Protein 3TEV (pdb70)

Radius of gyration: 31.09 Å; Cα contacts (8 Å, |Δi|>4): 1318; chains: 2; bounding box: 57×41×96 Å

Foldseek 3Di:
DVVQFDFLLLFEEEDQAQACDPVNLCVCLVRVRAEYEYEPRNDDDLVSLLNRLQSQCVSDFLHAYEYEDPAWLVCLVVLDLQVLLQSLLVVLLSCLNSQHAEYADDELAAQQDPVDAPPPRRANYNFNVSSLSSRLSNLNSNLVNQHAYEYDAPLHDNHWDDPDPQAATEDEDAPVVSCRGSNVSCLSCQVSHQHYHDQYAYCNQHNPGGLLLALSNQPVPQCPVRVRLHAYEHDEPGNCVNPDQLQVSLLSSLVSHHLHYFYDDPVRVVVNSVSSNVVCVVCRVSNVSSSVNSSVSCVSRPRDD/DDDPVDFDALLLFEEEDQAQACDPVNLCVCLVRVRAEYEYEPRNDDDLVSLLNRLQSQCVSDFLHAYEYEQPDFLVCLVVLDLQVLLQRLLVVLLSCLNSQHAEYADDELAALQDPVDAPCPRSANYNFNVSSLSSRLSNLNSNLVNQHAYEYDAPQHDNHWDDPDPQAATEDADAPVVSCRGSNPSCLSCQVSHQHYHDQYAYNNQHNPGGLLLALSNQPVPQCPVSVHLHAYEYDEPGNDVSPDPLQVSLLSSLVSHHLHYFYDDPVRVVSNSVSSNVVSVVCRVSNSSSSVNSSVSCVSRPRDD

InterPro domains:
  IPR001764 Glycoside hydrolase, family 3, N-terminal [PF00933] (16-321)
  IPR001764 Glycoside hydrolase, family 3, N-terminal [PR00133] (92-111)
  IPR001764 Glycoside hydrolase, family 3, N-terminal [PR00133] (170-186)
  IPR001764 Glycoside hydrolase, family 3, N-terminal [PR00133] (245-263)
  IPR017853 Glycoside hydrolase superfamily [SSF51445] (16-310)
  IPR019800 Glycoside hydrolase, family 3, active site [PS00775] (245-262)
  IPR036962 Glycoside hydrolase, family 3, N-terminal domain superfamily [G3DSA:3.20.20.300] (2-332)
  IPR050226 NagZ Beta-hexosaminidase [PTHR30480] (15-340)

Secondary structure (DSSP, 8-state):
-TTSPPPGGGG----SSSS--HHHHHHHHHHT--EEEE-GGG-S-HHHHHHHHHHHHH--TT-EEEE-------HHHH--HHHHHHHHHHHHHHHHHHT--EE---B------TT--SSGGGSS-SSHHHHHHHHHHHHHHHHTTT-EE--BSTT--TT-B-SSTTSPPEE---HHHHHHTTTHHHHHHGGG-SB---S-EETTTBSSS-GGG-HIIIIIIIIIIS---SB-B-----HHHHHS-HHHHHHHHHHHT-SB---SSHHHHHHHHHHHHHHGGG-HHHHHHHHHHHHHHHHHS----/---TTSPPPGGGG----SSSS--HHHHHHHHHHT--EEEE-GGG-S-HHHHHHHHHHHHH--TT-EEEE-------HHHHT-HHHHHHHHHHHHHHHHHHT--EE---B------TT--SSGGGSS-SSHHHHHHHHHHHHHHHHTTT-EE--BSTT--TT-B-SSTTSPPEE---HHHHHHTTTHHHHHHGGG-SB---S-EETTTBSSS-GGG-HIIIIIIIIIIS---SB-B-----TTTTTS-HHHHHHHHHHHT-SB---S-HHHHHHHHHHHHHHGGG-HHHHHHHHHHHHHHHHHS----

Sequence (612 aa):
SRLDPVRPGQLLIDLPGPELDKDTAAYLREHGIGAVVCLFGKNVESAEQLRRLCADLREEVGEHALIAIDHAPSASLGAADDQQLTEDVNAALARQLRSVGINWNFTPVLDINVNPANPVIGDRAYGSDAARVTRRHGRAALAGHTREGVAPCAKHFPGHGDTHQDSHLALPRVSKSRAELDAGELAPFRALLPETPAITAHIVYDALDAEHPATLSPRILTGLLREEWGYDGVIVTDSGQAIDANYGRGEAAVRALRAGADLVALGRRREVQQATLAAVAEYVPENQAAVATKRERLRALARRFPAQAEPSRLDPVRPGQLLIDLPGPELDKDTAAYLREHGIGAVCLFGKNVESAEQLRRLCADLREVGEHALIAIDHAPSASLGAADDQQLTEDVNAALARQLRSVGINWNFTPVLDINVNPANPVIGDRAYGSDAARVTRRHGRAALAGHTREGVAPCAKHFPGHGDTHHQDSHLALPRVSKSRAELDAGELAPFRALLPETPAITAHIVYDALDAEHPATLSPRILTGLLREEWGYDGVIVTDSGQAIDANYGRGEAAVRALRAGADLVALGRRREVQQATLAAVAEYVPENQAAVATKRERLRALARRFPAQA

Structure (mmCIF, N/CA/C/O backbone):
data_3TEV
#
_entry.id   3TEV
#
_cell.length_a   146.841
_cell.length_b   146.841
_cell.length_c   108.733
_cell.angle_alpha   90.000
_cell.angle_beta   90.000
_cell.angle_gamma   90.000
#
_symmetry.space_group_name_H-M   'I 4'
#
loop_
_entity.id
_entity.type
_entity.pdbx_description
1 polymer 'Glycosyl hyrolase, family 3'
2 water water
#
loop_
_atom_site.group_PDB
_atom_site.id
_atom_site.type_symbol
_atom_site.label_atom_id
_atom_site.label_alt_id
_atom_site.label_comp_id
_atom_site.label_asym_id
_atom_site.label_entity_id
_atom_site.label_seq_id
_atom_site.pdbx_PDB_ins_code
_atom_site.Cartn_x
_atom_site.Cartn_y
_atom_site.Cartn_z
_atom_site.occupancy
_atom_site.B_iso_or_equiv
_atom_site.auth_seq_id
_atom_site.auth_comp_id
_atom_site.auth_asym_id
_atom_site.auth_atom_id
_atom_site.pdbx_PDB_model_num
ATOM 1 N N . SER A 1 11 ? 85.988 42.167 29.062 1.00 59.95 8 SER A N 1
ATOM 2 C CA . SER A 1 11 ? 86.471 41.417 27.862 1.00 59.61 8 SER A CA 1
ATOM 3 C C . SER A 1 11 ? 86.419 42.283 26.596 1.00 58.47 8 SER A C 1
ATOM 4 O O . SER A 1 11 ? 85.386 42.883 26.255 1.00 58.28 8 SER A O 1
ATOM 7 N N . ARG A 1 12 ? 87.566 42.304 25.922 1.00 57.43 9 ARG A N 1
ATOM 8 C CA . ARG A 1 12 ? 87.850 43.030 24.683 1.00 55.60 9 ARG A CA 1
ATOM 9 C C . ARG A 1 12 ? 86.759 42.979 23.607 1.00 53.44 9 ARG A C 1
ATOM 10 O O . ARG A 1 12 ? 86.459 43.982 22.972 1.00 52.26 9 ARG A O 1
ATOM 18 N N . LEU A 1 13 ? 86.203 41.795 23.396 1.00 51.70 10 LEU A N 1
ATOM 19 C CA . LEU A 1 13 ? 85.274 41.552 22.305 1.00 50.21 10 LEU A CA 1
ATOM 20 C C . LEU A 1 13 ? 83.847 41.940 22.626 1.00 48.93 10 LEU A C 1
ATOM 21 O O . LEU A 1 13 ? 83.012 41.980 21.738 1.00 49.24 10 LEU A O 1
ATOM 26 N N . ASP A 1 14 ? 83.562 42.236 23.883 1.00 47.17 11 ASP A N 1
ATOM 27 C CA . ASP A 1 14 ? 82.179 42.346 24.311 1.00 46.23 11 ASP A CA 1
ATOM 28 C C . ASP A 1 14 ? 82.065 43.420 25.402 1.00 44.99 11 ASP A C 1
ATOM 29 O O . ASP A 1 14 ? 81.634 43.132 26.519 1.00 44.61 11 ASP A O 1
ATOM 34 N N . PRO A 1 15 ? 82.489 44.665 25.088 1.00 43.98 12 PRO A N 1
ATOM 35 C CA . PRO A 1 15 ? 82.432 45.704 26.121 1.00 42.72 12 PRO A CA 1
ATOM 36 C C . PRO A 1 15 ? 81.000 45.955 26.589 1.00 40.87 12 PRO A C 1
ATOM 37 O O . PRO A 1 15 ? 80.051 45.717 25.845 1.00 40.33 12 PRO A O 1
ATOM 41 N N . VAL A 1 16 ? 80.847 46.376 27.839 1.00 39.45 13 VAL A N 1
ATOM 42 C CA . VAL A 1 16 ? 79.524 46.602 28.407 1.00 37.82 13 VAL A CA 1
ATOM 43 C C . VAL A 1 16 ? 78.883 47.804 27.731 1.00 37.34 13 VAL A C 1
ATOM 44 O O . VAL A 1 16 ? 79.519 48.831 27.569 1.00 37.99 13 VAL A O 1
ATOM 48 N N . ARG A 1 17 ? 77.633 47.672 27.325 1.00 36.23 14 ARG A N 1
ATOM 49 C CA . ARG A 1 17 ? 76.904 48.805 26.781 1.00 35.37 14 ARG A CA 1
ATOM 50 C C . ARG A 1 17 ? 75.935 49.357 27.817 1.00 34.48 14 ARG A C 1
ATOM 51 O O . ARG A 1 17 ? 75.444 48.616 28.656 1.00 34.21 14 ARG A O 1
ATOM 59 N N . PRO A 1 18 ? 75.644 50.668 27.748 1.00 33.91 15 PRO A N 1
ATOM 60 C CA . PRO A 1 18 ? 74.736 51.258 28.742 1.00 33.18 15 PRO A CA 1
ATOM 61 C C . PRO A 1 18 ? 73.380 50.566 28.767 1.00 32.46 15 PRO A C 1
ATOM 62 O O . PRO A 1 18 ? 72.828 50.397 29.826 1.00 31.45 15 PRO A O 1
ATOM 66 N N . GLY A 1 19 ? 72.859 50.148 27.614 1.00 32.15 16 GLY A N 1
ATOM 67 C CA . GLY A 1 19 ? 71.552 49.470 27.587 1.00 32.14 16 GLY A CA 1
ATOM 68 C C . GLY A 1 19 ? 71.510 48.139 28.321 1.00 32.28 16 GLY A C 1
ATOM 69 O O . GLY A 1 19 ? 70.439 47.667 28.691 1.00 33.39 16 GLY A O 1
ATOM 70 N N . GLN A 1 20 ? 72.669 47.521 28.533 1.00 31.77 17 GLN A N 1
ATOM 71 C CA . GLN A 1 20 ? 72.741 46.231 29.219 1.00 30.63 17 GLN A CA 1
ATOM 72 C C . GLN A 1 20 ? 72.557 46.360 30.737 1.00 31.29 17 GLN A C 1
ATOM 73 O O . GLN A 1 20 ? 72.476 45.353 31.457 1.00 30.95 17 GLN A O 1
ATOM 79 N N . LEU A 1 21 ? 72.460 47.603 31.217 1.00 31.42 18 LEU A N 1
ATOM 80 C CA . LEU A 1 21 ? 72.277 47.862 32.654 1.00 31.64 18 LEU A CA 1
ATOM 81 C C . LEU A 1 21 ? 70.891 48.429 32.963 1.00 31.15 18 LEU A C 1
ATOM 82 O O . LEU A 1 21 ? 70.630 48.852 34.083 1.00 30.99 18 LEU A O 1
ATOM 87 N N . LEU A 1 22 ? 70.007 48.443 31.963 1.00 31.09 19 LEU A N 1
ATOM 88 C CA . LEU A 1 22 ? 68.666 48.995 32.151 1.00 31.01 19 LEU A CA 1
ATOM 89 C C . LEU A 1 22 ? 67.571 47.968 31.946 1.00 30.64 19 LEU A C 1
ATOM 90 O O . LEU A 1 22 ? 67.696 47.055 31.116 1.00 31.04 19 LEU A O 1
ATOM 103 N N . ILE A 1 24 ? 63.595 48.227 30.953 1.00 32.78 21 ILE A N 1
ATOM 104 C CA . ILE A 1 24 ? 62.638 49.198 30.452 1.00 34.27 21 ILE A CA 1
ATOM 105 C C . ILE A 1 24 ? 61.256 48.588 30.301 1.00 35.54 21 ILE A C 1
ATOM 106 O O . ILE A 1 24 ? 61.109 47.364 30.309 1.00 35.42 21 ILE A O 1
ATOM 111 N N . ASP A 1 25 ? 60.254 49.444 30.140 1.00 37.24 22 ASP A N 1
ATOM 112 C CA . ASP A 1 25 ? 58.908 48.983 29.828 1.00 39.38 22 ASP A CA 1
ATOM 113 C C . ASP A 1 25 ? 58.602 49.172 28.351 1.00 40.72 22 ASP A C 1
ATOM 114 O O . ASP A 1 25 ? 59.292 49.926 27.651 1.00 40.77 22 ASP A O 1
ATOM 119 N N . LEU A 1 26 ? 57.563 48.475 27.898 1.00 42.66 23 LEU A N 1
ATOM 120 C CA . LEU A 1 26 ? 57.139 48.462 26.503 1.00 44.10 23 LEU A CA 1
ATOM 121 C C . LEU A 1 26 ? 55.730 49.039 26.390 1.00 46.09 23 LEU A C 1
ATOM 122 O O . LEU A 1 26 ? 54.959 48.979 27.341 1.00 45.57 23 LEU A O 1
ATOM 127 N N . PRO A 1 27 ? 55.392 49.608 25.218 1.00 48.25 24 PRO A N 1
ATOM 128 C CA . PRO A 1 27 ? 54.110 50.320 25.085 1.00 49.68 24 PRO A CA 1
ATOM 129 C C . PRO A 1 27 ? 52.840 49.449 25.108 1.00 51.20 24 PRO A C 1
ATOM 130 O O . PRO A 1 27 ? 51.827 49.870 25.671 1.00 52.03 24 PRO A O 1
ATOM 134 N N . GLY A 1 28 ? 52.878 48.262 24.513 1.00 51.86 25 GLY A N 1
ATOM 135 C CA . GLY A 1 28 ? 51.668 47.456 24.396 1.00 53.24 25 GLY A CA 1
ATOM 136 C C . GLY A 1 28 ? 51.811 45.942 24.357 1.00 53.44 25 GLY A C 1
ATOM 137 O O . GLY A 1 28 ? 52.859 45.404 24.688 1.00 52.88 25 GLY A O 1
ATOM 138 N N . PRO A 1 29 ? 50.727 45.245 23.970 1.00 54.48 26 PRO A N 1
ATOM 139 C CA . PRO A 1 29 ? 50.685 43.778 23.926 1.00 54.26 26 PRO A CA 1
ATOM 140 C C . PRO A 1 29 ? 51.427 43.156 22.741 1.00 53.90 26 PRO A C 1
ATOM 141 O O . PRO A 1 29 ? 51.620 41.939 22.731 1.00 53.27 26 PRO A O 1
ATOM 145 N N . GLU A 1 30 ? 51.818 43.966 21.758 1.00 53.70 27 GLU A N 1
ATOM 146 C CA . GLU A 1 30 ? 52.565 43.461 20.590 1.00 54.43 27 GLU A CA 1
ATOM 147 C C . GLU A 1 30 ? 53.912 44.157 20.436 1.00 52.66 27 GLU A C 1
ATOM 148 O O . GLU A 1 30 ? 54.037 45.340 20.734 1.00 52.56 27 GLU A O 1
ATOM 154 N N . LEU A 1 31 ? 54.920 43.420 19.980 1.00 50.93 28 LEU A N 1
ATOM 155 C CA . LEU A 1 31 ? 56.236 44.002 19.760 1.00 49.58 28 LEU A CA 1
ATOM 156 C C . LEU A 1 31 ? 56.280 44.621 18.364 1.00 49.65 28 LEU A C 1
ATOM 157 O O . LEU A 1 31 ? 56.529 43.935 17.382 1.00 49.44 28 LEU A O 1
ATOM 162 N N . ASP A 1 32 ? 56.000 45.913 18.283 1.00 49.77 29 ASP A N 1
ATOM 163 C CA . ASP A 1 32 ? 56.031 46.631 17.013 1.00 50.61 29 ASP A CA 1
ATOM 164 C C . ASP A 1 32 ? 57.478 46.753 16.505 1.00 49.93 29 ASP A C 1
ATOM 165 O O . ASP A 1 32 ? 58.427 46.718 17.286 1.00 48.90 29 ASP A O 1
ATOM 170 N N . LYS A 1 33 ? 57.633 46.910 15.196 1.00 50.56 30 LYS A N 1
ATOM 171 C CA . LYS A 1 33 ? 58.960 47.018 14.559 1.00 50.52 30 LYS A CA 1
ATOM 172 C C . LYS A 1 33 ? 59.887 48.101 15.142 1.00 49.33 30 LYS A C 1
ATOM 173 O O . LYS A 1 33 ? 61.087 47.859 15.306 1.00 48.60 30 LYS A O 1
ATOM 179 N N . ASP A 1 34 ? 59.342 49.275 15.462 1.00 48.87 31 ASP A N 1
ATOM 180 C CA . ASP A 1 34 ? 60.149 50.371 16.012 1.00 48.00 31 ASP A CA 1
ATOM 181 C C . ASP A 1 34 ? 60.700 49.996 17.377 1.00 45.80 31 ASP A C 1
ATOM 182 O O . ASP A 1 34 ? 61.855 50.280 17.692 1.00 45.48 31 ASP A O 1
ATOM 187 N N . THR A 1 35 ? 59.889 49.317 18.174 1.00 43.97 32 THR A N 1
ATOM 188 C CA . THR A 1 35 ? 60.337 48.839 19.478 1.00 42.18 32 THR A CA 1
ATOM 189 C C . THR A 1 35 ? 61.422 47.775 19.311 1.00 40.97 32 THR A C 1
ATOM 190 O O . THR A 1 35 ? 62.430 47.805 20.017 1.00 40.98 32 THR A O 1
ATOM 194 N N . ALA A 1 36 ? 61.238 46.860 18.359 1.00 39.70 33 ALA A N 1
ATOM 195 C CA . ALA A 1 36 ? 62.256 45.855 18.066 1.00 38.30 33 ALA A CA 1
ATOM 196 C C . ALA A 1 36 ? 63.571 46.529 17.651 1.00 38.14 33 ALA A C 1
ATOM 197 O O . ALA A 1 36 ? 64.639 46.153 18.140 1.00 38.15 33 ALA A O 1
ATOM 199 N N . ALA A 1 37 ? 63.482 47.514 16.753 1.00 37.09 34 ALA A N 1
ATOM 200 C CA . ALA A 1 37 ? 64.666 48.214 16.255 1.00 37.24 34 ALA A CA 1
ATOM 201 C C . ALA A 1 37 ? 65.382 48.899 17.430 1.00 36.78 34 ALA A C 1
ATOM 202 O O . ALA A 1 37 ? 66.594 48.859 17.547 1.00 36.90 34 ALA A O 1
ATOM 204 N N . TYR A 1 38 ? 64.598 49.483 18.322 1.00 36.62 35 TYR A N 1
ATOM 205 C CA . TYR A 1 38 ? 65.122 50.183 19.484 1.00 36.18 35 TYR A CA 1
ATOM 206 C C . TYR A 1 38 ? 65.819 49.250 20.508 1.00 34.93 35 TYR A C 1
ATOM 207 O O . TYR A 1 38 ? 66.925 49.548 20.953 1.00 33.70 35 TYR A O 1
ATOM 216 N N . LEU A 1 39 ? 65.185 48.132 20.873 1.00 34.05 36 LEU A N 1
ATOM 217 C CA . LEU A 1 39 ? 65.848 47.145 21.727 1.00 34.55 36 LEU A CA 1
ATOM 218 C C . LEU A 1 39 ? 67.191 46.683 21.145 1.00 35.57 36 LEU A C 1
ATOM 219 O O . LEU A 1 39 ? 68.203 46.591 21.846 1.00 35.23 36 LEU A O 1
ATOM 224 N N . ARG A 1 40 ? 67.189 46.404 19.847 1.00 36.95 37 ARG A N 1
ATOM 225 C CA . ARG A 1 40 ? 68.353 45.884 19.180 1.00 38.87 37 ARG A CA 1
ATOM 226 C C . ARG A 1 40 ? 69.434 46.971 19.118 1.00 38.90 37 ARG A C 1
ATOM 227 O O . ARG A 1 40 ? 70.587 46.733 19.471 1.00 38.99 37 ARG A O 1
ATOM 235 N N . GLU A 1 41 ? 69.042 48.170 18.718 1.00 39.14 38 GLU A N 1
ATOM 236 C CA . GLU A 1 41 ? 69.949 49.324 18.633 1.00 40.35 38 GLU A CA 1
ATOM 237 C C . GLU A 1 41 ? 70.776 49.575 19.907 1.00 39.34 38 GLU A C 1
ATOM 238 O O . GLU A 1 41 ? 71.961 49.837 19.817 1.00 39.14 38 GLU A O 1
ATOM 244 N N . HIS A 1 42 ? 70.150 49.470 21.078 1.00 38.27 39 HIS A N 1
ATOM 245 C CA . HIS A 1 42 ? 70.818 49.784 22.334 1.00 37.60 39 HIS A CA 1
ATOM 246 C C . HIS A 1 42 ? 71.262 48.548 23.104 1.00 36.96 39 HIS A C 1
ATOM 247 O O . HIS A 1 42 ? 71.858 48.677 24.170 1.00 37.43 39 HIS A O 1
ATOM 254 N N . GLY A 1 43 ? 70.965 47.364 22.573 1.00 36.14 40 GLY A N 1
ATOM 255 C CA . GLY A 1 43 ? 71.291 46.097 23.240 1.00 35.24 40 GLY A CA 1
ATOM 256 C C . GLY A 1 43 ? 70.602 45.963 24.593 1.00 34.82 40 GLY A C 1
ATOM 257 O O . GLY A 1 43 ? 71.187 45.450 25.551 1.00 35.39 40 GLY A O 1
ATOM 258 N N . ILE A 1 44 ? 69.365 46.434 24.697 1.00 33.95 41 ILE A N 1
ATOM 259 C CA . ILE A 1 44 ? 68.685 46.424 25.976 1.00 34.30 41 ILE A CA 1
ATOM 260 C C . ILE A 1 44 ? 68.551 44.946 26.418 1.00 34.06 41 ILE A C 1
ATOM 261 O O . ILE A 1 44 ? 68.178 44.105 25.638 1.00 33.70 41 ILE A O 1
ATOM 266 N N . GLY A 1 45 ? 68.877 44.640 27.659 1.00 34.07 42 GLY A N 1
ATOM 267 C CA . GLY A 1 45 ? 68.880 43.244 28.071 1.00 34.00 42 GLY A CA 1
ATOM 268 C C . GLY A 1 45 ? 67.750 42.878 29.024 1.00 33.40 42 GLY A C 1
ATOM 269 O O . GLY A 1 45 ? 67.601 41.709 29.376 1.00 34.12 42 GLY A O 1
ATOM 270 N N . ALA A 1 46 ? 66.944 43.853 29.437 1.00 32.03 43 ALA A N 1
ATOM 271 C CA . ALA A 1 46 ? 65.903 43.556 30.411 1.00 31.60 43 ALA A CA 1
ATOM 272 C C . ALA A 1 46 ? 64.654 44.383 30.162 1.00 31.70 43 ALA A C 1
ATOM 273 O O . ALA A 1 46 ? 64.747 45.565 29.841 1.00 31.58 43 ALA A O 1
ATOM 275 N N A VAL A 1 47 ? 63.493 43.748 30.303 0.50 32.20 44 VAL A N 1
ATOM 276 N N B VAL A 1 47 ? 63.493 43.741 30.281 0.50 31.88 44 VAL A N 1
ATOM 277 C CA A VAL A 1 47 ? 62.202 44.421 30.170 0.50 32.71 44 VAL A CA 1
ATOM 278 C CA B VAL A 1 47 ? 62.196 44.412 30.177 0.50 32.06 44 VAL A CA 1
ATOM 279 C C A VAL A 1 47 ? 61.259 43.956 31.266 0.50 33.50 44 VAL A C 1
ATOM 280 C C B VAL A 1 47 ? 61.317 43.981 31.335 0.50 33.15 44 VAL A C 1
ATOM 281 O O A VAL A 1 47 ? 61.311 42.792 31.676 0.50 33.84 44 VAL A O 1
ATOM 282 O O B VAL A 1 47 ? 61.469 42.869 31.856 0.50 33.49 44 VAL A O 1
ATOM 289 N N . CYS A 1 48 ? 60.401 44.854 31.744 1.00 33.93 45 CYS A N 1
ATOM 290 C CA . CYS A 1 48 ? 59.392 44.482 32.734 1.00 35.49 45 CYS A CA 1
ATOM 291 C C . CYS A 1 48 ? 58.045 44.681 32.079 1.00 36.03 45 CYS A C 1
ATOM 292 O O . CYS A 1 48 ? 57.827 45.697 31.418 1.00 36.79 45 CYS A O 1
ATOM 295 N N . LEU A 1 49 ? 57.170 43.693 32.218 1.00 36.85 46 LEU A N 1
ATOM 296 C CA . LEU A 1 49 ? 55.825 43.753 31.646 1.00 38.35 46 LEU A CA 1
ATOM 297 C C . LEU A 1 49 ? 54.790 44.121 32.697 1.00 40.13 46 LEU A C 1
ATOM 298 O O . LEU A 1 49 ? 54.922 43.754 33.859 1.00 40.23 46 LEU A O 1
ATOM 303 N N . PHE A 1 50 ? 53.769 44.857 32.271 1.00 42.51 47 PHE A N 1
ATOM 304 C CA . PHE A 1 50 ? 52.674 45.302 33.132 1.00 44.28 47 PHE A CA 1
ATOM 305 C C . PHE A 1 50 ? 51.330 45.019 32.448 1.00 45.82 47 PHE A C 1
ATOM 306 O O . PHE A 1 50 ? 51.292 44.509 31.331 1.00 46.05 47 PHE A O 1
ATOM 314 N N . GLY A 1 51 ? 50.239 45.373 33.118 1.00 47.50 48 GLY A N 1
ATOM 315 C CA . GLY A 1 51 ? 48.880 45.161 32.607 1.00 49.55 48 GLY A CA 1
ATOM 316 C C . GLY A 1 51 ? 48.704 45.621 31.173 1.00 50.85 48 GLY A C 1
ATOM 317 O O . GLY A 1 51 ? 48.131 44.902 30.352 1.00 51.07 48 GLY A O 1
ATOM 318 N N . LYS A 1 52 ? 49.232 46.802 30.853 1.00 51.38 49 LYS A N 1
ATOM 319 C CA . LYS A 1 52 ? 49.201 47.308 29.484 1.00 52.11 49 LYS A CA 1
ATOM 320 C C . LYS A 1 52 ? 49.830 46.351 28.446 1.00 52.28 49 LYS A C 1
ATOM 321 O O . LYS A 1 52 ? 49.639 46.542 27.252 1.00 52.71 49 LYS A O 1
ATOM 327 N N . ASN A 1 53 ? 50.599 45.351 28.888 1.00 52.12 50 ASN A N 1
ATOM 328 C CA . ASN A 1 53 ? 51.246 44.410 27.945 1.00 52.32 50 ASN A CA 1
ATOM 329 C C . ASN A 1 53 ? 50.590 43.031 27.880 1.00 54.01 50 ASN A C 1
ATOM 330 O O . ASN A 1 53 ? 51.071 42.158 27.142 1.00 53.56 50 ASN A O 1
ATOM 335 N N . VAL A 1 54 ? 49.513 42.842 28.652 1.00 56.34 51 VAL A N 1
ATOM 336 C CA . VAL A 1 54 ? 48.912 41.522 28.891 1.00 58.99 51 VAL A CA 1
ATOM 337 C C . VAL A 1 54 ? 47.432 41.494 28.510 1.00 61.46 51 VAL A C 1
ATOM 338 O O . VAL A 1 54 ? 46.625 42.222 29.084 1.00 61.50 51 VAL A O 1
ATOM 342 N N . GLU A 1 55 ? 47.089 40.646 27.543 1.00 64.30 52 GLU A N 1
ATOM 343 C CA . GLU A 1 55 ? 45.703 40.473 27.107 1.00 67.27 52 GLU A CA 1
ATOM 344 C C . GLU A 1 55 ? 45.230 39.033 27.284 1.00 68.17 52 GLU A C 1
ATOM 345 O O . GLU A 1 55 ? 44.173 38.792 27.863 1.00 68.75 52 GLU A O 1
ATOM 351 N N . SER A 1 56 ? 46.015 38.087 26.778 1.00 68.17 53 SER A N 1
ATOM 352 C CA . SER A 1 56 ? 45.718 36.666 26.906 1.00 68.47 53 SER A CA 1
ATOM 353 C C . SER A 1 56 ? 47.021 35.886 26.940 1.00 67.83 53 SER A C 1
ATOM 354 O O . SER A 1 56 ? 48.086 36.434 26.627 1.00 67.79 53 SER A O 1
ATOM 357 N N . ALA A 1 57 ? 46.934 34.609 27.309 1.00 67.42 54 ALA A N 1
ATOM 358 C CA . ALA A 1 57 ? 48.102 33.733 27.347 1.00 66.76 54 ALA A CA 1
ATOM 359 C C . ALA A 1 57 ? 48.746 33.531 25.962 1.00 66.36 54 ALA A C 1
ATOM 360 O O . ALA A 1 57 ? 49.964 33.489 25.857 1.00 66.21 54 ALA A O 1
ATOM 362 N N . GLU A 1 58 ? 47.920 33.430 24.922 1.00 65.89 55 GLU A N 1
ATOM 363 C CA . GLU A 1 58 ? 48.367 33.280 23.541 1.00 65.55 55 GLU A CA 1
ATOM 364 C C . GLU A 1 58 ? 49.149 34.511 23.090 1.00 63.17 55 GLU A C 1
ATOM 365 O O . GLU A 1 58 ? 50.220 34.384 22.487 1.00 63.13 55 GLU A O 1
ATOM 371 N N . GLN A 1 59 ? 48.608 35.696 23.377 1.00 60.50 56 GLN A N 1
ATOM 372 C CA . GLN A 1 59 ? 49.244 36.955 22.989 1.00 57.35 56 GLN A CA 1
ATOM 373 C C . GLN A 1 59 ? 50.547 37.142 23.768 1.00 55.20 56 GLN A C 1
ATOM 374 O O . GLN A 1 59 ? 51.565 37.524 23.202 1.00 54.62 56 GLN A O 1
ATOM 380 N N . LEU A 1 60 ? 50.502 36.853 25.062 1.00 53.03 57 LEU A N 1
ATOM 381 C CA . LEU A 1 60 ? 51.661 37.023 25.923 1.00 50.91 57 LEU A CA 1
ATOM 382 C C . LEU A 1 60 ? 52.794 36.082 25.522 1.00 50.18 57 LEU A C 1
ATOM 383 O O . LEU A 1 60 ? 53.970 36.476 25.522 1.00 49.08 57 LEU A O 1
ATOM 388 N N . ARG A 1 61 ? 52.433 34.856 25.156 1.00 49.91 58 ARG A N 1
ATOM 389 C CA . ARG A 1 61 ? 53.409 33.883 24.679 1.00 50.52 58 ARG A CA 1
ATOM 390 C C . ARG A 1 61 ? 54.094 34.374 23.406 1.00 49.89 58 ARG A C 1
ATOM 391 O O . ARG A 1 61 ? 55.301 34.226 23.263 1.00 49.63 58 ARG A O 1
ATOM 399 N N . ARG A 1 62 ? 53.306 34.943 22.495 1.00 49.42 59 ARG A N 1
ATOM 400 C CA . ARG A 1 62 ? 53.810 35.556 21.273 1.00 49.41 59 ARG A CA 1
ATOM 401 C C . ARG A 1 62 ? 54.742 36.744 21.599 1.00 46.98 59 ARG A C 1
ATOM 402 O O . ARG A 1 62 ? 55.845 36.841 21.060 1.00 46.43 59 ARG A O 1
ATOM 410 N N . LEU A 1 63 ? 54.323 37.600 22.523 1.00 44.51 60 LEU A N 1
ATOM 411 C CA . LEU A 1 63 ? 55.130 38.758 22.911 1.00 42.10 60 LEU A CA 1
ATOM 412 C C . LEU A 1 63 ? 56.495 38.381 23.516 1.00 41.13 60 LEU A C 1
ATOM 413 O O . LEU A 1 63 ? 57.510 38.964 23.149 1.00 40.47 60 LEU A O 1
ATOM 418 N N . CYS A 1 64 ? 56.521 37.398 24.415 1.00 40.29 61 CYS A N 1
ATOM 419 C CA . CYS A 1 64 ? 57.757 36.995 25.070 1.00 39.90 61 CYS A CA 1
ATOM 420 C C . CYS A 1 64 ? 58.687 36.216 24.147 1.00 40.14 61 CYS A C 1
ATOM 421 O O . CYS A 1 64 ? 59.920 36.297 24.294 1.00 39.43 61 CYS A O 1
ATOM 424 N N . ALA A 1 65 ? 58.101 35.480 23.193 1.00 40.18 62 ALA A N 1
ATOM 425 C CA . ALA A 1 65 ? 58.896 34.762 22.210 1.00 40.34 62 ALA A CA 1
ATOM 426 C C . ALA A 1 65 ? 59.573 35.782 21.319 1.00 40.30 62 ALA A C 1
ATOM 427 O O . ALA A 1 65 ? 60.770 35.680 21.066 1.00 40.69 62 ALA A O 1
ATOM 429 N N . ASP A 1 66 ? 58.818 36.780 20.871 1.00 39.87 63 ASP A N 1
ATOM 430 C CA . ASP A 1 66 ? 59.402 37.866 20.090 1.00 39.30 63 ASP A CA 1
ATOM 431 C C . ASP A 1 66 ? 60.543 38.582 20.844 1.00 38.54 63 ASP A C 1
ATOM 432 O O . ASP A 1 66 ? 61.597 38.877 20.266 1.00 38.75 63 ASP A O 1
ATOM 437 N N . LEU A 1 67 ? 60.335 38.845 22.131 1.00 37.55 64 LEU A N 1
ATOM 438 C CA . LEU A 1 67 ? 61.335 39.553 22.929 1.00 36.62 64 LEU A CA 1
ATOM 439 C C . LEU A 1 67 ? 62.585 38.722 23.073 1.00 37.23 64 LEU A C 1
ATOM 440 O O . LEU A 1 67 ? 63.688 39.247 23.022 1.00 37.52 64 LEU A O 1
ATOM 445 N N . ARG A 1 68 ? 62.405 37.419 23.245 1.00 37.63 65 ARG A N 1
ATOM 446 C CA . ARG A 1 68 ? 63.529 36.536 23.349 1.00 38.52 65 ARG A CA 1
ATOM 447 C C . ARG A 1 68 ? 64.311 36.478 22.032 1.00 39.38 65 ARG A C 1
ATOM 448 O O . ARG A 1 68 ? 65.539 36.392 22.047 1.00 39.36 65 ARG A O 1
ATOM 456 N N A GLU A 1 69 ? 63.603 36.527 20.905 0.50 39.71 66 GLU A N 1
ATOM 457 N N B GLU A 1 69 ? 63.598 36.536 20.908 0.50 39.70 66 GLU A N 1
ATOM 458 C CA A GLU A 1 69 ? 64.251 36.487 19.600 0.50 40.07 66 GLU A CA 1
ATOM 459 C CA B GLU A 1 69 ? 64.232 36.486 19.598 0.50 40.06 66 GLU A CA 1
ATOM 460 C C A GLU A 1 69 ? 65.075 37.756 19.359 0.50 39.52 66 GLU A C 1
ATOM 461 C C B GLU A 1 69 ? 65.046 37.756 19.316 0.50 39.54 66 GLU A C 1
ATOM 462 O O A GLU A 1 69 ? 66.209 37.682 18.901 0.50 39.5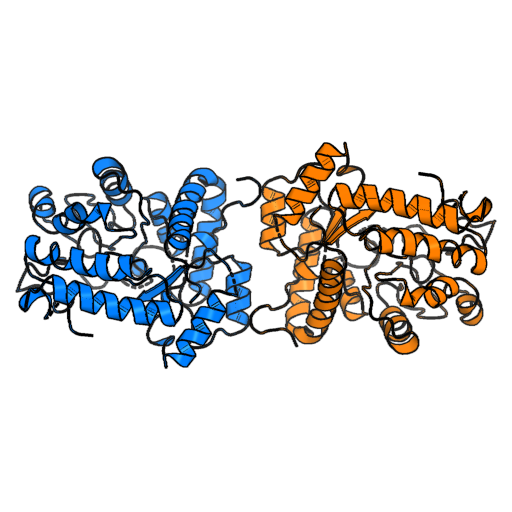5 66 GLU A O 1
ATOM 463 O O B GLU A 1 69 ? 66.146 37.682 18.783 0.50 39.62 66 GLU A O 1
ATOM 474 N N . VAL A 1 70 ? 64.511 38.911 19.708 1.00 39.23 67 VAL A N 1
ATOM 475 C CA . VAL A 1 70 ? 65.190 40.191 19.528 1.00 37.48 67 VAL A CA 1
ATOM 476 C C . VAL A 1 70 ? 66.351 40.368 20.511 1.00 36.80 67 VAL A C 1
ATOM 477 O O . VAL A 1 70 ? 67.426 40.760 20.110 1.00 36.26 67 VAL A O 1
ATOM 489 N N . GLY A 1 72 ? 67.985 38.040 22.561 1.00 36.17 69 GLY A N 1
ATOM 490 C CA . GLY A 1 72 ? 69.019 37.002 22.589 1.00 36.97 69 GLY A CA 1
ATOM 491 C C . GLY A 1 72 ? 69.039 36.254 23.917 1.00 38.30 69 GLY A C 1
ATOM 492 O O . GLY A 1 72 ? 68.172 36.454 24.779 1.00 37.75 69 GLY A O 1
ATOM 493 N N . GLU A 1 73 ? 70.049 35.412 24.094 1.00 39.28 70 GLU A N 1
ATOM 494 C CA . GLU A 1 73 ? 70.064 34.449 25.185 1.00 40.45 70 GLU A CA 1
ATOM 495 C C . GLU A 1 73 ? 70.109 35.044 26.563 1.00 39.90 70 GLU A C 1
ATOM 496 O O . GLU A 1 73 ? 69.702 34.376 27.501 1.00 41.43 70 GLU A O 1
ATOM 502 N N . HIS A 1 74 ? 70.616 36.264 26.705 1.00 38.47 71 HIS A N 1
ATOM 503 C CA . HIS A 1 74 ? 70.697 36.910 28.026 1.00 37.60 71 HIS A CA 1
ATOM 504 C C . HIS A 1 74 ? 69.394 37.601 28.483 1.00 36.29 71 HIS A C 1
ATOM 505 O O . HIS A 1 74 ? 69.332 38.171 29.582 1.00 36.18 71 HIS A O 1
ATOM 512 N N . ALA A 1 75 ? 68.363 37.556 27.641 1.00 34.83 72 ALA A N 1
ATOM 513 C CA . ALA A 1 75 ? 67.089 38.219 27.917 1.00 33.75 72 ALA A CA 1
ATOM 514 C C . ALA A 1 75 ? 66.604 38.010 29.358 1.00 33.27 72 ALA A C 1
ATOM 515 O O . ALA A 1 75 ? 66.482 36.871 29.823 1.00 33.73 72 ALA A O 1
ATOM 517 N N . LEU A 1 76 ? 66.349 39.107 30.055 1.00 32.72 73 LEU A N 1
ATOM 518 C CA . LEU A 1 76 ? 65.557 39.062 31.285 1.00 33.21 73 LEU A CA 1
ATOM 519 C C . LEU A 1 76 ? 64.181 39.665 30.980 1.00 33.50 73 LEU A C 1
ATOM 520 O O . LEU A 1 76 ? 64.065 40.850 30.619 1.00 33.61 73 LEU A O 1
ATOM 525 N N . ILE A 1 77 ? 63.158 38.820 31.065 1.00 33.66 74 ILE A N 1
ATOM 526 C CA . ILE A 1 77 ? 61.795 39.226 30.794 1.00 34.21 74 ILE A CA 1
ATOM 527 C C . ILE A 1 77 ? 61.003 39.068 32.088 1.00 35.32 74 ILE A C 1
ATOM 528 O O . ILE A 1 77 ? 60.671 37.938 32.518 1.00 35.39 74 ILE A O 1
ATOM 533 N N . ALA A 1 78 ? 60.747 40.211 32.719 1.00 35.54 75 ALA A N 1
ATOM 534 C CA . ALA A 1 78 ? 60.157 40.264 34.037 1.00 36.75 75 ALA A CA 1
ATOM 535 C C . ALA A 1 78 ? 58.697 40.656 33.932 1.00 38.55 75 ALA A C 1
ATOM 536 O O . ALA A 1 78 ? 58.282 41.296 32.964 1.00 38.45 75 ALA A O 1
ATOM 538 N N . ILE A 1 79 ? 57.926 40.280 34.945 1.00 40.98 76 ILE A N 1
ATOM 539 C CA . ILE A 1 79 ? 56.566 40.746 35.061 1.00 43.94 76 ILE A CA 1
ATOM 540 C C . ILE A 1 79 ? 56.337 41.198 36.497 1.00 45.31 76 ILE A C 1
ATOM 541 O O . ILE A 1 79 ? 56.917 40.654 37.435 1.00 45.23 76 ILE A O 1
ATOM 546 N N . ASP A 1 80 ? 55.494 42.205 36.666 1.00 46.69 77 ASP A N 1
ATOM 547 C CA . ASP A 1 80 ? 55.103 42.603 37.995 1.00 47.91 77 ASP A CA 1
ATOM 548 C C . ASP A 1 80 ? 53.733 41.988 38.340 1.00 45.31 77 ASP A C 1
ATOM 549 O O . ASP A 1 80 ? 52.705 42.584 38.042 1.00 47.14 77 ASP A O 1
ATOM 554 N N . HIS A 1 81 ? 53.757 40.786 38.926 1.00 109.71 78 HIS A N 1
ATOM 555 C CA . HIS A 1 81 ? 52.574 40.023 39.364 1.00 98.25 78 HIS A CA 1
ATOM 556 C C . HIS A 1 81 ? 52.233 38.800 38.520 1.00 97.89 78 HIS A C 1
ATOM 557 O O . HIS A 1 81 ? 51.805 37.779 39.079 1.00 90.97 78 HIS A O 1
ATOM 564 N N . ALA A 1 95 ? 44.952 32.891 41.936 1.00 129.48 92 ALA A N 1
ATOM 565 C CA . ALA A 1 95 ? 46.006 33.577 42.677 1.00 124.61 92 ALA A CA 1
ATOM 566 C C . ALA A 1 95 ? 45.456 34.400 43.858 1.00 120.92 92 ALA A C 1
ATOM 567 O O . ALA A 1 95 ? 44.866 35.468 43.650 1.00 124.61 92 ALA A O 1
ATOM 569 N N . PRO A 1 96 ? 45.642 33.898 45.101 1.00 112.58 93 PRO A N 1
ATOM 570 C CA . PRO A 1 96 ? 45.172 34.552 46.331 1.00 108.05 93 PRO A CA 1
ATOM 571 C C . PRO A 1 96 ? 46.196 35.528 46.912 1.00 102.33 93 PRO A C 1
ATOM 572 O O . PRO A 1 96 ? 47.331 35.570 46.446 1.00 102.06 93 PRO A O 1
ATOM 576 N N . SER A 1 97 ? 45.797 36.286 47.934 1.00 98.04 94 SER A N 1
ATOM 577 C CA . SER A 1 97 ? 46.656 37.314 48.529 1.00 92.99 94 SER A CA 1
ATOM 578 C C . SER A 1 97 ? 47.735 36.750 49.467 1.00 86.80 94 SER A C 1
ATOM 579 O O . SER A 1 97 ? 47.647 35.611 49.919 1.00 83.81 94 SER A O 1
ATOM 582 N N . ALA A 1 98 ? 48.748 37.567 49.753 1.00 84.62 95 ALA A N 1
ATOM 583 C CA . ALA A 1 98 ? 49.829 37.179 50.662 1.00 80.69 95 ALA A CA 1
ATOM 584 C C . ALA A 1 98 ? 49.350 37.126 52.108 1.00 78.59 95 ALA A C 1
ATOM 585 O O . ALA A 1 98 ? 49.840 36.329 52.897 1.00 76.35 95 ALA A O 1
ATOM 595 N N . SER A 1 100 ? 46.235 36.319 53.068 1.00 81.36 97 SER A N 1
ATOM 596 C CA . SER A 1 100 ? 45.494 35.045 53.085 1.00 81.14 97 SER A CA 1
ATOM 597 C C . SER A 1 100 ? 46.388 33.848 53.371 1.00 77.53 97 SER A C 1
ATOM 598 O O . SER A 1 100 ? 46.125 33.071 54.301 1.00 77.75 97 SER A O 1
ATOM 601 N N . LEU A 1 101 ? 47.416 33.695 52.538 1.00 74.07 98 LEU A N 1
ATOM 602 C CA . LEU A 1 101 ? 48.387 32.628 52.689 1.00 70.81 98 LEU A CA 1
ATOM 603 C C . LEU A 1 101 ? 49.086 32.717 54.043 1.00 70.11 98 LEU A C 1
ATOM 604 O O . LEU A 1 101 ? 49.175 31.718 54.753 1.00 69.75 98 LEU A O 1
ATOM 609 N N . GLY A 1 102 ? 49.568 33.910 54.398 1.00 71.17 99 GLY A N 1
ATOM 610 C CA . GLY A 1 102 ? 50.163 34.143 55.717 1.00 72.87 99 GLY A CA 1
ATOM 611 C C . GLY A 1 102 ? 49.279 33.641 56.857 1.00 75.15 99 GLY A C 1
ATOM 612 O O . GLY A 1 102 ? 49.770 33.054 57.827 1.00 75.87 99 GLY A O 1
ATOM 613 N N . ALA A 1 103 ? 47.970 33.847 56.714 1.00 77.12 100 ALA A N 1
ATOM 614 C CA . ALA A 1 103 ? 46.989 33.508 57.749 1.00 80.58 100 ALA A CA 1
ATOM 615 C C . ALA A 1 103 ? 46.641 32.019 57.809 1.00 81.84 100 ALA A C 1
ATOM 616 O O . ALA A 1 103 ? 46.542 31.448 58.901 1.00 84.29 100 ALA A O 1
ATOM 618 N N . ALA A 1 104 ? 46.436 31.398 56.646 1.00 80.46 101 ALA A N 1
ATOM 619 C CA . ALA A 1 104 ? 46.211 29.948 56.572 1.00 80.11 101 ALA A CA 1
ATOM 620 C C . ALA A 1 104 ? 47.451 29.259 57.125 1.00 77.46 101 ALA A C 1
ATOM 621 O O . ALA A 1 104 ? 47.362 28.224 57.787 1.00 79.35 101 ALA A O 1
ATOM 623 N N . ASP A 1 105 ? 48.599 29.875 56.842 1.00 72.22 102 ASP A N 1
ATOM 624 C CA . ASP A 1 105 ? 49.894 29.514 57.409 1.00 69.68 102 ASP A CA 1
ATOM 625 C C . ASP A 1 105 ? 50.325 28.089 57.105 1.00 67.97 102 ASP A C 1
ATOM 626 O O . ASP A 1 105 ? 50.950 27.431 57.923 1.00 69.24 102 ASP A O 1
ATOM 631 N N . ASP A 1 106 ? 50.004 27.635 55.907 1.00 64.92 103 ASP A N 1
ATOM 632 C CA . ASP A 1 106 ? 50.539 26.387 55.406 1.00 63.98 103 ASP A CA 1
ATOM 633 C C . ASP A 1 106 ? 51.658 26.741 54.422 1.00 62.01 103 ASP A C 1
ATOM 634 O O . ASP A 1 106 ? 51.408 27.141 53.285 1.00 60.54 103 ASP A O 1
ATOM 639 N N . GLN A 1 107 ? 52.891 26.604 54.898 1.00 62.80 104 GLN A N 1
ATOM 640 C CA . GLN A 1 107 ? 54.098 26.898 54.136 1.00 62.94 104 GLN A CA 1
ATOM 641 C C . GLN A 1 107 ? 54.080 26.164 52.803 1.00 61.44 104 GLN A C 1
ATOM 642 O O . GLN A 1 107 ? 54.342 26.761 51.761 1.00 60.35 104 GLN A O 1
ATOM 648 N N . GLN A 1 108 ? 53.728 24.880 52.842 1.00 52.87 105 GLN A N 1
ATOM 649 C CA . GLN A 1 108 ? 53.667 24.066 51.627 1.00 52.31 105 GLN A CA 1
ATOM 650 C C . GLN A 1 108 ? 52.618 24.573 50.619 1.00 50.77 105 GLN A C 1
ATOM 651 O O . GLN A 1 108 ? 52.859 24.533 49.424 1.00 50.44 105 GLN A O 1
ATOM 657 N N . LEU A 1 109 ? 51.468 25.049 51.093 1.00 49.83 106 LEU A N 1
ATOM 658 C CA . LEU A 1 109 ? 50.489 25.672 50.203 1.00 49.32 106 LEU A CA 1
ATOM 659 C C . LEU A 1 109 ? 51.078 26.905 49.486 1.00 48.61 106 LEU A C 1
ATOM 660 O O . LEU A 1 109 ? 50.949 27.067 48.259 1.00 48.80 106 LEU A O 1
ATOM 665 N N . THR A 1 110 ? 51.734 27.765 50.256 1.00 47.32 107 THR A N 1
ATOM 666 C CA . THR A 1 110 ? 52.325 28.970 49.716 1.00 46.08 107 THR A CA 1
ATOM 667 C C . THR A 1 110 ? 53.305 28.610 48.619 1.00 46.01 107 THR A C 1
ATOM 668 O O . THR A 1 110 ? 53.265 29.194 47.542 1.00 45.60 107 THR A O 1
ATOM 672 N N . GLU A 1 111 ? 54.172 27.640 48.885 1.00 46.59 108 GLU A N 1
ATOM 673 C CA . GLU A 1 111 ? 55.126 27.193 47.871 1.00 47.38 108 GLU A CA 1
ATOM 674 C C . GLU A 1 111 ? 54.407 26.716 46.604 1.00 48.01 108 GLU A C 1
ATOM 675 O O . GLU A 1 111 ? 54.751 27.133 45.506 1.00 47.56 108 GLU A O 1
ATOM 681 N N . ASP A 1 112 ? 53.388 25.868 46.775 1.00 49.12 109 ASP A N 1
ATOM 682 C CA . ASP A 1 112 ? 52.693 25.276 45.642 1.00 50.13 109 ASP A CA 1
ATOM 683 C C . ASP A 1 112 ? 51.917 26.287 44.810 1.00 49.62 109 ASP A C 1
ATOM 684 O O . ASP A 1 112 ? 51.806 26.123 43.607 1.00 49.90 109 ASP A O 1
ATOM 689 N N . VAL A 1 113 ? 51.362 27.314 45.442 1.00 48.97 110 VAL A N 1
ATOM 690 C CA . VAL A 1 113 ? 50.651 28.367 44.696 1.00 48.63 110 VAL A CA 1
ATOM 691 C C . VAL A 1 113 ? 51.642 29.197 43.856 1.00 47.49 110 VAL A C 1
ATOM 692 O O . VAL A 1 113 ? 51.373 29.564 42.707 1.00 47.34 110 VAL A O 1
ATOM 696 N N . ASN A 1 114 ? 52.798 29.471 44.434 1.00 46.28 111 ASN A N 1
ATOM 697 C CA . ASN A 1 114 ? 53.858 30.148 43.700 1.00 45.31 111 ASN A CA 1
ATOM 698 C C . ASN A 1 114 ? 54.461 29.262 42.601 1.00 45.44 111 ASN A C 1
ATOM 699 O O . ASN A 1 114 ? 54.825 29.750 41.516 1.00 45.02 111 ASN A O 1
ATOM 704 N N . ALA A 1 115 ? 54.531 27.959 42.867 1.00 45.90 112 ALA A N 1
ATOM 705 C CA . ALA A 1 115 ? 55.014 27.024 41.866 1.00 46.59 112 ALA A CA 1
ATOM 706 C C . ALA A 1 115 ? 54.089 27.026 40.665 1.00 47.46 112 ALA A C 1
ATOM 707 O O . ALA A 1 115 ? 54.571 27.047 39.532 1.00 47.38 112 ALA A O 1
ATOM 709 N N . ALA A 1 116 ? 52.771 27.030 40.901 1.00 48.10 113 ALA A N 1
ATOM 710 C CA . ALA A 1 116 ? 51.798 27.078 39.791 1.00 48.62 113 ALA A CA 1
ATOM 711 C C . ALA A 1 116 ? 51.867 28.392 39.023 1.00 48.41 113 ALA A C 1
ATOM 712 O O . ALA A 1 116 ? 51.745 28.410 37.812 1.00 48.65 113 ALA A O 1
ATOM 714 N N . LEU A 1 117 ? 52.047 29.494 39.735 1.00 47.98 114 LEU A N 1
ATOM 715 C CA . LEU A 1 117 ? 52.177 30.772 39.084 1.00 47.65 114 LEU A CA 1
ATOM 716 C C . LEU A 1 117 ? 53.439 30.777 38.208 1.00 46.75 114 LEU A C 1
ATOM 717 O O . LEU A 1 117 ? 53.418 31.232 37.064 1.00 46.20 114 LEU A O 1
ATOM 722 N N . ALA A 1 118 ? 54.528 30.244 38.743 1.00 46.56 115 ALA A N 1
ATOM 723 C CA . ALA A 1 118 ? 55.795 30.212 38.000 1.00 46.50 115 ALA A CA 1
ATOM 724 C C . ALA A 1 118 ? 55.701 29.336 36.732 1.00 47.08 115 ALA A C 1
ATOM 725 O O . ALA A 1 118 ? 56.257 29.703 35.684 1.00 46.79 115 ALA A O 1
ATOM 727 N N . ARG A 1 119 ? 54.974 28.218 36.818 1.00 47.64 116 ARG A N 1
ATOM 728 C CA . ARG A 1 119 ? 54.754 27.331 35.667 1.00 49.03 116 ARG A CA 1
ATOM 729 C C . ARG A 1 119 ? 53.992 28.037 34.558 1.00 49.77 116 ARG A C 1
ATOM 730 O O . ARG A 1 119 ? 54.283 27.827 33.377 1.00 49.95 116 ARG A O 1
ATOM 738 N N . GLN A 1 120 ? 52.995 28.836 34.932 1.00 50.13 117 GLN A N 1
ATOM 739 C CA . GLN A 1 120 ? 52.282 29.624 33.944 1.00 51.31 117 GLN A CA 1
ATOM 740 C C . GLN A 1 120 ? 53.237 30.664 33.300 1.00 50.06 117 GLN A C 1
ATOM 741 O O . GLN A 1 120 ? 53.230 30.844 32.082 1.00 49.94 117 GLN A O 1
ATOM 747 N N . LEU A 1 121 ? 54.073 31.314 34.108 1.00 48.74 118 LEU A N 1
ATOM 748 C CA . LEU A 1 121 ? 55.015 32.300 33.586 1.00 47.87 118 LEU A CA 1
ATOM 749 C C . LEU A 1 121 ? 56.025 31.642 32.644 1.00 48.34 118 LEU A C 1
ATOM 750 O O . LEU A 1 121 ? 56.275 32.125 31.548 1.00 47.84 118 LEU A O 1
ATOM 755 N N . ARG A 1 122 ? 56.591 30.529 33.091 1.00 49.64 119 ARG A N 1
ATOM 756 C CA . ARG A 1 122 ? 57.515 29.739 32.303 1.00 50.91 119 ARG A CA 1
ATOM 757 C C . ARG A 1 122 ? 56.901 29.311 30.953 1.00 51.27 119 ARG A C 1
ATOM 758 O O . ARG A 1 122 ? 57.572 29.384 29.914 1.00 51.26 119 ARG A O 1
ATOM 766 N N . SER A 1 123 ? 55.633 28.910 30.940 1.00 51.31 120 SER A N 1
ATOM 767 C CA . SER A 1 123 ? 55.023 28.513 29.666 1.00 52.04 120 SER A CA 1
ATOM 768 C C . SER A 1 123 ? 54.818 29.661 28.665 1.00 51.10 120 SER A C 1
ATOM 769 O O . SER A 1 123 ? 54.753 29.411 27.464 1.00 51.14 120 SER A O 1
ATOM 772 N N . VAL A 1 124 ? 54.765 30.909 29.134 1.00 49.51 121 VAL A N 1
ATOM 773 C CA . VAL A 1 124 ? 54.660 32.038 28.194 1.00 47.95 121 VAL A CA 1
ATOM 774 C C . VAL A 1 124 ? 56.000 32.693 27.860 1.00 46.65 121 VAL A C 1
ATOM 775 O O . VAL A 1 124 ? 56.073 33.502 26.951 1.00 46.99 121 VAL A O 1
ATOM 779 N N . GLY A 1 125 ? 57.047 32.337 28.597 1.00 45.08 122 GLY A N 1
ATOM 780 C CA . GLY A 1 125 ? 58.414 32.745 28.289 1.00 42.77 122 GLY A CA 1
ATOM 781 C C . GLY A 1 125 ? 58.935 33.863 29.167 1.00 41.71 122 GLY A C 1
ATOM 782 O O . GLY A 1 125 ? 59.795 34.661 28.739 1.00 41.30 122 GLY A O 1
ATOM 783 N N . ILE A 1 126 ? 58.398 33.938 30.384 1.00 40.30 123 ILE A N 1
ATOM 784 C CA . ILE A 1 126 ? 58.837 34.908 31.380 1.00 39.03 123 ILE A CA 1
ATOM 785 C C . ILE A 1 126 ? 59.791 34.212 32.343 1.00 38.51 123 ILE A C 1
ATOM 786 O O . ILE A 1 126 ? 59.516 33.087 32.782 1.00 38.92 123 ILE A O 1
ATOM 791 N N . ASN A 1 127 ? 60.902 34.861 32.676 1.00 37.24 124 ASN A N 1
ATOM 792 C CA . ASN A 1 127 ? 61.887 34.240 33.557 1.00 36.71 124 ASN A CA 1
ATOM 793 C C . ASN A 1 127 ? 62.172 35.016 34.850 1.00 36.58 124 ASN A C 1
ATOM 794 O O . ASN A 1 127 ? 63.106 34.693 35.585 1.00 36.19 124 ASN A O 1
ATOM 799 N N . TRP A 1 128 ? 61.353 36.024 35.136 1.00 36.78 125 TRP A N 1
ATOM 800 C CA . TRP A 1 128 ? 61.539 36.852 36.315 1.00 37.35 125 TRP A CA 1
ATOM 801 C C . TRP A 1 128 ? 60.186 37.372 36.806 1.00 37.11 125 TRP A C 1
ATOM 802 O O . TRP A 1 128 ? 59.432 37.960 36.042 1.00 37.41 125 TRP A O 1
ATOM 813 N N . ASN A 1 129 ? 59.895 37.155 38.086 1.00 36.55 126 ASN A N 1
ATOM 814 C CA . ASN A 1 129 ? 58.682 37.666 38.721 1.00 36.59 126 ASN A CA 1
ATOM 815 C C . ASN A 1 129 ? 59.056 38.484 39.956 1.00 36.98 126 ASN A C 1
ATOM 816 O O . ASN A 1 129 ? 59.890 38.054 40.765 1.00 37.44 126 ASN A O 1
ATOM 821 N N . PHE A 1 130 ? 58.450 39.652 40.113 1.00 37.48 127 PHE A N 1
ATOM 822 C CA . PHE A 1 130 ? 58.749 40.521 41.260 1.00 38.56 127 PHE A CA 1
ATOM 823 C C . PHE A 1 130 ? 57.931 40.135 42.498 1.00 39.40 127 PHE A C 1
ATOM 824 O O . PHE A 1 130 ? 56.987 40.842 42.868 1.00 39.79 127 PHE A O 1
ATOM 832 N N . THR A 1 131 ? 58.244 38.972 43.071 1.00 40.61 128 THR A N 1
ATOM 833 C CA . THR A 1 131 ? 57.770 38.511 44.391 1.00 41.60 128 THR A CA 1
ATOM 834 C C . THR A 1 131 ? 58.908 37.656 44.954 1.00 41.09 128 THR A C 1
ATOM 835 O O . THR A 1 131 ? 59.783 37.233 44.195 1.00 40.69 128 THR A O 1
ATOM 839 N N . PRO A 1 132 ? 58.903 37.398 46.277 1.00 40.77 129 PRO A N 1
ATOM 840 C CA . PRO A 1 132 ? 57.877 37.822 47.237 1.00 41.02 129 PRO A CA 1
ATOM 841 C C . PRO A 1 132 ? 58.110 39.220 47.818 1.00 41.37 129 PRO A C 1
ATOM 842 O O . PRO A 1 132 ? 59.239 39.709 47.879 1.00 41.08 129 PRO A O 1
ATOM 846 N N . VAL A 1 133 ? 57.019 39.841 48.243 1.00 41.74 130 VAL A N 1
ATOM 847 C CA . VAL A 1 133 ? 57.071 40.968 49.136 1.00 41.80 130 VAL A CA 1
ATOM 848 C C . VAL A 1 133 ? 57.574 40.408 50.475 1.00 42.07 130 VAL A C 1
ATOM 849 O O . VAL A 1 133 ? 56.998 39.459 50.996 1.00 42.40 130 VAL A O 1
ATOM 853 N N . LEU A 1 134 ? 58.666 40.965 50.997 1.00 42.04 131 LEU A N 1
ATOM 854 C CA . LEU A 1 134 ? 59.156 40.603 52.329 1.00 42.41 131 LEU A CA 1
ATOM 855 C C . LEU A 1 134 ? 58.983 41.775 53.280 1.00 43.74 131 LEU A C 1
ATOM 856 O O . LEU A 1 134 ? 59.526 41.773 54.386 1.00 43.74 131 LEU A O 1
ATOM 861 N N . ASP A 1 135 ? 58.253 42.794 52.832 1.00 45.31 132 ASP A N 1
ATOM 862 C CA . ASP A 1 135 ? 57.849 43.899 53.700 1.00 47.20 132 ASP A CA 1
ATOM 863 C C . ASP A 1 135 ? 56.983 43.322 54.822 1.00 48.61 132 ASP A C 1
ATOM 864 O O . ASP A 1 135 ? 56.253 42.354 54.615 1.00 48.01 132 ASP A O 1
ATOM 869 N N . ILE A 1 136 ? 57.092 43.919 56.006 1.00 50.87 133 ILE A N 1
ATOM 870 C CA . ILE A 1 136 ? 56.322 43.506 57.170 1.00 53.49 133 ILE A CA 1
ATOM 871 C C . ILE A 1 136 ? 55.267 44.549 57.499 1.00 56.34 133 ILE A C 1
ATOM 872 O O . ILE A 1 136 ? 55.586 45.705 57.783 1.00 56.32 133 ILE A O 1
ATOM 877 N N . ASN A 1 137 ? 54.011 44.125 57.474 1.00 62.48 134 ASN A N 1
ATOM 878 C CA . ASN A 1 137 ? 52.883 44.959 57.900 1.00 66.97 134 ASN A CA 1
ATOM 879 C C . ASN A 1 137 ? 52.820 45.068 59.444 1.00 69.98 134 ASN A C 1
ATOM 880 O O . ASN A 1 137 ? 51.890 44.562 60.076 1.00 70.05 134 ASN A O 1
ATOM 885 N N . VAL A 1 138 ? 53.812 45.740 60.039 1.00 73.32 135 VAL A N 1
ATOM 886 C CA . VAL A 1 138 ? 54.031 45.706 61.503 1.00 76.66 135 VAL A CA 1
ATOM 887 C C . VAL A 1 138 ? 53.146 46.675 62.277 1.00 79.69 135 VAL A C 1
ATOM 888 O O . VAL A 1 138 ? 52.710 46.370 63.383 1.00 79.90 135 VAL A O 1
ATOM 892 N N . ASN A 1 139 ? 52.895 47.837 61.686 1.00 83.53 136 ASN A N 1
ATOM 893 C CA . ASN A 1 139 ? 52.108 48.884 62.315 1.00 88.02 136 ASN A CA 1
ATOM 894 C C . ASN A 1 139 ? 50.663 48.786 61.823 1.00 91.06 136 ASN A C 1
ATOM 895 O O . ASN A 1 139 ? 50.399 48.982 60.628 1.00 91.09 136 ASN A O 1
ATOM 900 N N . PRO A 1 140 ? 49.725 48.452 62.735 1.00 94.60 137 PRO A N 1
ATOM 901 C CA . PRO A 1 140 ? 48.312 48.367 62.354 1.00 97.00 137 PRO A CA 1
ATOM 902 C C . PRO A 1 140 ? 47.746 49.720 61.895 1.00 98.81 137 PRO A C 1
ATOM 903 O O . PRO A 1 140 ? 46.970 49.758 60.934 1.00 99.28 137 PRO A O 1
ATOM 907 N N . ALA A 1 141 ? 48.158 50.808 62.554 1.00 99.68 138 ALA A N 1
ATOM 908 C CA . ALA A 1 141 ? 47.706 52.167 62.213 1.00 99.83 138 ALA A CA 1
ATOM 909 C C . ALA A 1 141 ? 48.458 52.792 61.022 1.00 98.53 138 ALA A C 1
ATOM 910 O O . ALA A 1 141 ? 48.264 53.966 60.703 1.00 98.75 138 ALA A O 1
ATOM 912 N N . ASN A 1 142 ? 49.306 51.999 60.368 1.00 95.98 139 ASN A N 1
ATOM 913 C CA . ASN A 1 142 ? 50.021 52.426 59.163 1.00 93.18 139 ASN A CA 1
ATOM 914 C C . ASN A 1 142 ? 50.185 51.266 58.162 1.00 91.14 139 ASN A C 1
ATOM 915 O O . ASN A 1 142 ? 51.300 50.760 57.978 1.00 90.93 139 ASN A O 1
ATOM 920 N N . PRO A 1 143 ? 49.072 50.833 57.517 1.00 89.61 140 PRO A N 1
ATOM 921 C CA . PRO A 1 143 ? 49.196 49.744 56.542 1.00 87.70 140 PRO A CA 1
ATOM 922 C C . PRO A 1 143 ? 49.638 50.251 55.155 1.00 85.65 140 PRO A C 1
ATOM 923 O O . PRO A 1 143 ? 48.799 50.470 54.275 1.00 85.87 140 PRO A O 1
ATOM 927 N N . VAL A 1 144 ? 50.945 50.452 54.981 1.00 82.91 141 VAL A N 1
ATOM 928 C CA . VAL A 1 144 ? 51.508 50.906 53.699 1.00 80.46 141 VAL A CA 1
ATOM 929 C C . VAL A 1 144 ? 51.386 49.793 52.648 1.00 79.01 141 VAL A C 1
ATOM 930 O O . VAL A 1 144 ? 51.062 50.049 51.478 1.00 78.65 141 VAL A O 1
ATOM 934 N N . ILE A 1 145 ? 51.637 48.560 53.091 1.00 77.66 142 ILE A N 1
ATOM 935 C CA . ILE A 1 145 ? 51.675 47.395 52.213 1.00 76.41 142 ILE A CA 1
ATOM 936 C C . ILE A 1 145 ? 50.361 46.606 52.286 1.00 76.93 142 ILE A C 1
ATOM 937 O O . ILE A 1 145 ? 49.787 46.254 51.247 1.00 76.59 142 ILE A O 1
ATOM 942 N N . GLY A 1 146 ? 49.885 46.357 53.508 1.00 77.45 143 GLY A N 1
ATOM 943 C CA . GLY A 1 146 ? 48.557 45.762 53.741 1.00 78.66 143 GLY A CA 1
ATOM 944 C C . GLY A 1 146 ? 48.408 44.314 53.301 1.00 78.96 143 GLY A C 1
ATOM 945 O O . GLY A 1 146 ? 49.134 43.440 53.782 1.00 78.81 143 GLY A O 1
ATOM 946 N N . ASP A 1 147 ? 47.456 44.079 52.389 1.00 79.63 144 ASP A N 1
ATOM 947 C CA . ASP A 1 147 ? 47.167 42.757 51.783 1.00 79.77 144 ASP A CA 1
ATOM 948 C C . ASP A 1 147 ? 48.386 42.015 51.233 1.00 77.16 144 ASP A C 1
ATOM 949 O O . ASP A 1 147 ? 48.446 40.779 51.253 1.00 76.78 144 ASP A O 1
ATOM 954 N N . ARG A 1 148 ? 49.331 42.791 50.716 1.00 74.02 145 ARG A N 1
ATOM 955 C CA . ARG A 1 148 ? 50.432 42.277 49.917 1.00 70.81 145 ARG A CA 1
ATOM 956 C C . ARG A 1 148 ? 51.585 41.699 50.749 1.00 68.09 145 ARG A C 1
ATOM 957 O O . ARG A 1 148 ? 52.476 41.058 50.198 1.00 67.62 145 ARG A O 1
ATOM 965 N N . ALA A 1 149 ? 51.567 41.926 52.063 1.00 65.87 146 ALA A N 1
ATOM 966 C CA . ALA A 1 149 ? 52.521 41.281 52.980 1.00 63.90 146 ALA A CA 1
ATOM 967 C C . ALA A 1 149 ? 51.946 39.964 53.503 1.00 62.88 146 ALA A C 1
ATOM 968 O O . ALA A 1 149 ? 50.732 39.794 53.539 1.00 62.19 146 ALA A O 1
ATOM 970 N N . TYR A 1 150 ? 52.826 39.038 53.889 1.00 62.04 147 TYR A N 1
ATOM 971 C CA . TYR A 1 150 ? 52.418 37.736 54.430 1.00 61.69 147 TYR A CA 1
ATOM 972 C C . TYR A 1 150 ? 52.047 37.787 55.911 1.00 62.04 147 TYR A C 1
ATOM 973 O O . TYR A 1 150 ? 51.425 36.857 56.414 1.00 62.37 147 TYR A O 1
ATOM 982 N N . GLY A 1 151 ? 52.422 38.863 56.603 1.00 62.16 148 GLY A N 1
ATOM 983 C CA . GLY A 1 151 ? 52.160 38.994 58.042 1.00 63.30 148 GLY A CA 1
ATOM 984 C C . GLY A 1 151 ? 52.641 40.282 58.711 1.00 63.82 148 GLY A C 1
ATOM 985 O O . GLY A 1 151 ? 53.028 41.244 58.035 1.00 63.25 148 GLY A O 1
ATOM 986 N N . SER A 1 152 ? 52.608 40.288 60.049 1.00 64.79 149 SER A N 1
ATOM 987 C CA . SER A 1 152 ? 52.940 41.472 60.862 1.00 65.36 149 SER A CA 1
ATOM 988 C C . SER A 1 152 ? 54.198 41.313 61.741 1.00 65.03 149 SER A C 1
ATOM 989 O O . SER A 1 152 ? 54.525 42.190 62.553 1.00 64.76 149 SER A O 1
ATOM 992 N N . ASP A 1 153 ? 54.900 40.198 61.548 1.00 64.31 150 ASP A N 1
ATOM 993 C CA . ASP A 1 153 ? 56.165 39.922 62.219 1.00 63.77 150 ASP A CA 1
ATOM 994 C C . ASP A 1 153 ? 57.124 39.244 61.241 1.00 62.01 150 ASP A C 1
ATOM 995 O O . ASP A 1 153 ? 56.692 38.630 60.256 1.00 61.40 150 ASP A O 1
ATOM 1000 N N . ALA A 1 154 ? 58.421 39.370 61.520 1.00 60.73 151 ALA A N 1
ATOM 1001 C CA . ALA A 1 154 ? 59.490 38.843 60.664 1.00 59.11 151 ALA A CA 1
ATOM 1002 C C . ALA A 1 154 ? 59.418 37.321 60.449 1.00 58.61 151 ALA A C 1
ATOM 1003 O O . ALA A 1 154 ? 59.652 36.836 59.333 1.00 57.83 151 ALA A O 1
ATOM 1005 N N . ALA A 1 155 ? 59.077 36.595 61.519 1.00 58.07 152 ALA A N 1
ATOM 1006 C CA . ALA A 1 155 ? 58.996 35.132 61.517 1.00 57.76 152 ALA A CA 1
ATOM 1007 C C . ALA A 1 155 ? 58.000 34.603 60.490 1.00 57.13 152 ALA A C 1
ATOM 1008 O O . ALA A 1 155 ? 58.315 33.668 59.755 1.00 57.33 152 ALA A O 1
ATOM 1010 N N . ARG A 1 156 ? 56.807 35.198 60.451 1.00 54.32 153 ARG A N 1
ATOM 1011 C CA . ARG A 1 156 ? 55.757 34.798 59.505 1.00 53.34 153 ARG A CA 1
ATOM 1012 C C . ARG A 1 156 ? 56.112 35.173 58.067 1.00 51.23 153 ARG A C 1
ATOM 1013 O O . ARG A 1 156 ? 55.857 34.414 57.127 1.00 51.22 153 ARG A O 1
ATOM 1021 N N . VAL A 1 157 ? 56.698 36.347 57.894 1.00 49.20 154 VAL A N 1
ATOM 1022 C CA . VAL A 1 157 ? 57.101 36.789 56.561 1.00 46.97 154 VAL A CA 1
ATOM 1023 C C . VAL A 1 157 ? 58.246 35.916 56.042 1.00 46.64 154 VAL A C 1
ATOM 1024 O O . VAL A 1 157 ? 58.220 35.479 54.892 1.00 46.10 154 VAL A O 1
ATOM 1028 N N . THR A 1 158 ? 59.221 35.634 56.906 1.00 46.80 155 THR A N 1
ATOM 1029 C CA . THR A 1 158 ? 60.338 34.746 56.563 1.00 47.11 155 THR A CA 1
ATOM 1030 C C . THR A 1 158 ? 59.863 33.367 56.092 1.00 47.32 155 THR A C 1
ATOM 1031 O O . THR A 1 158 ? 60.326 32.866 55.067 1.00 47.25 155 THR A O 1
ATOM 1035 N N A ARG A 1 159 ? 58.941 32.755 56.828 0.50 47.56 156 ARG A N 1
ATOM 1036 N N B ARG A 1 159 ? 58.933 32.806 56.863 0.50 47.49 156 ARG A N 1
ATOM 1037 C CA A ARG A 1 159 ? 58.480 31.407 56.492 0.50 48.32 156 ARG A CA 1
ATOM 1038 C CA B ARG A 1 159 ? 58.298 31.508 56.653 0.50 48.24 156 ARG A CA 1
ATOM 1039 C C A ARG A 1 159 ? 57.728 31.340 55.152 0.50 47.79 156 ARG A C 1
ATOM 1040 C C B ARG A 1 159 ? 57.732 31.376 55.235 0.50 47.75 156 ARG A C 1
ATOM 1041 O O A ARG A 1 159 ? 57.958 30.422 54.355 0.50 47.71 156 ARG A O 1
ATOM 1042 O O B ARG A 1 159 ? 58.088 30.464 54.477 0.50 47.74 156 ARG A O 1
ATOM 1057 N N . HIS A 1 160 ? 56.842 32.302 54.896 1.00 47.28 157 HIS A N 1
ATOM 1058 C CA . HIS A 1 160 ? 56.127 32.297 53.624 1.00 46.80 157 HIS A CA 1
ATOM 1059 C C . HIS A 1 160 ? 56.951 32.863 52.470 1.00 45.78 157 HIS A C 1
ATOM 1060 O O . HIS A 1 160 ? 56.792 32.434 51.320 1.00 45.94 157 HIS A O 1
ATOM 1067 N N . GLY A 1 161 ? 57.858 33.790 52.784 1.00 44.81 158 GLY A N 1
ATOM 1068 C CA . GLY A 1 161 ? 58.813 34.290 51.794 1.00 43.91 158 GLY A CA 1
ATOM 1069 C C . GLY A 1 161 ? 59.664 33.159 51.238 1.00 43.79 158 GLY A C 1
ATOM 1070 O O . GLY A 1 161 ? 59.891 33.081 50.035 1.00 43.35 158 GLY A O 1
ATOM 1071 N N . ARG A 1 162 ? 60.117 32.276 52.121 1.00 44.57 159 ARG A N 1
ATOM 1072 C CA . ARG A 1 162 ? 60.935 31.110 51.739 1.00 45.51 159 ARG A CA 1
ATOM 1073 C C . ARG A 1 162 ? 60.182 30.224 50.747 1.00 44.89 159 ARG A C 1
ATOM 1074 O O . ARG A 1 162 ? 60.749 29.767 49.735 1.00 44.72 159 ARG A O 1
ATOM 1082 N N . ALA A 1 163 ? 58.905 30.000 51.044 1.00 44.09 160 ALA A N 1
ATOM 1083 C CA . ALA A 1 163 ? 58.041 29.158 50.210 1.00 43.74 160 ALA A CA 1
ATOM 1084 C C . ALA A 1 163 ? 57.844 29.763 48.818 1.00 43.19 160 ALA A C 1
ATOM 1085 O O . ALA A 1 163 ? 57.892 29.059 47.812 1.00 43.38 160 ALA A O 1
ATOM 1087 N N . ALA A 1 164 ? 57.623 31.075 48.776 1.00 42.66 161 ALA A N 1
ATOM 1088 C CA . ALA A 1 164 ? 57.423 31.801 47.520 1.00 41.77 161 ALA A CA 1
ATOM 1089 C C . ALA A 1 164 ? 58.666 31.755 46.637 1.00 41.36 161 ALA A C 1
ATOM 1090 O O . ALA A 1 164 ? 58.568 31.527 45.420 1.00 41.28 161 ALA A O 1
ATOM 1092 N N . LEU A 1 165 ? 59.833 31.960 47.254 1.00 40.94 162 LEU A N 1
ATOM 1093 C CA . LEU A 1 165 ? 61.114 31.875 46.541 1.00 40.48 162 LEU A CA 1
ATOM 1094 C C . LEU A 1 165 ? 61.318 30.478 45.958 1.00 41.12 162 LEU A C 1
ATOM 1095 O O . LEU A 1 165 ? 61.677 30.344 44.783 1.00 41.47 162 LEU A O 1
ATOM 1100 N N . ALA A 1 166 ? 61.057 29.450 46.766 1.00 41.39 163 ALA A N 1
ATOM 1101 C CA . ALA A 1 166 ? 61.322 28.066 46.365 1.00 42.50 163 ALA A CA 1
ATOM 1102 C C . ALA A 1 166 ? 60.375 27.595 45.266 1.00 42.85 163 ALA A C 1
ATOM 1103 O O . ALA A 1 166 ? 60.765 26.844 44.397 1.00 43.42 163 ALA A O 1
ATOM 1105 N N . GLY A 1 167 ? 59.120 28.028 45.323 1.00 43.35 164 GLY A N 1
ATOM 1106 C CA . GLY A 1 167 ? 58.159 27.725 44.271 1.00 42.94 164 GLY A CA 1
ATOM 1107 C C . GLY A 1 167 ? 58.560 28.286 42.914 1.00 43.03 164 GLY A C 1
ATOM 1108 O O . GLY A 1 167 ? 58.288 27.662 41.893 1.00 43.46 164 GLY A O 1
ATOM 1109 N N . HIS A 1 168 ? 59.204 29.456 42.893 1.00 42.52 165 HIS A N 1
ATOM 1110 C CA . HIS A 1 168 ? 59.663 30.045 41.639 1.00 42.44 165 HIS A CA 1
ATOM 1111 C C . HIS A 1 168 ? 60.936 29.356 41.161 1.00 42.94 165 HIS A C 1
ATOM 1112 O O . HIS A 1 168 ? 61.031 28.902 40.032 1.00 42.68 165 HIS A O 1
ATOM 1119 N N . THR A 1 169 ? 61.910 29.298 42.051 1.00 44.05 166 THR A N 1
ATOM 1120 C CA . THR A 1 169 ? 63.212 28.724 41.797 1.00 45.64 166 THR A CA 1
ATOM 1121 C C . THR A 1 169 ? 63.111 27.310 41.238 1.00 47.04 166 THR A C 1
ATOM 1122 O O . THR A 1 169 ? 63.723 26.997 40.208 1.00 47.32 166 THR A O 1
ATOM 1126 N N . ARG A 1 170 ? 62.310 26.463 41.884 1.00 48.17 167 ARG A N 1
ATOM 1127 C CA . ARG A 1 170 ? 62.179 25.088 41.411 1.00 49.99 167 ARG A CA 1
ATOM 1128 C C . ARG A 1 170 ? 61.449 24.969 40.061 1.00 50.08 167 ARG A C 1
ATOM 1129 O O . ARG A 1 170 ? 61.559 23.939 39.397 1.00 50.19 167 ARG A O 1
ATOM 1137 N N . GLU A 1 171 ? 60.722 26.017 39.657 1.00 49.55 168 GLU A N 1
ATOM 1138 C CA . GLU A 1 171 ? 60.049 26.014 38.361 1.00 49.35 168 GLU A CA 1
ATOM 1139 C C . GLU A 1 171 ? 60.821 26.789 37.277 1.00 48.76 168 GLU A C 1
ATOM 1140 O O . GLU A 1 171 ? 60.311 26.998 36.171 1.00 49.61 168 GLU A O 1
ATOM 1146 N N . GLY A 1 172 ? 62.048 27.207 37.575 1.00 47.25 169 GLY A N 1
ATOM 1147 C CA . GLY A 1 172 ? 62.842 27.944 36.592 1.00 45.28 169 GLY A CA 1
ATOM 1148 C C . GLY A 1 172 ? 62.460 29.401 36.336 1.00 44.00 169 GLY A C 1
ATOM 1149 O O . GLY A 1 172 ? 62.717 29.910 35.255 1.00 44.16 169 GLY A O 1
ATOM 1150 N N . VAL A 1 173 ? 61.858 30.077 37.315 1.00 42.35 170 VAL A N 1
ATOM 1151 C CA . VAL A 1 173 ? 61.601 31.508 37.219 1.00 41.05 170 VAL A CA 1
ATOM 1152 C C . VAL A 1 173 ? 62.370 32.179 38.360 1.00 40.43 170 VAL A C 1
ATOM 1153 O O . VAL A 1 173 ? 62.294 31.722 39.521 1.00 40.18 170 VAL A O 1
ATOM 1157 N N . ALA A 1 174 ? 63.127 33.231 38.040 1.00 38.58 171 ALA A N 1
ATOM 1158 C CA . ALA A 1 174 ? 63.811 34.002 39.070 1.00 37.99 171 ALA A CA 1
ATOM 1159 C C . ALA A 1 174 ? 62.773 34.797 39.841 1.00 37.66 171 ALA A C 1
ATOM 1160 O O . ALA A 1 174 ? 61.969 35.492 39.234 1.00 38.13 171 ALA A O 1
ATOM 1162 N N . PRO A 1 175 ? 62.758 34.675 41.177 1.00 37.33 172 PRO A N 1
ATOM 1163 C CA . PRO A 1 175 ? 61.900 35.573 41.939 1.00 37.46 172 PRO A CA 1
ATOM 1164 C C . PRO A 1 175 ? 62.735 36.768 42.379 1.00 38.23 172 PRO A C 1
ATOM 1165 O O . PRO A 1 175 ? 63.957 36.675 42.416 1.00 39.43 172 PRO A O 1
ATOM 1169 N N . CYS A 1 176 ? 62.109 37.879 42.713 1.00 38.88 173 CYS A N 1
ATOM 1170 C CA . CYS A 1 176 ? 62.868 39.035 43.192 1.00 39.34 173 CYS A CA 1
ATOM 1171 C C . CYS A 1 176 ? 62.208 39.555 44.458 1.00 40.22 173 CYS A C 1
ATOM 1172 O O . CYS A 1 176 ? 61.070 40.016 44.403 1.00 40.77 173 CYS A O 1
ATOM 1175 N N . ALA A 1 177 ? 62.904 39.453 45.588 1.00 40.47 174 ALA A N 1
ATOM 1176 C CA . ALA A 1 177 ? 62.394 39.931 46.866 1.00 41.10 174 ALA A CA 1
ATOM 1177 C C . ALA A 1 177 ? 62.326 41.470 46.874 1.00 41.94 174 ALA A C 1
ATOM 1178 O O . ALA A 1 177 ? 63.235 42.138 46.374 1.00 42.33 174 ALA A O 1
ATOM 1180 N N . LYS A 1 178 ? 61.256 42.026 47.436 1.00 42.22 175 LYS A N 1
ATOM 1181 C CA . LYS A 1 178 ? 61.118 43.479 47.528 1.00 42.82 175 LYS A CA 1
ATOM 1182 C C . LYS A 1 178 ? 60.406 43.874 48.841 1.00 43.34 175 LYS A C 1
ATOM 1183 O O . LYS A 1 178 ? 59.777 43.012 49.456 1.00 43.39 175 LYS A O 1
ATOM 1189 N N . HIS A 1 179 ? 60.533 45.124 49.317 1.00 43.96 176 HIS A N 1
ATOM 1190 C CA . HIS A 1 179 ? 61.442 46.168 48.784 1.00 44.72 176 HIS A CA 1
ATOM 1191 C C . HIS A 1 179 ? 62.518 46.474 49.811 1.00 44.43 176 HIS A C 1
ATOM 1192 O O . HIS A 1 179 ? 62.250 47.108 50.834 1.00 45.01 176 HIS A O 1
ATOM 1199 N N . PHE A 1 180 ? 63.732 46.050 49.532 1.00 43.62 177 PHE A N 1
ATOM 1200 C CA . PHE A 1 180 ? 64.809 46.190 50.472 1.00 43.72 177 PHE A CA 1
ATOM 1201 C C . PHE A 1 180 ? 65.149 47.674 50.713 1.00 44.40 177 PHE A C 1
ATOM 1202 O O . PHE A 1 180 ? 65.258 48.441 49.767 1.00 44.21 177 PHE A O 1
ATOM 1210 N N . PRO A 1 181 ? 65.364 48.073 51.975 1.00 44.96 178 PRO A N 1
ATOM 1211 C CA . PRO A 1 181 ? 65.432 47.262 53.181 1.00 45.56 178 PRO A CA 1
ATOM 1212 C C . PRO A 1 181 ? 64.125 47.046 53.967 1.00 46.16 178 PRO A C 1
ATOM 1213 O O . PRO A 1 181 ? 64.199 46.614 55.117 1.00 46.12 178 PRO A O 1
ATOM 1217 N N . GLY A 1 182 ? 62.961 47.326 53.373 1.00 46.97 179 GLY A N 1
ATOM 1218 C CA . GLY A 1 182 ? 61.664 47.011 53.993 1.00 48.21 179 GLY A CA 1
ATOM 1219 C C . GLY A 1 182 ? 60.722 48.196 53.995 1.00 49.94 179 GLY A C 1
ATOM 1220 O O . GLY A 1 182 ? 61.001 49.209 54.656 1.00 49.99 179 GLY A O 1
ATOM 1221 N N . HIS A 1 183 ? 59.598 48.058 53.280 1.00 51.50 180 HIS A N 1
ATOM 1222 C CA . HIS A 1 183 ? 58.630 49.147 53.048 1.00 53.47 180 HIS A CA 1
ATOM 1223 C C . HIS A 1 183 ? 57.510 49.169 54.074 1.00 54.93 180 HIS A C 1
ATOM 1224 O O . HIS A 1 183 ? 56.610 50.026 54.005 1.00 55.28 180 HIS A O 1
ATOM 1231 N N . GLY A 1 184 ? 57.549 48.227 55.011 1.00 55.96 181 GLY A N 1
ATOM 1232 C CA . GLY A 1 184 ? 56.421 48.000 55.900 1.00 58.30 181 GLY A CA 1
ATOM 1233 C C . GLY A 1 184 ? 55.906 49.164 56.737 1.00 59.80 181 GLY A C 1
ATOM 1234 O O . GLY A 1 184 ? 54.701 49.273 56.968 1.00 59.78 181 GLY A O 1
ATOM 1235 N N . ASP A 1 185 ? 56.796 50.038 57.199 1.00 61.30 182 ASP A N 1
ATOM 1236 C CA . ASP A 1 185 ? 56.403 51.029 58.207 1.00 63.13 182 ASP A CA 1
ATOM 1237 C C . ASP A 1 185 ? 57.024 52.417 57.997 1.00 63.81 182 ASP A C 1
ATOM 1238 O O . ASP A 1 185 ? 57.645 52.990 58.893 1.00 63.26 182 ASP A O 1
ATOM 1243 N N . THR A 1 186 ? 56.813 52.951 56.798 1.00 65.62 183 THR A N 1
ATOM 1244 C CA . THR A 1 186 ? 57.450 54.198 56.341 1.00 67.16 183 THR A CA 1
ATOM 1245 C C . THR A 1 186 ? 56.562 55.405 56.635 1.00 68.19 183 THR A C 1
ATOM 1246 O O . THR A 1 186 ? 55.345 55.249 56.716 1.00 68.44 183 THR A O 1
ATOM 1250 N N . HIS A 1 187 ? 57.169 56.579 56.842 1.00 71.30 184 HIS A N 1
ATOM 1251 C CA . HIS A 1 187 ? 56.414 57.842 56.985 1.00 72.61 184 HIS A CA 1
ATOM 1252 C C . HIS A 1 187 ? 56.832 58.902 55.955 1.00 70.26 184 HIS A C 1
ATOM 1253 O O . HIS A 1 187 ? 58.025 59.190 55.791 1.00 69.44 184 HIS A O 1
ATOM 1260 N N . GLN A 1 188 ? 55.837 59.437 55.239 1.00 68.70 185 GLN A N 1
ATOM 1261 C CA . GLN A 1 188 ? 56.035 60.489 54.237 1.00 66.26 185 GLN A CA 1
ATOM 1262 C C . GLN A 1 188 ? 55.584 61.834 54.763 1.00 66.30 185 GLN A C 1
ATOM 1263 O O . GLN A 1 188 ? 54.429 62.013 55.134 1.00 66.86 185 GLN A O 1
ATOM 1269 N N . ASP A 1 189 ? 56.495 62.791 54.746 1.00 64.80 186 ASP A N 1
ATOM 1270 C CA . ASP A 1 189 ? 56.215 64.154 55.170 1.00 64.99 186 ASP A CA 1
ATOM 1271 C C . ASP A 1 189 ? 55.258 64.896 54.180 1.00 62.38 186 ASP A C 1
ATOM 1272 O O . ASP A 1 189 ? 54.436 65.712 54.590 1.00 63.70 186 ASP A O 1
ATOM 1277 N N . SER A 1 190 ? 55.377 64.606 52.885 1.00 57.60 187 SER A N 1
ATOM 1278 C CA . SER A 1 190 ? 54.421 65.053 51.864 1.00 54.07 187 SER A CA 1
ATOM 1279 C C . SER A 1 190 ? 54.533 64.097 50.670 1.00 51.03 187 SER A C 1
ATOM 1280 O O . SER A 1 190 ? 55.421 63.240 50.658 1.00 49.41 187 SER A O 1
ATOM 1283 N N . HIS A 1 191 ? 53.658 64.238 49.667 1.00 48.96 188 HIS A N 1
ATOM 1284 C CA . HIS A 1 191 ? 53.748 63.367 48.474 1.00 46.88 188 HIS A CA 1
ATOM 1285 C C . HIS A 1 191 ? 55.019 63.599 47.627 1.00 45.10 188 HIS A C 1
ATOM 1286 O O . HIS A 1 191 ? 55.349 62.801 46.763 1.00 45.62 188 HIS A O 1
ATOM 1293 N N . LEU A 1 192 ? 55.748 64.676 47.888 1.00 43.02 189 LEU A N 1
ATOM 1294 C CA . LEU A 1 192 ? 56.970 64.933 47.141 1.00 41.24 189 LEU A CA 1
ATOM 1295 C C . LEU A 1 192 ? 58.228 64.584 47.928 1.00 40.60 189 LEU A C 1
ATOM 1296 O O . LEU A 1 192 ? 59.339 64.699 47.417 1.00 41.04 189 LEU A O 1
ATOM 1301 N N . ALA A 1 193 ? 58.055 64.162 49.167 1.00 39.40 190 ALA A N 1
ATOM 1302 C CA . ALA A 1 193 ? 59.196 63.844 49.999 1.00 39.65 190 ALA A CA 1
ATOM 1303 C C . ALA A 1 193 ? 59.461 62.337 49.933 1.00 39.62 190 ALA A C 1
ATOM 1304 O O . ALA A 1 193 ? 58.521 61.545 49.792 1.00 39.66 190 ALA A O 1
ATOM 1306 N N . LEU A 1 194 ? 60.724 61.937 50.044 1.00 40.12 191 LEU A N 1
ATOM 1307 C CA . LEU A 1 194 ? 61.040 60.519 50.145 1.00 41.43 191 LEU A CA 1
ATOM 1308 C C . LEU A 1 194 ? 60.501 59.982 51.465 1.00 41.73 191 LEU A C 1
ATOM 1309 O O . LEU A 1 194 ? 60.624 60.637 52.485 1.00 42.21 191 LEU A O 1
ATOM 1314 N N . PRO A 1 195 ? 59.880 58.797 51.448 1.00 42.67 192 PRO A N 1
ATOM 1315 C CA . PRO A 1 195 ? 59.482 58.230 52.727 1.00 43.59 192 PRO A CA 1
ATOM 1316 C C . PRO A 1 195 ? 60.704 57.937 53.586 1.00 44.60 192 PRO A C 1
ATOM 1317 O O . PRO A 1 195 ? 61.778 57.649 53.046 1.00 44.56 192 PRO A O 1
ATOM 1321 N N . ARG A 1 196 ? 60.538 58.038 54.905 1.00 46.34 193 ARG A N 1
ATOM 1322 C CA . ARG A 1 196 ? 61.607 57.784 55.867 1.00 48.10 193 ARG A CA 1
ATOM 1323 C C . ARG A 1 196 ? 61.236 56.672 56.845 1.00 48.53 193 ARG A C 1
ATOM 1324 O O . ARG A 1 196 ? 60.061 56.441 57.126 1.00 49.23 193 ARG A O 1
ATOM 1332 N N . VAL A 1 197 ? 62.252 55.999 57.369 1.00 47.58 194 VAL A N 1
ATOM 1333 C CA . VAL A 1 197 ? 62.103 55.101 58.494 1.00 47.65 194 VAL A CA 1
ATOM 1334 C C . VAL A 1 197 ? 63.096 55.585 59.536 1.00 48.55 194 VAL A C 1
ATOM 1335 O O . VAL A 1 197 ? 64.285 55.681 59.264 1.00 48.11 194 VAL A O 1
ATOM 1339 N N . SER A 1 198 ? 62.608 55.911 60.722 1.00 50.18 195 SER A N 1
ATOM 1340 C CA . SER A 1 198 ? 63.481 56.498 61.733 1.00 52.39 195 SER A CA 1
ATOM 1341 C C . SER A 1 198 ? 63.829 55.539 62.889 1.00 53.00 195 SER A C 1
ATOM 1342 O O . SER A 1 198 ? 64.418 55.957 63.890 1.00 53.56 195 SER A O 1
ATOM 1345 N N . LYS A 1 199 ? 63.456 54.267 62.749 1.00 53.39 196 LYS A N 1
ATOM 1346 C CA . LYS A 1 199 ? 63.777 53.218 63.735 1.00 53.47 196 LYS A CA 1
ATOM 1347 C C . LYS A 1 199 ? 65.276 53.025 63.895 1.00 53.07 196 LYS A C 1
ATOM 1348 O O . LYS A 1 199 ? 66.044 53.231 62.949 1.00 52.85 196 LYS A O 1
ATOM 1354 N N . SER A 1 200 ? 65.678 52.589 65.084 1.00 53.07 197 SER A N 1
ATOM 1355 C CA . SER A 1 200 ? 67.068 52.243 65.366 1.00 53.04 197 SER A CA 1
ATOM 1356 C C . SER A 1 200 ? 67.515 50.999 64.602 1.00 52.34 197 SER A C 1
ATOM 1357 O O . SER A 1 200 ? 66.688 50.213 64.107 1.00 52.09 197 SER A O 1
ATOM 1360 N N . ARG A 1 201 ? 68.830 50.820 64.536 1.00 52.01 198 ARG A N 1
ATOM 1361 C CA . ARG A 1 201 ? 69.429 49.650 63.903 1.00 51.82 198 ARG A CA 1
ATOM 1362 C C . ARG A 1 201 ? 68.927 48.342 64.519 1.00 52.10 198 ARG A C 1
ATOM 1363 O O . ARG A 1 201 ? 68.525 47.437 63.789 1.00 51.55 198 ARG A O 1
ATOM 1371 N N . ALA A 1 202 ? 68.950 48.253 65.849 1.00 52.90 199 ALA A N 1
ATOM 1372 C CA . ALA A 1 202 ? 68.487 47.050 66.551 1.00 53.90 199 ALA A CA 1
ATOM 1373 C C . ALA A 1 202 ? 67.031 46.720 66.189 1.00 54.11 199 ALA A C 1
ATOM 1374 O O . ALA A 1 202 ? 66.690 45.564 65.964 1.00 54.53 199 ALA A O 1
ATOM 1376 N N . GLU A 1 203 ? 66.187 47.745 66.113 1.00 54.08 200 GLU A N 1
ATOM 1377 C CA . GLU A 1 203 ? 64.816 47.576 65.629 1.00 53.98 200 GLU A CA 1
ATOM 1378 C C . GLU A 1 203 ? 64.790 47.070 64.184 1.00 52.35 200 GLU A C 1
ATOM 1379 O O . GLU A 1 203 ? 64.014 46.179 63.855 1.00 52.24 200 GLU A O 1
ATOM 1385 N N . LEU A 1 204 ? 65.643 47.629 63.331 1.00 50.57 201 LEU A N 1
ATOM 1386 C CA . LEU A 1 204 ? 65.716 47.194 61.938 1.00 48.92 201 LEU A CA 1
ATOM 1387 C C . LEU A 1 204 ? 66.122 45.737 61.811 1.00 48.77 201 LEU A C 1
ATOM 1388 O O . LEU A 1 204 ? 65.502 44.983 61.058 1.00 48.29 201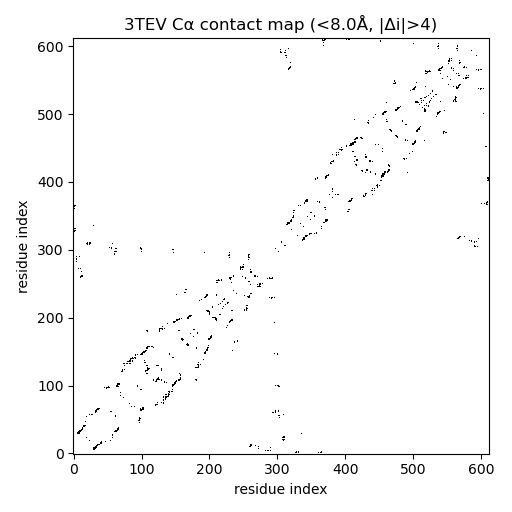 LEU A O 1
ATOM 1393 N N . ASP A 1 205 ? 67.148 45.350 62.573 1.00 49.26 202 ASP A N 1
ATOM 1394 C CA . ASP A 1 205 ? 67.643 43.973 62.646 1.00 49.84 202 ASP A CA 1
ATOM 1395 C C . ASP A 1 205 ? 66.569 42.955 63.032 1.00 50.04 202 ASP A C 1
ATOM 1396 O O . ASP A 1 205 ? 66.537 41.856 62.496 1.00 50.19 202 ASP A O 1
ATOM 1401 N N . ALA A 1 206 ? 65.706 43.328 63.974 1.00 50.00 203 ALA A N 1
ATOM 1402 C CA . ALA A 1 206 ? 64.648 42.438 64.452 1.00 50.09 203 ALA A CA 1
ATOM 1403 C C . ALA A 1 206 ? 63.407 42.446 63.533 1.00 49.58 203 ALA A C 1
ATOM 1404 O O . ALA A 1 206 ? 62.617 41.493 63.543 1.00 49.79 203 ALA A O 1
ATOM 1406 N N . GLY A 1 207 ? 63.240 43.526 62.763 1.00 48.26 204 GLY A N 1
ATOM 1407 C CA . GLY A 1 207 ? 62.070 43.713 61.916 1.00 46.64 204 GLY A CA 1
ATOM 1408 C C . GLY A 1 207 ? 62.432 43.744 60.438 1.00 45.85 204 GLY A C 1
ATOM 1409 O O . GLY A 1 207 ? 62.722 42.703 59.847 1.00 45.59 204 GLY A O 1
ATOM 1410 N N . GLU A 1 208 ? 62.433 44.953 59.866 1.00 44.47 205 GLU A N 1
ATOM 1411 C CA . GLU A 1 208 ? 62.588 45.204 58.427 1.00 43.48 205 GLU A CA 1
ATOM 1412 C C . GLU A 1 208 ? 63.629 44.322 57.746 1.00 42.30 205 GLU A C 1
ATOM 1413 O O . GLU A 1 208 ? 63.346 43.710 56.725 1.00 42.15 205 GLU A O 1
ATOM 1419 N N . LEU A 1 209 ? 64.822 44.256 58.329 1.00 41.51 206 LEU A N 1
ATOM 1420 C CA . LEU A 1 209 ? 65.949 43.540 57.739 1.00 40.67 206 LEU A CA 1
ATOM 1421 C C . LEU A 1 209 ? 65.896 42.022 57.903 1.00 40.84 206 LEU A C 1
ATOM 1422 O O . LEU A 1 209 ? 66.506 41.313 57.110 1.00 41.40 206 LEU A O 1
ATOM 1427 N N . ALA A 1 210 ? 65.173 41.522 58.907 1.00 40.56 207 ALA A N 1
ATOM 1428 C CA . ALA A 1 210 ? 65.247 40.099 59.266 1.00 41.05 207 ALA A CA 1
ATOM 1429 C C . ALA A 1 210 ? 64.879 39.115 58.150 1.00 41.21 207 ALA A C 1
ATOM 1430 O O . ALA A 1 210 ? 65.608 38.148 57.923 1.00 41.69 207 ALA A O 1
ATOM 1432 N N . PRO A 1 211 ? 63.761 39.344 57.442 1.00 41.22 208 PRO A N 1
ATOM 1433 C CA . PRO A 1 211 ? 63.417 38.349 56.401 1.00 41.45 208 PRO A CA 1
ATOM 1434 C C . PRO A 1 211 ? 64.427 38.297 55.233 1.00 41.19 208 PRO A C 1
ATOM 1435 O O . PRO A 1 211 ? 64.725 37.215 54.734 1.00 40.95 208 PRO A O 1
ATOM 1439 N N . PHE A 1 212 ? 64.962 39.449 54.827 1.00 40.76 209 PHE A N 1
ATOM 1440 C CA . PHE A 1 212 ? 65.950 39.493 53.754 1.00 40.92 209 PHE A CA 1
ATOM 1441 C C . PHE A 1 212 ? 67.218 38.813 54.211 1.00 42.65 209 PHE A C 1
ATOM 1442 O O . PHE A 1 212 ? 67.823 38.043 53.460 1.00 43.48 209 PHE A O 1
ATOM 1450 N N . ARG A 1 213 ? 67.631 39.100 55.441 1.00 44.37 210 ARG A N 1
ATOM 1451 C CA . ARG A 1 213 ? 68.847 38.504 55.963 1.00 46.53 210 ARG A CA 1
ATOM 1452 C C . ARG A 1 213 ? 68.693 36.988 56.039 1.00 46.68 210 ARG A C 1
ATOM 1453 O O . ARG A 1 213 ? 69.581 36.258 55.604 1.00 47.47 210 ARG A O 1
ATOM 1461 N N . ALA A 1 214 ? 67.565 36.520 56.555 1.00 46.71 211 ALA A N 1
ATOM 1462 C CA . ALA A 1 214 ? 67.329 35.076 56.692 1.00 47.14 211 ALA A CA 1
ATOM 1463 C C . ALA A 1 214 ? 67.234 34.354 55.344 1.00 46.99 211 ALA A C 1
ATOM 1464 O O . ALA A 1 214 ? 67.572 33.178 55.237 1.00 46.74 211 ALA A O 1
ATOM 1466 N N . LEU A 1 215 ? 66.812 35.076 54.311 1.00 46.65 212 LEU A N 1
ATOM 1467 C CA . LEU A 1 215 ? 66.500 34.442 53.022 1.00 46.21 212 LEU A CA 1
ATOM 1468 C C . LEU A 1 215 ? 67.540 34.661 51.917 1.00 45.93 212 LEU A C 1
ATOM 1469 O O . LEU A 1 215 ? 67.330 34.249 50.777 1.00 45.31 212 LEU A O 1
ATOM 1474 N N . LEU A 1 216 ? 68.657 35.304 52.252 1.00 46.22 213 LEU A N 1
ATOM 1475 C CA . LEU A 1 216 ? 69.694 35.633 51.255 1.00 46.26 213 LEU A CA 1
ATOM 1476 C C . LEU A 1 216 ? 70.177 34.497 50.365 1.00 46.85 213 LEU A C 1
ATOM 1477 O O . LEU A 1 216 ? 70.206 34.663 49.146 1.00 46.41 213 LEU A O 1
ATOM 1482 N N . PRO A 1 217 ? 70.573 33.349 50.961 1.00 47.79 214 PRO A N 1
ATOM 1483 C CA . PRO A 1 217 ? 71.084 32.283 50.079 1.00 48.81 214 PRO A CA 1
ATOM 1484 C C . PRO A 1 217 ? 70.037 31.723 49.094 1.00 49.21 214 PRO A C 1
ATOM 1485 O O . PRO A 1 217 ? 70.414 31.043 48.140 1.00 50.40 214 PRO A O 1
ATOM 1489 N N . GLU A 1 218 ? 68.755 32.001 49.327 1.00 48.09 215 GLU A N 1
ATOM 1490 C CA . GLU A 1 218 ? 67.674 31.555 48.449 1.00 47.48 215 GLU A CA 1
ATOM 1491 C C . GLU A 1 218 ? 67.153 32.670 47.538 1.00 45.28 215 GLU A C 1
ATOM 1492 O O . GLU A 1 218 ? 66.231 32.446 46.756 1.00 44.63 215 GLU A O 1
ATOM 1498 N N . THR A 1 219 ? 67.719 33.869 47.660 1.00 43.02 216 THR A N 1
ATOM 1499 C CA . THR A 1 219 ? 67.232 35.038 46.932 1.00 41.35 216 THR A CA 1
ATOM 1500 C C . THR A 1 219 ? 68.182 35.441 45.787 1.00 39.86 216 THR A C 1
ATOM 1501 O O . THR A 1 219 ? 69.211 36.055 46.027 1.00 39.58 216 THR A O 1
ATOM 1505 N N . PRO A 1 220 ? 67.826 35.114 44.536 1.00 38.79 217 PRO A N 1
ATOM 1506 C CA . PRO A 1 220 ? 68.713 35.407 43.396 1.00 37.87 217 PRO A CA 1
ATOM 1507 C C . PRO A 1 220 ? 68.731 36.896 42.972 1.00 36.97 217 PRO A C 1
ATOM 1508 O O . PRO A 1 220 ? 69.674 37.325 42.287 1.00 35.97 217 PRO A O 1
ATOM 1512 N N . ALA A 1 221 ? 67.703 37.650 43.381 1.00 36.17 218 ALA A N 1
ATOM 1513 C CA . ALA A 1 221 ? 67.557 39.077 43.056 1.00 35.44 218 ALA A CA 1
ATOM 1514 C C . ALA A 1 221 ? 66.795 39.808 44.150 1.00 35.83 218 ALA A C 1
ATOM 1515 O O . ALA A 1 221 ? 65.871 39.242 44.787 1.00 36.02 218 ALA A O 1
ATOM 1517 N N . ILE A 1 222 ? 67.193 41.059 44.375 1.00 35.24 219 ILE A N 1
ATOM 1518 C CA . ILE A 1 222 ? 66.571 41.912 45.360 1.00 35.32 219 ILE A CA 1
ATOM 1519 C C . ILE A 1 222 ? 66.263 43.269 44.735 1.00 35.44 219 ILE A C 1
ATOM 1520 O O . ILE A 1 222 ? 67.116 43.832 44.070 1.00 34.86 219 ILE A O 1
ATOM 1533 N N . THR A 1 224 ? 65.370 47.206 45.448 1.00 37.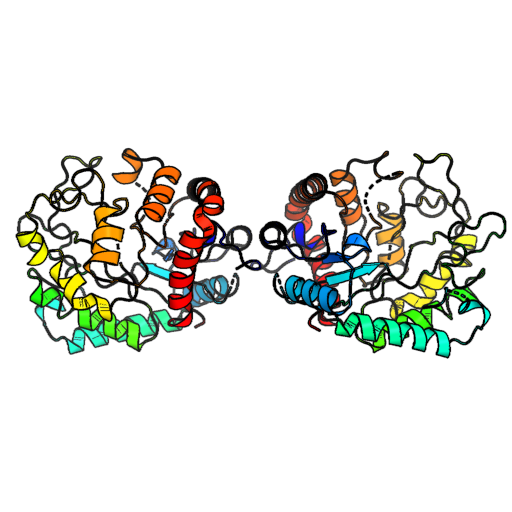26 221 THR A N 1
ATOM 1534 C CA . THR A 1 224 ? 65.542 48.188 46.508 1.00 39.17 221 THR A CA 1
ATOM 1535 C C . THR A 1 224 ? 64.430 49.216 46.541 1.00 40.10 221 THR A C 1
ATOM 1536 O O . THR A 1 224 ? 63.820 49.531 45.530 1.00 41.96 221 THR A O 1
ATOM 1540 N N . ALA A 1 225 ? 64.276 49.817 47.697 1.00 40.86 222 ALA A N 1
ATOM 1541 C CA . ALA A 1 225 ? 63.248 50.787 48.006 1.00 41.38 222 ALA A CA 1
ATOM 1542 C C . ALA A 1 225 ? 63.789 52.227 47.995 1.00 40.82 222 ALA A C 1
ATOM 1543 O O . ALA A 1 225 ? 64.850 52.481 48.548 1.00 39.97 222 ALA A O 1
ATOM 1545 N N . HIS A 1 226 ? 63.035 53.167 47.428 1.00 41.40 223 HIS A N 1
ATOM 1546 C CA . HIS A 1 226 ? 63.365 54.591 47.524 1.00 41.72 223 HIS A CA 1
ATOM 1547 C C . HIS A 1 226 ? 63.013 55.121 48.924 1.00 41.39 223 HIS A C 1
ATOM 1548 O O . HIS A 1 226 ? 62.198 56.015 49.058 1.00 41.02 223 HIS A O 1
ATOM 1555 N N . ILE A 1 227 ? 63.621 54.568 49.962 1.00 41.22 224 ILE A N 1
ATOM 1556 C CA . ILE A 1 227 ? 63.289 54.959 51.327 1.00 41.18 224 ILE A CA 1
ATOM 1557 C C . ILE A 1 227 ? 64.555 55.348 52.072 1.00 40.37 224 ILE A C 1
ATOM 1558 O O . ILE A 1 227 ? 65.592 54.721 51.899 1.00 39.68 224 ILE A O 1
ATOM 1563 N N . VAL A 1 228 ? 64.461 56.388 52.890 1.00 40.22 225 VAL A N 1
ATOM 1564 C CA . VAL A 1 228 ? 65.591 56.848 53.683 1.00 40.59 225 VAL A CA 1
ATOM 1565 C C . VAL A 1 228 ? 65.505 56.181 55.060 1.00 41.36 225 VAL A C 1
ATOM 1566 O O . VAL A 1 228 ? 64.494 56.334 55.762 1.00 41.48 225 VAL A O 1
ATOM 1570 N N . TYR A 1 229 ? 66.540 55.421 55.428 1.00 41.99 226 TYR A N 1
ATOM 1571 C CA . TYR A 1 229 ? 66.646 54.826 56.781 1.00 43.10 226 TYR A CA 1
ATOM 1572 C C . TYR A 1 229 ? 67.674 55.600 57.598 1.00 44.58 226 TYR A C 1
ATOM 1573 O O . TYR A 1 229 ? 68.878 55.458 57.354 1.00 45.07 226 TYR A O 1
ATOM 1582 N N . ASP A 1 230 ? 67.197 56.421 58.541 1.00 45.89 227 ASP A N 1
ATOM 1583 C CA . ASP A 1 230 ? 68.053 57.215 59.431 1.00 47.96 227 ASP A CA 1
ATOM 1584 C C . ASP A 1 230 ? 69.210 56.422 60.052 1.00 48.30 227 ASP A C 1
ATOM 1585 O O . ASP A 1 230 ? 70.313 56.945 60.229 1.00 49.00 227 ASP A O 1
ATOM 1590 N N . ALA A 1 231 ? 68.951 55.169 60.404 1.00 48.05 228 ALA A N 1
ATOM 1591 C CA . ALA A 1 231 ? 69.929 54.382 61.147 1.00 47.77 228 ALA A CA 1
ATOM 1592 C C . ALA A 1 231 ? 71.005 53.806 60.229 1.00 47.08 228 ALA A C 1
ATOM 1593 O O . ALA A 1 231 ? 72.013 53.336 60.717 1.00 47.39 228 ALA A O 1
ATOM 1595 N N . LEU A 1 232 ? 70.796 53.882 58.914 1.00 46.29 229 LEU A N 1
ATOM 1596 C CA . LEU A 1 232 ? 71.703 53.301 57.914 1.00 45.42 229 LEU A CA 1
ATOM 1597 C C . LEU A 1 232 ? 72.414 54.359 57.081 1.00 46.47 229 LEU A C 1
ATOM 1598 O O . LEU A 1 232 ? 73.621 54.265 56.832 1.00 47.45 229 LEU A O 1
ATOM 1603 N N . ASP A 1 233 ? 71.650 55.350 56.630 1.00 46.96 230 ASP A N 1
ATOM 1604 C CA . ASP A 1 233 ? 72.139 56.431 55.780 1.00 47.48 230 ASP A CA 1
ATOM 1605 C C . ASP A 1 233 ? 71.068 57.509 55.797 1.00 47.90 230 ASP A C 1
ATOM 1606 O O . ASP A 1 233 ? 70.032 57.385 55.127 1.00 47.55 230 ASP A O 1
ATOM 1611 N N . ALA A 1 234 ? 71.324 58.555 56.573 1.00 48.74 231 ALA A N 1
ATOM 1612 C CA . ALA A 1 234 ? 70.336 59.606 56.785 1.00 49.93 231 ALA A CA 1
ATOM 1613 C C . ALA A 1 234 ? 70.229 60.565 55.593 1.00 50.70 231 ALA A C 1
ATOM 1614 O O . ALA A 1 234 ? 69.318 61.385 55.544 1.00 50.77 231 ALA A O 1
ATOM 1616 N N . GLU A 1 235 ? 71.129 60.418 54.617 1.00 51.57 232 GLU A N 1
ATOM 1617 C CA . GLU A 1 235 ? 71.227 61.366 53.510 1.00 52.56 232 GLU A CA 1
ATOM 1618 C C . GLU A 1 235 ? 70.672 60.886 52.169 1.00 50.96 232 GLU A C 1
ATOM 1619 O O . GLU A 1 235 ? 70.407 61.705 51.290 1.00 51.98 232 GLU A O 1
ATOM 1625 N N . HIS A 1 236 ? 70.544 59.582 51.978 1.00 48.05 233 HIS A N 1
ATOM 1626 C CA . HIS A 1 236 ? 70.170 59.068 50.659 1.00 45.76 233 HIS A CA 1
ATOM 1627 C C . HIS A 1 236 ? 69.110 57.981 50.779 1.00 42.82 233 HIS A C 1
ATOM 1628 O O . HIS A 1 236 ? 69.137 57.196 51.732 1.00 43.27 233 HIS A O 1
ATOM 1635 N N . PRO A 1 237 ? 68.173 57.925 49.822 1.00 40.17 234 PRO A N 1
ATOM 1636 C CA . PRO A 1 237 ? 67.303 56.735 49.773 1.00 38.31 234 PRO A CA 1
ATOM 1637 C C . PRO A 1 237 ? 68.148 55.483 49.513 1.00 37.09 234 PRO A C 1
ATOM 1638 O O . PRO A 1 237 ? 69.229 55.576 48.896 1.00 36.55 234 PRO A O 1
ATOM 1642 N N . ALA A 1 238 ? 67.664 54.327 49.960 1.00 35.97 235 ALA A N 1
ATOM 1643 C CA . ALA A 1 238 ? 68.405 53.067 49.808 1.00 35.07 235 ALA A CA 1
ATOM 1644 C C . ALA A 1 238 ? 68.926 52.817 48.381 1.00 34.92 235 ALA A C 1
ATOM 1645 O O . ALA A 1 238 ? 70.082 52.391 48.188 1.00 34.07 235 ALA A O 1
ATOM 1647 N N . THR A 1 239 ? 68.086 53.124 47.389 1.00 35.16 236 THR A N 1
ATOM 1648 C CA . THR A 1 239 ? 68.413 52.893 45.987 1.00 35.99 236 THR A CA 1
ATOM 1649 C C . THR A 1 239 ? 69.617 53.722 45.542 1.00 35.65 236 THR A C 1
ATOM 1650 O O . THR A 1 239 ? 70.249 53.406 44.528 1.00 35.45 236 THR A O 1
ATOM 1654 N N . LEU A 1 240 ? 69.935 54.785 46.282 1.00 35.42 237 LEU A N 1
ATOM 1655 C CA . LEU A 1 240 ? 71.064 55.657 45.906 1.00 35.35 237 LEU A CA 1
ATOM 1656 C C . LEU A 1 240 ? 72.147 55.685 46.978 1.00 35.44 237 LEU A C 1
ATOM 1657 O O . LEU A 1 240 ? 72.987 56.591 46.998 1.00 36.35 237 LEU A O 1
ATOM 1662 N N . SER A 1 241 ? 72.110 54.712 47.878 1.00 34.91 238 SER A N 1
ATOM 1663 C CA . SER A 1 241 ? 72.971 54.696 49.045 1.00 35.30 238 SER A CA 1
ATOM 1664 C C . SER A 1 241 ? 74.114 53.688 48.923 1.00 35.17 238 SER A C 1
ATOM 1665 O O . SER A 1 241 ? 73.890 52.498 49.026 1.00 35.43 238 SER A O 1
ATOM 1668 N N . PRO A 1 242 ? 75.344 54.159 48.707 1.00 35.86 239 PRO A N 1
ATOM 1669 C CA . PRO A 1 242 ? 76.444 53.178 48.772 1.00 36.41 239 PRO A CA 1
ATOM 1670 C C . PRO A 1 242 ? 76.554 52.471 50.132 1.00 37.35 239 PRO A C 1
ATOM 1671 O O . PRO A 1 242 ? 76.931 51.293 50.167 1.00 37.48 239 PRO A O 1
ATOM 1675 N N . ARG A 1 243 ? 76.221 53.153 51.231 1.00 38.12 240 ARG A N 1
ATOM 1676 C CA . ARG A 1 243 ? 76.298 52.522 52.550 1.00 39.73 240 ARG A CA 1
ATOM 1677 C C . ARG A 1 243 ? 75.358 51.306 52.633 1.00 39.06 240 ARG A C 1
ATOM 1678 O O . ARG A 1 243 ? 75.697 50.291 53.259 1.00 39.22 240 ARG A O 1
ATOM 1686 N N . ILE A 1 244 ? 74.194 51.404 51.990 1.00 37.88 241 ILE A N 1
ATOM 1687 C CA . ILE A 1 244 ? 73.200 50.348 52.084 1.00 37.10 241 ILE A CA 1
ATOM 1688 C C . ILE A 1 244 ? 73.437 49.256 51.039 1.00 37.15 241 ILE A C 1
ATOM 1689 O O . ILE A 1 244 ? 73.536 48.074 51.385 1.00 37.29 241 ILE A O 1
ATOM 1694 N N . LEU A 1 245 ? 73.560 49.648 49.772 1.00 36.22 242 LEU A N 1
ATOM 1695 C CA . LEU A 1 245 ? 73.710 48.659 48.729 1.00 35.70 242 LEU A CA 1
ATOM 1696 C C . LEU A 1 245 ? 75.068 47.957 48.772 1.00 36.53 242 LEU A C 1
ATOM 1697 O O . LEU A 1 245 ? 75.124 46.743 48.541 1.00 37.22 242 LEU A O 1
ATOM 1702 N N . THR A 1 246 ? 76.147 48.691 49.062 1.00 36.79 243 THR A N 1
ATOM 1703 C CA . THR A 1 246 ? 77.490 48.104 49.075 1.00 37.57 243 THR A CA 1
ATOM 1704 C C . THR A 1 246 ? 77.920 47.757 50.503 1.00 38.73 243 THR A C 1
ATOM 1705 O O . THR A 1 246 ? 78.251 46.614 50.791 1.00 38.99 243 THR A O 1
ATOM 1709 N N . GLY A 1 247 ? 77.892 48.737 51.399 1.00 39.91 244 GLY A N 1
ATOM 1710 C CA . GLY A 1 247 ? 78.302 48.525 52.792 1.00 41.09 244 GLY A CA 1
ATOM 1711 C C . GLY A 1 247 ? 77.563 47.364 53.441 1.00 41.54 244 GLY A C 1
ATOM 1712 O O . GLY A 1 247 ? 78.179 46.391 53.902 1.00 42.15 244 GLY A O 1
ATOM 1713 N N . LEU A 1 248 ? 76.241 47.446 53.438 1.00 41.24 245 LEU A N 1
ATOM 1714 C CA . LEU A 1 248 ? 75.435 46.430 54.081 1.00 41.45 245 LEU A CA 1
ATOM 1715 C C . LEU A 1 248 ? 75.247 45.175 53.217 1.00 41.20 245 LEU A C 1
ATOM 1716 O O . LEU A 1 248 ? 75.742 44.094 53.569 1.00 41.39 245 LEU A O 1
ATOM 1721 N N . LEU A 1 249 ? 74.528 45.310 52.102 1.00 40.58 246 LEU A N 1
ATOM 1722 C CA . LEU A 1 249 ? 74.191 44.160 51.288 1.00 40.75 246 LEU A CA 1
ATOM 1723 C C . LEU A 1 249 ? 75.394 43.345 50.806 1.00 41.15 246 LEU A C 1
ATOM 1724 O O . LEU A 1 249 ? 75.426 42.132 51.009 1.00 41.05 246 LEU A O 1
ATOM 1729 N N . ARG A 1 250 ? 76.365 44.006 50.171 1.00 41.76 247 ARG A N 1
ATOM 1730 C CA . ARG A 1 250 ? 77.518 43.319 49.574 1.00 43.11 247 ARG A CA 1
ATOM 1731 C C . ARG A 1 250 ? 78.575 42.928 50.572 1.00 44.56 247 ARG A C 1
ATOM 1732 O O . ARG A 1 250 ? 79.068 41.814 50.529 1.00 45.38 247 ARG A O 1
ATOM 1740 N N . GLU A 1 251 ? 78.946 43.853 51.449 1.00 46.13 248 GLU A N 1
ATOM 1741 C CA . GLU A 1 251 ? 80.105 43.657 52.319 1.00 47.91 248 GLU A CA 1
ATOM 1742 C C . GLU A 1 251 ? 79.762 42.996 53.652 1.00 47.98 248 GLU A C 1
ATOM 1743 O O . GLU A 1 251 ? 80.353 41.991 53.994 1.00 48.67 248 GLU A O 1
ATOM 1749 N N . GLU A 1 252 ? 78.815 43.550 54.401 1.00 47.81 249 GLU A N 1
ATOM 1750 C CA . GLU A 1 252 ? 78.404 42.933 55.657 1.00 48.03 249 GLU A CA 1
ATOM 1751 C C . GLU A 1 252 ? 77.741 41.575 55.437 1.00 46.57 249 GLU A C 1
ATOM 1752 O O . GLU A 1 252 ? 78.061 40.614 56.124 1.00 45.99 249 GLU A O 1
ATOM 1758 N N . TRP A 1 253 ? 76.810 41.514 54.480 1.00 44.80 250 TRP A N 1
ATOM 1759 C CA . TRP A 1 253 ? 76.022 40.303 54.254 1.00 43.23 250 TRP A CA 1
ATOM 1760 C C . TRP A 1 253 ? 76.593 39.341 53.225 1.00 42.97 250 TRP A C 1
ATOM 1761 O O . TRP A 1 253 ? 76.139 38.212 53.142 1.00 43.12 250 TRP A O 1
ATOM 1772 N N . GLY A 1 254 ? 77.563 39.788 52.430 1.00 42.81 251 GLY A N 1
ATOM 1773 C CA . GLY A 1 254 ? 78.163 38.925 51.404 1.00 42.11 251 GLY A CA 1
ATOM 1774 C C . GLY A 1 254 ? 77.240 38.616 50.230 1.00 41.38 251 GLY A C 1
ATOM 1775 O O . GLY A 1 254 ? 77.475 37.660 49.501 1.00 41.62 251 GLY A O 1
ATOM 1776 N N . TYR A 1 255 ? 76.191 39.415 50.033 1.00 40.23 252 TYR A N 1
ATOM 1777 C CA . TYR A 1 255 ? 75.234 39.151 48.940 1.00 39.27 252 TYR A CA 1
ATOM 1778 C C . TYR A 1 255 ? 75.846 39.260 47.543 1.00 39.55 252 TYR A C 1
ATOM 1779 O O . TYR A 1 255 ? 76.390 40.310 47.182 1.00 40.06 252 TYR A O 1
ATOM 1788 N N . ASP A 1 256 ? 75.723 38.204 46.743 1.00 39.82 253 ASP A N 1
ATOM 1789 C CA . ASP A 1 256 ? 76.260 38.243 45.374 1.00 40.63 253 ASP A CA 1
ATOM 1790 C C . ASP A 1 256 ? 75.182 38.119 44.283 1.00 39.55 253 ASP A C 1
ATOM 1791 O O . ASP A 1 256 ? 75.507 37.911 43.116 1.00 40.27 253 ASP A O 1
ATOM 1796 N N . GLY A 1 257 ? 73.911 38.277 44.644 1.00 37.33 254 GLY A N 1
ATOM 1797 C CA . GLY A 1 257 ? 72.866 38.245 43.643 1.00 35.58 254 GLY A CA 1
ATOM 1798 C C . GLY A 1 257 ? 72.644 39.598 42.981 1.00 34.52 254 GLY A C 1
ATOM 1799 O O . GLY A 1 257 ? 73.397 40.539 43.215 1.00 33.66 254 GLY A O 1
ATOM 1800 N N . VAL A 1 258 ? 71.584 39.690 42.174 1.00 33.70 255 VAL A N 1
ATOM 1801 C CA . VAL A 1 258 ? 71.262 40.889 41.407 1.00 32.53 255 VAL A CA 1
ATOM 1802 C C . VAL A 1 258 ? 70.589 41.924 42.315 1.00 32.24 255 VAL A C 1
ATOM 1803 O O . VAL A 1 258 ? 69.649 41.597 43.052 1.00 31.78 255 VAL A O 1
ATOM 1807 N N . ILE A 1 259 ? 71.074 43.164 42.280 1.00 31.44 256 ILE A N 1
ATOM 1808 C CA . ILE A 1 259 ? 70.344 44.252 42.917 1.00 31.17 256 ILE A CA 1
ATOM 1809 C C . ILE A 1 259 ? 69.727 45.115 41.836 1.00 31.36 256 ILE A C 1
ATOM 1810 O O . ILE A 1 259 ? 70.441 45.584 40.948 1.00 31.10 256 ILE A O 1
ATOM 1815 N N . VAL A 1 260 ? 68.405 45.296 41.888 1.00 31.95 257 VAL A N 1
ATOM 1816 C CA . VAL A 1 260 ? 67.697 46.127 40.918 1.00 33.56 257 VAL A CA 1
ATOM 1817 C C . VAL A 1 260 ? 67.033 47.291 41.669 1.00 35.08 257 VAL A C 1
ATOM 1818 O O . VAL A 1 260 ? 66.582 47.106 42.784 1.00 35.20 257 VAL A O 1
ATOM 1822 N N . THR A 1 261 ? 67.006 48.485 41.079 1.00 36.66 258 THR A N 1
ATOM 1823 C CA . THR A 1 261 ? 66.353 49.633 41.713 1.00 39.52 258 THR A CA 1
ATOM 1824 C C . THR A 1 261 ? 64.859 49.543 41.493 1.00 41.93 258 THR A C 1
ATOM 1825 O O . THR A 1 261 ? 64.426 49.055 40.439 1.00 43.56 258 THR A O 1
ATOM 1829 N N . ASP A 1 262 ? 64.058 50.038 42.436 1.00 43.87 259 ASP A N 1
ATOM 1830 C CA . ASP A 1 262 ? 62.639 50.243 42.151 1.00 45.89 259 ASP A CA 1
ATOM 1831 C C . ASP A 1 262 ? 62.509 51.220 40.963 1.00 47.15 259 ASP A C 1
ATOM 1832 O O . ASP A 1 262 ? 63.478 51.902 40.581 1.00 46.58 259 ASP A O 1
ATOM 1837 N N . SER A 1 263 ? 61.316 51.289 40.378 1.00 49.15 260 SER A N 1
ATOM 1838 C CA . SER A 1 263 ? 61.049 52.172 39.234 1.00 51.64 260 SER A CA 1
ATOM 1839 C C . SER A 1 263 ? 61.558 53.622 39.443 1.00 52.96 260 SER A C 1
ATOM 1840 O O . SER A 1 263 ? 61.181 54.279 40.425 1.00 52.15 260 SER A O 1
ATOM 1851 N N . GLY A 1 265 ? 60.727 56.207 37.867 1.00 67.38 262 GLY A N 1
ATOM 1852 C CA . GLY A 1 265 ? 59.635 57.116 37.491 1.00 72.58 262 GLY A CA 1
ATOM 1853 C C . GLY A 1 265 ? 58.628 57.446 38.592 1.00 75.78 262 GLY A C 1
ATOM 1854 O O . GLY A 1 265 ? 57.615 58.094 38.353 1.00 76.35 262 GLY A O 1
ATOM 1863 N N . GLN A 1 267 ? 57.124 59.360 41.770 1.00 81.05 264 GLN A N 1
ATOM 1864 C CA . GLN A 1 267 ? 57.042 60.805 41.953 1.00 81.20 264 GLN A CA 1
ATOM 1865 C C . GLN A 1 267 ? 58.084 61.407 42.899 1.00 79.76 264 GLN A C 1
ATOM 1866 O O . GLN A 1 267 ? 58.721 62.403 42.561 1.00 80.07 264 GLN A O 1
ATOM 1872 N N . ALA A 1 268 ? 58.256 60.809 44.077 1.00 78.32 265 ALA A N 1
ATOM 1873 C CA . ALA A 1 268 ? 59.170 61.359 45.083 1.00 75.98 265 ALA A CA 1
ATOM 1874 C C . ALA A 1 268 ? 60.616 61.440 44.582 1.00 74.21 265 ALA A C 1
ATOM 1875 O O . ALA A 1 268 ? 61.304 62.424 44.848 1.00 73.92 265 ALA A O 1
ATOM 1877 N N . ILE A 1 269 ? 61.069 60.415 43.859 1.00 71.90 266 ILE A N 1
ATOM 1878 C CA . ILE A 1 269 ? 62.398 60.448 43.247 1.00 69.48 266 ILE A CA 1
ATOM 1879 C C . ILE A 1 269 ? 62.437 61.503 42.146 1.00 68.68 266 ILE A C 1
ATOM 1880 O O . ILE A 1 269 ? 63.344 62.349 42.089 1.00 67.95 266 ILE A O 1
ATOM 1885 N N . ASP A 1 270 ? 61.425 61.446 41.290 1.00 68.35 267 ASP A N 1
ATOM 1886 C CA . ASP A 1 270 ? 61.338 62.300 40.124 1.00 68.49 267 ASP A CA 1
ATOM 1887 C C . ASP A 1 270 ? 61.374 63.781 40.508 1.00 68.19 267 ASP A C 1
ATOM 1888 O O . ASP A 1 270 ? 61.922 64.602 39.767 1.00 68.91 267 ASP A O 1
ATOM 1893 N N . ALA A 1 271 ? 60.805 64.106 41.671 1.00 66.66 268 ALA A N 1
ATOM 1894 C CA . ALA A 1 271 ? 60.747 65.478 42.145 1.00 66.14 268 ALA A CA 1
ATOM 1895 C C . ALA A 1 271 ? 62.053 65.933 42.775 1.00 64.88 268 ALA A C 1
ATOM 1896 O O . ALA A 1 271 ? 62.272 67.130 42.957 1.00 65.94 268 ALA A O 1
ATOM 1898 N N . ASN A 1 272 ? 62.903 64.982 43.133 1.00 62.44 269 ASN A N 1
ATOM 1899 C CA . ASN A 1 272 ? 64.116 65.283 43.898 1.00 60.84 269 ASN A CA 1
ATOM 1900 C C . ASN A 1 272 ? 65.441 65.115 43.138 1.00 59.25 269 ASN A C 1
ATOM 1901 O O . ASN A 1 272 ? 66.463 65.675 43.551 1.00 58.75 269 ASN A O 1
ATOM 1906 N N . TYR A 1 273 ? 65.403 64.367 42.025 1.00 56.91 270 TYR A N 1
ATOM 1907 C CA . TYR A 1 273 ? 66.585 64.051 41.220 1.00 55.19 270 TYR A CA 1
ATOM 1908 C C . TYR A 1 273 ? 66.257 64.140 39.720 1.00 55.48 270 TYR A C 1
ATOM 1909 O O . TYR A 1 273 ? 65.090 64.043 39.320 1.00 54.79 270 TYR A O 1
ATOM 1918 N N . GLY A 1 274 ? 67.290 64.334 38.898 1.00 55.73 271 GLY A N 1
ATOM 1919 C CA . GLY A 1 274 ? 67.179 64.121 37.454 1.00 56.69 271 GLY A CA 1
ATOM 1920 C C . GLY A 1 274 ? 67.228 62.625 37.134 1.00 56.06 271 GLY A C 1
ATOM 1921 O O . GLY A 1 274 ? 67.868 61.867 37.849 1.00 55.25 271 GLY A O 1
ATOM 1922 N N . ARG A 1 275 ? 66.556 62.198 36.070 1.00 56.34 272 ARG A N 1
ATOM 1923 C CA . ARG A 1 275 ? 66.468 60.778 35.748 1.00 55.48 272 ARG A CA 1
ATOM 1924 C C . ARG A 1 275 ? 67.863 60.159 35.582 1.00 52.90 272 ARG A C 1
ATOM 1925 O O . ARG A 1 275 ? 68.217 59.223 36.296 1.00 51.70 272 ARG A O 1
ATOM 1933 N N . GLY A 1 276 ? 68.654 60.711 34.665 1.00 49.47 273 GLY A N 1
ATOM 1934 C CA . GLY A 1 276 ? 69.976 60.186 34.368 1.00 46.25 273 GLY A CA 1
ATOM 1935 C C . GLY A 1 276 ? 70.946 60.206 35.536 1.00 44.79 273 GLY A C 1
ATOM 1936 O O . GLY A 1 276 ? 71.631 59.216 35.791 1.00 44.01 273 GLY A O 1
ATOM 1937 N N . GLU A 1 277 ? 71.002 61.331 36.240 1.00 44.40 274 GLU A N 1
ATOM 1938 C CA . GLU A 1 277 ? 71.761 61.441 37.482 1.00 45.38 274 GLU A CA 1
ATOM 1939 C C . GLU A 1 277 ? 71.391 60.322 38.481 1.00 43.85 274 GLU A C 1
ATOM 1940 O O . GLU A 1 277 ? 72.266 59.655 39.016 1.00 44.80 274 GLU A O 1
ATOM 1946 N N . ALA A 1 278 ? 70.099 60.106 38.711 1.00 41.52 275 ALA A N 1
ATOM 1947 C CA . ALA A 1 278 ? 69.651 59.093 39.661 1.00 39.25 275 ALA A CA 1
ATOM 1948 C C . ALA A 1 278 ? 70.111 57.682 39.237 1.00 37.80 275 ALA A C 1
ATOM 1949 O O . ALA A 1 278 ? 70.563 56.891 40.062 1.00 37.04 275 ALA A O 1
ATOM 1951 N N . ALA A 1 279 ? 70.014 57.380 37.950 1.00 36.17 276 ALA A N 1
ATOM 1952 C CA . ALA A 1 279 ? 70.387 56.070 37.461 1.00 35.20 276 ALA A CA 1
ATOM 1953 C C . ALA A 1 279 ? 71.907 55.821 37.598 1.00 35.34 276 ALA A C 1
ATOM 1954 O O . ALA A 1 279 ? 72.330 54.746 38.008 1.00 35.20 276 ALA A O 1
ATOM 1956 N N . VAL A 1 280 ? 72.716 56.834 37.303 1.00 35.29 277 VAL A N 1
ATOM 1957 C CA . VAL A 1 280 ? 74.158 56.706 37.437 1.00 35.65 277 VAL A CA 1
ATOM 1958 C C . VAL A 1 280 ? 74.520 56.516 38.912 1.00 36.19 277 VAL A C 1
ATOM 1959 O O . VAL A 1 280 ? 75.312 55.640 39.265 1.00 35.72 277 VAL A O 1
ATOM 1963 N N . ARG A 1 281 ? 73.883 57.304 39.774 1.00 37.14 278 ARG A N 1
ATOM 1964 C CA . ARG A 1 281 ? 74.119 57.205 41.217 1.00 38.29 278 ARG A CA 1
ATOM 1965 C C . ARG A 1 281 ? 73.726 55.816 41.766 1.00 37.24 278 ARG A C 1
ATOM 1966 O O . ARG A 1 281 ? 74.472 55.248 42.573 1.00 38.43 278 ARG A O 1
ATOM 1974 N N . ALA A 1 282 ? 72.607 55.248 41.297 1.00 34.94 279 ALA A N 1
ATOM 1975 C CA . ALA A 1 282 ? 72.207 53.898 41.706 1.00 33.88 279 ALA A CA 1
ATOM 1976 C C . ALA A 1 282 ? 73.255 52.853 41.322 1.00 33.74 279 ALA A C 1
ATOM 1977 O O . ALA A 1 282 ? 73.589 51.985 42.135 1.00 33.25 279 ALA A O 1
ATOM 1979 N N . LEU A 1 283 ? 73.761 52.932 40.088 1.00 33.30 280 LEU A N 1
ATOM 1980 C CA . LEU A 1 283 ? 74.732 51.960 39.626 1.00 34.06 280 LEU A CA 1
ATOM 1981 C C . LEU A 1 283 ? 76.008 52.107 40.453 1.00 35.35 280 LEU A C 1
ATOM 1982 O O . LEU A 1 283 ? 76.531 51.114 40.945 1.00 35.81 280 LEU A O 1
ATOM 1987 N N . ARG A 1 284 ? 76.456 53.347 40.666 1.00 36.59 281 ARG A N 1
ATOM 1988 C CA . ARG A 1 284 ? 77.660 53.606 41.465 1.00 37.66 281 ARG A CA 1
ATOM 1989 C C . ARG A 1 284 ? 77.493 53.106 42.897 1.00 38.08 281 ARG A C 1
ATOM 1990 O O . ARG A 1 284 ? 78.411 52.494 43.455 1.00 39.15 281 ARG A O 1
ATOM 1998 N N . ALA A 1 285 ? 76.334 53.377 43.500 1.00 37.45 282 ALA A N 1
ATOM 1999 C CA . ALA A 1 285 ? 76.071 52.934 44.871 1.00 37.09 282 ALA A CA 1
ATOM 2000 C C . ALA A 1 285 ? 76.113 51.403 45.027 1.00 36.70 282 ALA A C 1
ATOM 2001 O O . ALA A 1 285 ? 76.389 50.895 46.123 1.00 36.25 282 ALA A O 1
ATOM 2003 N N . GLY A 1 286 ? 75.830 50.671 43.949 1.00 36.15 283 GLY A N 1
ATOM 2004 C CA . GLY A 1 286 ? 75.843 49.209 44.013 1.00 35.79 283 GLY A CA 1
ATOM 2005 C C . GLY A 1 286 ? 74.772 48.409 43.272 1.00 35.33 283 GLY A C 1
ATOM 2006 O O . GLY A 1 286 ? 74.839 47.174 43.276 1.00 36.28 283 GLY A O 1
ATOM 2007 N N . ALA A 1 287 ? 73.780 49.069 42.667 1.00 33.93 284 ALA A N 1
ATOM 2008 C CA . ALA A 1 287 ? 72.804 48.379 41.815 1.00 32.54 284 ALA A CA 1
ATOM 2009 C C . ALA A 1 287 ? 73.489 47.758 40.599 1.00 32.35 284 ALA A C 1
ATOM 2010 O O . ALA A 1 287 ? 74.448 48.331 40.051 1.00 31.93 284 ALA A O 1
ATOM 2012 N N . ASP A 1 288 ? 72.993 46.594 40.176 1.00 31.68 285 ASP A N 1
ATOM 2013 C CA . ASP A 1 288 ? 73.421 45.983 38.905 1.00 31.12 285 ASP A CA 1
ATOM 2014 C C . ASP A 1 288 ? 72.527 46.409 37.748 1.00 30.71 285 ASP A C 1
ATOM 2015 O O . ASP A 1 288 ? 72.933 46.317 36.581 1.00 30.24 285 ASP A O 1
ATOM 2020 N N . LEU A 1 289 ? 71.304 46.839 38.077 1.00 29.96 286 LEU A N 1
ATOM 2021 C CA . LEU A 1 289 ? 70.233 47.009 37.087 1.00 30.29 286 LEU A CA 1
ATOM 2022 C C . LEU A 1 289 ? 69.364 48.188 37.497 1.00 31.00 286 LEU A C 1
ATOM 2023 O O . LEU A 1 289 ? 68.927 48.274 38.651 1.00 30.83 286 LEU A O 1
ATOM 2028 N N . VAL A 1 290 ? 69.109 49.096 36.559 1.00 31.68 287 VAL A N 1
ATOM 2029 C CA . VAL A 1 290 ? 68.239 50.228 36.836 1.00 32.18 287 VAL A CA 1
ATOM 2030 C C . VAL A 1 290 ? 66.935 50.076 36.051 1.00 33.02 287 VAL A C 1
ATOM 2031 O O . VAL A 1 290 ? 66.952 49.869 34.831 1.00 32.21 287 VAL A O 1
ATOM 2043 N N . ALA A 1 292 ? 64.332 51.697 34.208 1.00 37.52 289 ALA A N 1
ATOM 2044 C CA . ALA A 1 292 ? 64.187 52.985 33.571 1.00 37.35 289 ALA A CA 1
ATOM 2045 C C . ALA A 1 292 ? 62.835 53.001 32.848 1.00 38.29 289 ALA A C 1
ATOM 2046 O O . ALA A 1 292 ? 62.761 52.815 31.629 1.00 38.96 289 ALA A O 1
ATOM 2048 N N . LEU A 1 293 ? 61.758 53.178 33.606 1.00 38.95 290 LEU A N 1
ATOM 2049 C CA . LEU A 1 293 ? 60.414 53.061 33.051 1.00 39.31 290 LEU A CA 1
ATOM 2050 C C . LEU A 1 293 ? 59.916 54.407 32.561 1.00 40.49 290 LEU A C 1
ATOM 2051 O O . LEU A 1 293 ? 60.289 55.453 33.102 1.00 40.94 290 LEU A O 1
ATOM 2056 N N . GLY A 1 294 ? 59.071 54.386 31.540 1.00 41.19 291 GLY A N 1
ATOM 2057 C CA . GLY A 1 294 ? 58.462 55.621 31.038 1.00 42.05 291 GLY A CA 1
ATOM 2058 C C . GLY A 1 294 ? 58.560 55.692 29.535 1.00 42.59 291 GLY A C 1
ATOM 2059 O O . GLY A 1 294 ? 58.966 54.719 28.887 1.00 42.64 291 GLY A O 1
ATOM 2060 N N A ARG A 1 295 ? 58.206 56.845 28.977 0.50 42.68 292 ARG A N 1
ATOM 2061 N N B ARG A 1 295 ? 58.191 56.842 28.972 0.50 43.14 292 ARG A N 1
ATOM 2062 C CA A ARG A 1 295 ? 58.208 57.032 27.537 0.50 43.05 292 ARG A CA 1
ATOM 2063 C CA B ARG A 1 295 ? 58.177 57.006 27.525 0.50 43.97 292 ARG A CA 1
ATOM 2064 C C A ARG A 1 295 ? 59.633 56.965 26.987 0.50 43.08 292 ARG A C 1
ATOM 2065 C C B ARG A 1 295 ? 59.614 56.995 26.979 0.50 43.63 292 ARG A C 1
ATOM 2066 O O A ARG A 1 295 ? 60.609 57.091 27.741 0.50 42.31 292 ARG A O 1
ATOM 2067 O O B ARG A 1 295 ? 60.580 57.168 27.737 0.50 42.85 292 ARG A O 1
ATOM 2082 N N . ARG A 1 296 ? 59.740 56.774 25.673 1.00 43.74 293 ARG A N 1
ATOM 2083 C CA . ARG A 1 296 ? 61.043 56.587 25.016 1.00 44.87 293 ARG A CA 1
ATOM 2084 C C . ARG A 1 296 ? 62.044 57.705 25.333 1.00 45.29 293 ARG A C 1
ATOM 2085 O O . ARG A 1 296 ? 63.208 57.414 25.624 1.00 44.89 293 ARG A O 1
ATOM 2093 N N . GLU A 1 297 ? 61.572 58.954 25.340 1.00 45.50 294 GLU A N 1
ATOM 2094 C CA . GLU A 1 297 ? 62.415 60.102 25.667 1.00 46.64 294 GLU A CA 1
ATOM 2095 C C . GLU A 1 297 ? 63.069 60.028 27.043 1.00 45.64 294 GLU A C 1
ATOM 2096 O O . GLU A 1 297 ? 64.262 60.350 27.170 1.00 45.86 294 GLU A O 1
ATOM 2102 N N . VAL A 1 298 ? 62.331 59.621 28.077 1.00 43.83 295 VAL A N 1
ATOM 2103 C CA . VAL A 1 298 ? 63.004 59.462 29.370 1.00 42.62 295 VAL A CA 1
ATOM 2104 C C . VAL A 1 298 ? 63.961 58.279 29.396 1.00 41.45 295 VAL A C 1
ATOM 2105 O O . VAL A 1 298 ? 64.990 58.345 30.053 1.00 41.68 295 VAL A O 1
ATOM 2109 N N . GLN A 1 299 ? 63.634 57.209 28.679 1.00 40.39 296 GLN A N 1
ATOM 2110 C CA . GLN A 1 299 ? 64.537 56.055 28.581 1.00 39.77 296 GLN A CA 1
ATOM 2111 C C . GLN A 1 299 ? 65.841 56.478 27.894 1.00 40.27 296 GLN A C 1
ATOM 2112 O O . GLN A 1 299 ? 66.942 56.130 28.358 1.00 39.58 296 GLN A O 1
ATOM 2118 N N . GLN A 1 300 ? 65.698 57.257 26.815 1.00 40.96 297 GLN A N 1
ATOM 2119 C CA . GLN A 1 300 ? 66.824 57.785 26.055 1.00 42.27 297 GLN A CA 1
ATOM 2120 C C . GLN A 1 300 ? 67.710 58.686 26.909 1.00 42.13 297 GLN A C 1
ATOM 2121 O O . GLN A 1 300 ? 68.945 58.599 26.834 1.00 42.86 297 GLN A O 1
ATOM 2127 N N . ALA A 1 301 ? 67.094 59.505 27.755 1.00 41.26 298 ALA A N 1
ATOM 2128 C CA . ALA A 1 301 ? 67.868 60.371 28.630 1.00 40.94 298 ALA A CA 1
ATOM 2129 C C . ALA A 1 301 ? 68.645 59.559 29.664 1.00 40.50 298 ALA A C 1
ATOM 2130 O O . ALA A 1 301 ? 69.762 59.942 30.040 1.00 41.25 298 ALA A O 1
ATOM 2132 N N . THR A 1 302 ? 68.070 58.441 30.114 1.00 39.02 299 THR A N 1
ATOM 2133 C CA . THR A 1 302 ? 68.757 57.570 31.050 1.00 38.00 299 THR A CA 1
ATOM 2134 C C . THR A 1 302 ? 69.943 56.865 30.379 1.00 37.97 299 THR A C 1
ATOM 2135 O O . THR A 1 302 ? 71.056 56.880 30.912 1.00 38.65 299 THR A O 1
ATOM 2139 N N . LEU A 1 303 ? 69.711 56.256 29.219 1.00 37.72 300 LEU A N 1
ATOM 2140 C CA . LEU A 1 303 ? 70.790 55.706 28.399 1.00 37.75 300 LEU A CA 1
ATOM 2141 C C . LEU A 1 303 ? 71.945 56.691 28.221 1.00 37.60 300 LEU A C 1
ATOM 2142 O O . LEU A 1 303 ? 73.101 56.319 28.406 1.00 37.58 300 LEU A O 1
ATOM 2147 N N . ALA A 1 304 ? 71.621 57.935 27.863 1.00 37.24 301 ALA A N 1
ATOM 2148 C CA . ALA A 1 304 ? 72.634 58.945 27.601 1.00 38.10 301 ALA A CA 1
ATOM 2149 C C . ALA A 1 304 ? 73.514 59.189 28.830 1.00 38.33 301 ALA A C 1
ATOM 2150 O O . ALA A 1 304 ? 74.739 59.292 28.701 1.00 38.82 301 ALA A O 1
ATOM 2152 N N . ALA A 1 305 ? 72.905 59.250 30.014 1.00 37.51 302 ALA A N 1
ATOM 2153 C CA . ALA A 1 305 ? 73.684 59.449 31.232 1.00 36.75 302 ALA A CA 1
ATOM 2154 C C . ALA A 1 305 ? 74.534 58.213 31.533 1.00 36.11 302 ALA A C 1
ATOM 2155 O O . ALA A 1 305 ? 75.706 58.327 31.887 1.00 36.40 302 ALA A O 1
ATOM 2157 N N . VAL A 1 306 ? 73.960 57.025 31.383 1.00 34.97 303 VAL A N 1
ATOM 2158 C CA . VAL A 1 306 ? 74.714 55.829 31.684 1.00 34.15 303 VAL A CA 1
ATOM 2159 C C . VAL A 1 306 ? 75.835 55.650 30.651 1.00 35.34 303 VAL A C 1
ATOM 2160 O O . VAL A 1 306 ? 76.905 55.108 30.981 1.00 34.82 303 VAL A O 1
ATOM 2164 N N . ALA A 1 307 ? 75.613 56.133 29.420 1.00 36.52 304 ALA A N 1
ATOM 2165 C CA . ALA A 1 307 ? 76.653 56.067 28.374 1.00 38.73 304 ALA A CA 1
ATOM 2166 C C . ALA A 1 307 ? 77.932 56.834 28.745 1.00 40.53 304 ALA A C 1
ATOM 2167 O O . ALA A 1 307 ? 79.011 56.478 28.297 1.00 40.97 304 ALA A O 1
ATOM 2169 N N . GLU A 1 308 ? 77.807 57.870 29.575 1.00 42.32 305 GLU A N 1
ATOM 2170 C CA . GLU A 1 308 ? 78.971 58.651 30.033 1.00 44.08 305 GLU A CA 1
ATOM 2171 C C . GLU A 1 308 ? 79.681 57.995 31.217 1.00 42.85 305 GLU A C 1
ATOM 2172 O O . GLU A 1 308 ? 80.887 58.160 31.395 1.00 43.61 305 GLU A O 1
ATOM 2178 N N . TYR A 1 309 ? 78.924 57.248 32.014 1.00 40.61 306 TYR A N 1
ATOM 2179 C CA . TYR A 1 309 ? 79.442 56.554 33.190 1.00 38.74 306 TYR A CA 1
ATOM 2180 C C . TYR A 1 309 ? 80.225 55.286 32.821 1.00 37.69 306 TYR A C 1
ATOM 2181 O O . TYR A 1 309 ? 81.315 55.039 33.311 1.00 37.74 306 TYR A O 1
ATOM 2190 N N . VAL A 1 310 ? 79.653 54.499 31.936 1.00 36.95 307 VAL A N 1
ATOM 2191 C CA . VAL A 1 310 ? 80.166 53.190 31.556 1.00 36.69 307 VAL A CA 1
ATOM 2192 C C . VAL A 1 310 ? 81.650 53.130 31.102 1.00 37.57 307 VAL A C 1
ATOM 2193 O O . VAL A 1 310 ? 82.385 52.259 31.592 1.00 37.72 307 VAL A O 1
ATOM 2197 N N . PRO A 1 311 ? 82.100 54.046 30.200 1.00 38.32 308 PRO A N 1
ATOM 2198 C CA . PRO A 1 311 ? 83.503 53.978 29.702 1.00 39.89 308 PRO A CA 1
ATOM 2199 C C . PRO A 1 311 ? 84.578 54.162 30.772 1.00 41.42 308 PRO A C 1
ATOM 2200 O O . PRO A 1 311 ? 85.678 53.643 30.629 1.00 41.64 308 PRO A O 1
ATOM 2204 N N . GLU A 1 312 ? 84.277 54.890 31.836 1.00 42.85 309 GLU A N 1
ATOM 2205 C CA . GLU A 1 312 ? 85.270 55.065 32.881 1.00 44.71 309 GLU A CA 1
ATOM 2206 C C . GLU A 1 312 ? 85.112 54.050 34.030 1.00 44.07 309 GLU A C 1
ATOM 2207 O O . GLU A 1 312 ? 85.838 54.108 35.023 1.00 44.61 309 GLU A O 1
ATOM 2213 N N . ASN A 1 313 ? 84.194 53.101 33.886 1.00 42.71 310 ASN A N 1
ATOM 2214 C CA . ASN A 1 313 ? 83.916 52.188 34.986 1.00 42.30 310 ASN A CA 1
ATOM 2215 C C . ASN A 1 313 ? 83.756 50.739 34.502 1.00 41.92 310 ASN A C 1
ATOM 2216 O O . ASN A 1 313 ? 82.924 49.968 35.028 1.00 41.57 310 ASN A O 1
ATOM 2221 N N . GLN A 1 314 ? 84.563 50.382 33.511 1.00 41.54 311 GLN A N 1
ATOM 2222 C CA . GLN A 1 314 ? 84.391 49.140 32.764 1.00 42.26 311 GLN A CA 1
ATOM 2223 C C . GLN A 1 314 ? 84.445 47.863 33.607 1.00 41.81 311 GLN A C 1
ATOM 2224 O O . GLN A 1 314 ? 83.630 46.981 33.402 1.00 41.98 311 GLN A O 1
ATOM 2230 N N . ALA A 1 315 ? 85.382 47.753 34.544 1.00 41.33 312 ALA A N 1
ATOM 2231 C CA . ALA A 1 315 ? 85.482 46.547 35.360 1.00 41.52 312 ALA A CA 1
ATOM 2232 C C . ALA A 1 315 ? 84.263 46.407 36.278 1.00 41.17 312 ALA A C 1
ATOM 2233 O O . ALA A 1 315 ? 83.691 45.319 36.412 1.00 41.56 312 ALA A O 1
ATOM 2235 N N . ALA A 1 316 ? 83.857 47.517 36.891 1.00 40.15 313 ALA A N 1
ATOM 2236 C CA . ALA A 1 316 ? 82.697 47.521 37.758 1.00 38.87 313 ALA A CA 1
ATOM 2237 C C . ALA A 1 316 ? 81.435 47.130 36.980 1.00 37.90 313 ALA A C 1
ATOM 2238 O O . ALA A 1 316 ? 80.662 46.270 37.440 1.00 38.39 313 ALA A O 1
ATOM 2240 N N . VAL A 1 317 ? 81.222 47.715 35.801 1.00 36.31 314 VAL A N 1
ATOM 2241 C CA . VAL A 1 317 ? 79.999 47.385 35.061 1.00 35.66 314 VAL A CA 1
ATOM 2242 C C . VAL A 1 317 ? 80.029 45.973 34.441 1.00 35.67 314 VAL A C 1
ATOM 2243 O O . VAL A 1 317 ? 78.972 45.354 34.226 1.00 34.96 314 VAL A O 1
ATOM 2247 N N . ALA A 1 318 ? 81.234 45.469 34.180 1.00 35.75 315 ALA A N 1
ATOM 2248 C CA . ALA A 1 318 ? 81.400 44.087 33.721 1.00 36.16 315 ALA A CA 1
ATOM 2249 C C . ALA A 1 318 ? 80.877 43.123 34.784 1.00 36.21 315 ALA A C 1
ATOM 2250 O O . ALA A 1 318 ? 80.151 42.174 34.473 1.00 36.81 315 ALA A O 1
ATOM 2252 N N . THR A 1 319 ? 81.225 43.398 36.038 1.00 36.29 316 THR A N 1
ATOM 2253 C CA . THR A 1 319 ? 80.760 42.609 37.179 1.00 36.63 316 THR A CA 1
ATOM 2254 C C . THR A 1 319 ? 79.215 42.670 37.276 1.00 36.02 316 THR A C 1
ATOM 2255 O O . THR A 1 319 ? 78.557 41.647 37.460 1.00 37.05 316 THR A O 1
ATOM 2259 N N . LYS A 1 320 ? 78.643 43.856 37.133 1.00 34.60 317 LYS A N 1
ATOM 2260 C CA . LYS A 1 320 ? 77.188 43.998 37.175 1.00 33.88 317 LYS A CA 1
ATOM 2261 C C . LYS A 1 320 ? 76.538 43.197 36.045 1.00 33.67 317 LYS A C 1
ATOM 2262 O O . LYS A 1 320 ? 75.592 42.457 36.282 1.00 33.80 317 LYS A O 1
ATOM 2268 N N . ARG A 1 321 ? 77.065 43.313 34.832 1.00 33.36 318 ARG A N 1
ATOM 2269 C CA . ARG A 1 321 ? 76.483 42.587 33.699 1.00 33.53 318 ARG A CA 1
ATOM 2270 C C . ARG A 1 321 ? 76.554 41.061 33.865 1.00 33.85 318 ARG A C 1
ATOM 2271 O O . ARG A 1 321 ? 75.611 40.354 33.509 1.00 33.82 318 ARG A O 1
ATOM 2279 N N . GLU A 1 322 ? 77.681 40.566 34.380 1.00 34.48 319 GLU A N 1
ATOM 2280 C CA . GLU A 1 322 ? 77.844 39.153 34.651 1.00 35.49 319 GLU A CA 1
ATOM 2281 C C . GLU A 1 322 ? 76.837 38.605 35.677 1.00 35.13 319 GLU A C 1
ATOM 2282 O O . GLU A 1 322 ? 76.391 37.476 35.542 1.00 35.77 319 GLU A O 1
ATOM 2288 N N . ARG A 1 323 ? 76.483 39.384 36.697 1.00 34.37 320 ARG A N 1
ATOM 2289 C CA . ARG A 1 323 ? 75.414 38.979 37.610 1.00 34.20 320 ARG A CA 1
ATOM 2290 C C . ARG A 1 323 ? 74.086 38.797 36.869 1.00 33.81 320 ARG A C 1
ATOM 2291 O O . ARG A 1 323 ? 73.335 37.839 37.135 1.00 33.20 320 ARG A O 1
ATOM 2299 N N . LEU A 1 324 ? 73.828 39.698 35.924 1.00 33.34 321 LEU A N 1
ATOM 2300 C CA . LEU A 1 324 ? 72.605 39.659 35.140 1.00 33.77 321 LEU A CA 1
ATOM 2301 C C . LEU A 1 324 ? 72.630 38.469 34.202 1.00 35.45 321 LEU A C 1
ATOM 2302 O O . LEU A 1 324 ? 71.633 37.802 33.991 1.00 34.84 321 LEU A O 1
ATOM 2307 N N . ARG A 1 325 ? 73.803 38.204 33.650 1.00 35.17 322 ARG A N 1
ATOM 2308 C CA . ARG A 1 325 ? 73.964 37.121 32.731 1.00 37.39 322 ARG A CA 1
ATOM 2309 C C . ARG A 1 325 ? 73.907 35.772 33.443 1.00 37.54 322 ARG A C 1
ATOM 2310 O O . ARG A 1 325 ? 73.299 34.839 32.936 1.00 37.09 322 ARG A O 1
ATOM 2318 N N . ALA A 1 326 ? 74.470 35.695 34.644 1.00 37.78 323 ALA A N 1
ATOM 2319 C CA . ALA A 1 326 ? 74.433 34.462 35.421 1.00 38.21 323 ALA A CA 1
ATOM 2320 C C . ALA A 1 326 ? 72.989 34.105 35.770 1.00 37.98 323 ALA A C 1
ATOM 2321 O O . ALA A 1 326 ? 72.616 32.933 35.718 1.00 37.93 323 ALA A O 1
ATOM 2323 N N . LEU A 1 327 ? 72.189 35.128 36.085 1.00 37.27 324 LEU A N 1
ATOM 2324 C CA . LEU A 1 327 ? 70.769 34.954 36.365 1.00 37.00 324 LEU A CA 1
ATOM 2325 C C . LEU A 1 327 ? 70.011 34.380 35.164 1.00 37.15 324 LEU A C 1
ATOM 2326 O O . LEU A 1 327 ? 69.270 33.404 35.297 1.00 36.79 324 LEU A O 1
ATOM 2331 N N . ALA A 1 328 ? 70.171 35.005 34.004 1.00 37.72 325 ALA A N 1
ATOM 2332 C CA . ALA A 1 328 ? 69.588 34.469 32.782 1.00 39.44 325 ALA A CA 1
ATOM 2333 C C . ALA A 1 328 ? 70.078 33.056 32.396 1.00 41.21 325 ALA A C 1
ATOM 2334 O O . ALA A 1 328 ? 69.308 32.318 31.779 1.00 41.58 325 ALA A O 1
ATOM 2336 N N . ARG A 1 329 ? 71.337 32.692 32.703 1.00 42.78 326 ARG A N 1
ATOM 2337 C CA . ARG A 1 329 ? 71.830 31.326 32.411 1.00 45.48 326 ARG A CA 1
ATOM 2338 C C . ARG A 1 329 ? 71.102 30.307 33.306 1.00 45.02 326 ARG A C 1
ATOM 2339 O O . ARG A 1 329 ? 70.752 29.211 32.880 1.00 45.00 326 ARG A O 1
ATOM 2347 N N . ARG A 1 330 ? 70.892 30.700 34.551 1.00 44.25 327 ARG A N 1
ATOM 2348 C CA . ARG A 1 330 ? 70.260 29.841 35.526 1.00 44.06 327 ARG A CA 1
ATOM 2349 C C . ARG A 1 330 ? 68.758 29.729 35.219 1.00 42.99 327 ARG A C 1
ATOM 2350 O O . ARG A 1 330 ? 68.187 28.664 35.331 1.00 42.56 327 ARG A O 1
ATOM 2358 N N . PHE A 1 331 ? 68.158 30.838 34.786 1.00 41.70 328 PHE A N 1
ATOM 2359 C CA . PHE A 1 331 ? 66.734 30.925 34.532 1.00 40.97 328 PHE A CA 1
ATOM 2360 C C . PHE A 1 331 ? 66.492 31.439 33.100 1.00 41.48 328 PHE A C 1
ATOM 2361 O O . PHE A 1 331 ? 66.035 32.565 32.905 1.00 41.04 328 PHE A O 1
ATOM 2369 N N . PRO A 1 332 ? 66.798 30.612 32.091 1.00 42.59 329 PRO A N 1
ATOM 2370 C CA . PRO A 1 332 ? 66.639 31.070 30.716 1.00 44.04 329 PRO A CA 1
ATOM 2371 C C . PRO A 1 332 ? 65.178 31.393 30.359 1.00 46.30 329 PRO A C 1
ATOM 2372 O O . PRO A 1 332 ? 64.254 30.678 30.773 1.00 45.32 329 PRO A O 1
ATOM 2376 N N . ALA A 1 333 ? 64.985 32.463 29.591 1.00 49.09 330 ALA A N 1
ATOM 2377 C CA . ALA A 1 333 ? 63.653 32.866 29.171 1.00 52.81 330 ALA A CA 1
ATOM 2378 C C . ALA A 1 333 ? 63.003 31.892 28.192 1.00 56.51 330 ALA A C 1
ATOM 2379 O O . ALA A 1 333 ? 61.844 31.537 28.367 1.00 56.79 330 ALA A O 1
ATOM 2381 N N . GLN A 1 334 ? 63.726 31.465 27.163 1.00 60.90 331 GLN A N 1
ATOM 2382 C CA . GLN A 1 334 ? 63.106 30.663 26.113 1.00 66.38 331 GLN A CA 1
ATOM 2383 C C . GLN A 1 334 ? 62.091 29.638 26.687 1.00 68.10 331 GLN A C 1
ATOM 2384 O O . GLN A 1 334 ? 62.456 28.755 27.472 1.00 68.37 331 GLN A O 1
ATOM 2390 N N . ALA A 1 335 ? 60.823 29.801 26.289 1.00 70.46 332 ALA A N 1
ATOM 2391 C CA . ALA A 1 335 ? 59.675 29.045 26.797 1.00 72.07 332 ALA A CA 1
ATOM 2392 C C . ALA A 1 335 ? 59.782 27.543 26.549 1.00 73.45 332 ALA A C 1
ATOM 2393 O O . ALA A 1 335 ? 59.547 27.075 25.433 1.00 74.30 332 ALA A O 1
ATOM 2395 N N . GLU B 1 9 ? 59.285 43.213 1.996 1.00 75.75 6 GLU B N 1
ATOM 2396 C CA . GLU B 1 9 ? 59.149 43.807 3.362 1.00 75.85 6 GLU B CA 1
ATOM 2397 C C . GLU B 1 9 ? 59.950 42.977 4.377 1.00 74.59 6 GLU B C 1
ATOM 2398 O O . GLU B 1 9 ? 59.935 41.741 4.302 1.00 75.10 6 GLU B O 1
ATOM 2404 N N . PRO B 1 10 ? 60.669 43.648 5.316 1.00 84.28 7 PRO B N 1
ATOM 2405 C CA . PRO B 1 10 ? 61.420 42.899 6.348 1.00 82.02 7 PRO B CA 1
ATOM 2406 C C . PRO B 1 10 ? 60.556 42.431 7.521 1.00 79.67 7 PRO B C 1
ATOM 2407 O O . PRO B 1 10 ? 59.463 42.976 7.770 1.00 79.17 7 PRO B O 1
ATOM 2411 N N . SER B 1 11 ? 61.067 41.425 8.226 1.00 76.23 8 SER B N 1
ATOM 2412 C CA . SER B 1 11 ? 60.426 40.933 9.417 1.00 72.71 8 SER B CA 1
ATOM 2413 C C . SER B 1 11 ? 60.369 42.075 10.430 1.00 69.46 8 SER B C 1
ATOM 2414 O O . SER B 1 11 ? 61.320 42.859 10.578 1.00 68.60 8 SER B O 1
ATOM 2417 N N . ARG B 1 12 ? 59.208 42.154 11.077 1.00 65.93 9 ARG B N 1
ATOM 2418 C CA . ARG B 1 12 ? 58.922 43.009 12.216 1.00 61.76 9 ARG B CA 1
ATOM 2419 C C . ARG B 1 12 ? 60.053 43.010 13.249 1.00 58.36 9 ARG B C 1
ATOM 2420 O O . ARG B 1 12 ? 60.388 44.040 13.824 1.00 56.72 9 ARG B O 1
ATOM 2428 N N . LEU B 1 13 ? 60.633 41.839 13.462 1.00 55.13 10 LEU B N 1
ATOM 2429 C CA . LEU B 1 13 ? 61.564 41.613 14.541 1.00 52.54 10 LEU B CA 1
ATOM 2430 C C . LEU B 1 13 ? 62.992 41.955 14.191 1.00 50.62 10 LEU B C 1
ATOM 2431 O O . LEU B 1 13 ? 63.850 41.962 15.062 1.00 50.27 10 LEU B O 1
ATOM 2436 N N . ASP B 1 14 ? 63.248 42.258 12.925 1.00 48.53 11 ASP B N 1
ATOM 2437 C CA . ASP B 1 14 ? 64.613 42.369 12.448 1.00 46.63 11 ASP B CA 1
ATOM 2438 C C . ASP B 1 14 ? 64.722 43.449 11.359 1.00 45.04 11 ASP B C 1
ATOM 2439 O O . ASP B 1 14 ? 65.133 43.165 10.229 1.00 44.35 11 ASP B O 1
ATOM 2444 N N . PRO B 1 15 ? 64.326 44.694 11.695 1.00 43.70 12 PRO B N 1
ATOM 2445 C CA . PRO B 1 15 ? 64.395 45.771 10.704 1.00 42.27 12 PRO B CA 1
ATOM 2446 C C . PRO B 1 15 ? 65.828 45.981 10.217 1.00 40.17 12 PRO B C 1
ATOM 2447 O O . PRO B 1 15 ? 66.774 45.725 10.943 1.00 39.36 12 PRO B O 1
ATOM 2451 N N . VAL B 1 16 ? 65.977 46.396 8.970 1.00 38.93 13 VAL B N 1
ATOM 2452 C CA . VAL B 1 16 ? 67.299 46.637 8.412 1.00 37.65 13 VAL B CA 1
ATOM 2453 C C . VAL B 1 16 ? 67.944 47.866 9.057 1.00 37.01 13 VAL B C 1
ATOM 2454 O O . VAL B 1 16 ? 67.323 48.903 9.167 1.00 37.01 13 VAL B O 1
ATOM 2458 N N . ARG B 1 17 ? 69.200 47.732 9.467 1.00 36.28 14 ARG B N 1
ATOM 2459 C CA . ARG B 1 17 ? 69.950 48.848 10.003 1.00 35.25 14 ARG B CA 1
ATOM 2460 C C . ARG B 1 17 ? 70.914 49.368 8.960 1.00 34.64 14 ARG B C 1
ATOM 2461 O O . ARG B 1 17 ? 71.399 48.625 8.126 1.00 34.64 14 ARG B O 1
ATOM 2469 N N . PRO B 1 18 ? 71.222 50.662 9.027 1.00 34.36 15 PRO B N 1
ATOM 2470 C CA . PRO B 1 18 ? 72.135 51.251 8.054 1.00 33.84 15 PRO B CA 1
ATOM 2471 C C . PRO B 1 18 ? 73.492 50.550 8.020 1.00 33.26 15 PRO B C 1
ATOM 2472 O O . PRO B 1 18 ? 74.044 50.379 6.952 1.00 32.82 15 PRO B O 1
ATOM 2476 N N . GLY B 1 19 ? 74.023 50.133 9.167 1.00 32.91 16 GLY B N 1
ATOM 2477 C CA . GLY B 1 19 ? 75.340 49.485 9.184 1.00 32.70 16 GLY B CA 1
ATOM 2478 C C . GLY B 1 19 ? 75.365 48.142 8.468 1.00 32.81 16 GLY B C 1
ATOM 2479 O O . GLY B 1 19 ? 76.430 47.646 8.072 1.00 33.67 16 GLY B O 1
ATOM 2480 N N . GLN B 1 20 ? 74.196 47.537 8.300 1.00 32.22 17 GLN B N 1
ATOM 2481 C CA . GLN B 1 20 ? 74.108 46.248 7.622 1.00 31.37 17 GLN B CA 1
ATOM 2482 C C . GLN B 1 20 ? 74.287 46.376 6.112 1.00 31.59 17 GLN B C 1
ATOM 2483 O O . GLN B 1 20 ? 74.366 45.370 5.418 1.00 31.62 17 GLN B O 1
ATOM 2489 N N . LEU B 1 21 ? 74.367 47.612 5.612 1.00 31.84 18 LEU B N 1
ATOM 2490 C CA . LEU B 1 21 ? 74.563 47.858 4.167 1.00 32.09 18 LEU B CA 1
ATOM 2491 C C . LEU B 1 21 ? 75.945 48.437 3.860 1.00 31.58 18 LEU B C 1
ATOM 2492 O O . LEU B 1 21 ? 76.210 48.856 2.734 1.00 31.59 18 LEU B O 1
ATOM 2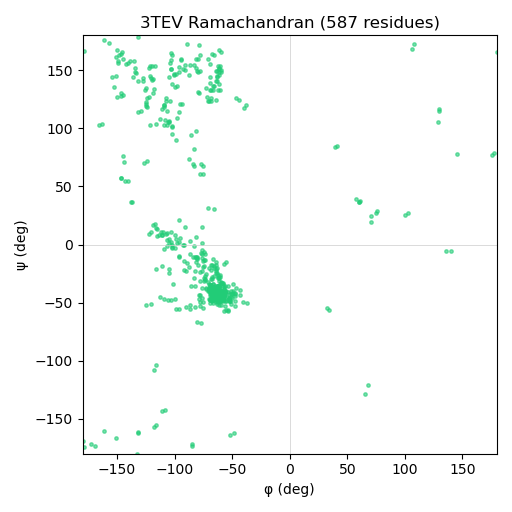497 N N . LEU B 1 22 ? 76.817 48.475 4.867 1.00 31.16 19 LEU B N 1
ATOM 2498 C CA . LEU B 1 22 ? 78.163 49.033 4.668 1.00 30.93 19 LEU B CA 1
ATOM 2499 C C . LEU B 1 22 ? 79.259 47.994 4.849 1.00 30.10 19 LEU B C 1
ATOM 2500 O O . LEU B 1 22 ? 79.131 47.068 5.637 1.00 29.63 19 LEU B O 1
ATOM 2513 N N . ILE B 1 24 ? 83.245 48.241 5.854 1.00 31.12 21 ILE B N 1
ATOM 2514 C CA . ILE B 1 24 ? 84.207 49.216 6.361 1.00 32.24 21 ILE B CA 1
ATOM 2515 C C . ILE B 1 24 ? 85.589 48.622 6.483 1.00 34.01 21 ILE B C 1
ATOM 2516 O O . ILE B 1 24 ? 85.764 47.394 6.402 1.00 34.38 21 ILE B O 1
ATOM 2521 N N . ASP B 1 25 ? 86.572 49.491 6.671 1.00 35.81 22 ASP B N 1
ATOM 2522 C CA . ASP B 1 25 ? 87.924 49.045 6.978 1.00 37.83 22 ASP B CA 1
ATOM 2523 C C . ASP B 1 25 ? 88.247 49.228 8.464 1.00 39.23 22 ASP B C 1
ATOM 2524 O O . ASP B 1 25 ? 87.538 49.936 9.190 1.00 39.31 22 ASP B O 1
ATOM 2529 N N . LEU B 1 26 ? 89.317 48.566 8.894 1.00 41.28 23 LEU B N 1
ATOM 2530 C CA . LEU B 1 26 ? 89.716 48.486 10.293 1.00 43.06 23 LEU B CA 1
ATOM 2531 C C . LEU B 1 26 ? 91.107 49.097 10.435 1.00 44.94 23 LEU B C 1
ATOM 2532 O O . LEU B 1 26 ? 91.863 49.107 9.475 1.00 44.82 23 LEU B O 1
ATOM 2537 N N . PRO B 1 27 ? 91.443 49.623 11.628 1.00 46.98 24 PRO B N 1
ATOM 2538 C CA . PRO B 1 27 ? 92.715 50.350 11.741 1.00 48.45 24 PRO B CA 1
ATOM 2539 C C . PRO B 1 27 ? 93.993 49.492 11.733 1.00 50.01 24 PRO B C 1
ATOM 2540 O O . PRO B 1 27 ? 95.039 49.976 11.286 1.00 50.71 24 PRO B O 1
ATOM 2544 N N . GLY B 1 28 ? 93.932 48.252 12.208 1.00 50.50 25 GLY B N 1
ATOM 2545 C CA . GLY B 1 28 ? 95.148 47.447 12.288 1.00 52.10 25 GLY B CA 1
ATOM 2546 C C . GLY B 1 28 ? 95.014 45.935 12.408 1.00 52.47 25 GLY B C 1
ATOM 2547 O O . GLY B 1 28 ? 93.975 45.370 12.084 1.00 52.07 25 GLY B O 1
ATOM 2548 N N . PRO B 1 29 ? 96.083 45.271 12.873 1.00 53.57 26 PRO B N 1
ATOM 2549 C CA . PRO B 1 29 ? 96.105 43.809 12.893 1.00 53.64 26 PRO B CA 1
ATOM 2550 C C . PRO B 1 29 ? 95.393 43.194 14.094 1.00 53.44 26 PRO B C 1
ATOM 2551 O O . PRO B 1 29 ? 95.171 41.986 14.101 1.00 52.75 26 PRO B O 1
ATOM 2555 N N . GLU B 1 30 ? 95.032 44.008 15.086 1.00 53.72 27 GLU B N 1
ATOM 2556 C CA . GLU B 1 30 ? 94.250 43.514 16.242 1.00 54.37 27 GLU B CA 1
ATOM 2557 C C . GLU B 1 30 ? 92.908 44.210 16.396 1.00 52.63 27 GLU B C 1
ATOM 2558 O O . GLU B 1 30 ? 92.807 45.404 16.183 1.00 52.66 27 GLU B O 1
ATOM 2564 N N . LEU B 1 31 ? 91.883 43.458 16.781 1.00 51.14 28 LEU B N 1
ATOM 2565 C CA . LEU B 1 31 ? 90.578 44.047 17.051 1.00 49.91 28 LEU B CA 1
ATOM 2566 C C . LEU B 1 31 ? 90.594 44.643 18.464 1.00 50.28 28 LEU B C 1
ATOM 2567 O O . LEU B 1 31 ? 90.441 43.925 19.445 1.00 50.30 28 LEU B O 1
ATOM 2572 N N . ASP B 1 32 ? 90.825 45.947 18.563 1.00 50.65 29 ASP B N 1
ATOM 2573 C CA . ASP B 1 32 ? 90.783 46.655 19.853 1.00 51.45 29 ASP B CA 1
ATOM 2574 C C . ASP B 1 32 ? 89.331 46.752 20.361 1.00 50.63 29 ASP B C 1
ATOM 2575 O O . ASP B 1 32 ? 88.402 46.641 19.582 1.00 49.58 29 ASP B O 1
ATOM 2580 N N . LYS B 1 33 ? 89.158 46.981 21.664 1.00 51.58 30 LYS B N 1
ATOM 2581 C CA . LYS B 1 33 ? 87.829 47.115 22.319 1.00 51.55 30 LYS B CA 1
ATOM 2582 C C . LYS B 1 33 ? 86.919 48.123 21.645 1.00 50.05 30 LYS B C 1
ATOM 2583 O O . LYS B 1 33 ? 85.747 47.835 21.424 1.00 49.26 30 LYS B O 1
ATOM 2589 N N . ASP B 1 34 ? 87.452 49.320 21.384 1.00 49.34 31 ASP B N 1
ATOM 2590 C CA . ASP B 1 34 ? 86.668 50.409 20.803 1.00 48.54 31 ASP B CA 1
ATOM 2591 C C . ASP B 1 34 ? 86.106 49.992 19.452 1.00 46.15 31 ASP B C 1
ATOM 2592 O O . ASP B 1 34 ? 84.939 50.231 19.169 1.00 45.78 31 ASP B O 1
ATOM 2597 N N . THR B 1 35 ? 86.927 49.338 18.639 1.00 44.12 32 THR B N 1
ATOM 2598 C CA . THR B 1 35 ? 86.480 48.855 17.334 1.00 42.27 32 THR B CA 1
ATOM 2599 C C . THR B 1 35 ? 85.395 47.790 17.493 1.00 41.13 32 THR B C 1
ATOM 2600 O O . THR B 1 35 ? 84.386 47.818 16.788 1.00 40.75 32 THR B O 1
ATOM 2604 N N . ALA B 1 36 ? 85.590 46.872 18.437 1.00 40.28 33 ALA B N 1
ATOM 2605 C CA . ALA B 1 36 ? 84.568 45.869 18.745 1.00 39.38 33 ALA B CA 1
ATOM 2606 C C . ALA B 1 36 ? 83.263 46.545 19.170 1.00 39.15 33 ALA B C 1
ATOM 2607 O O . ALA B 1 36 ? 82.195 46.184 18.681 1.00 39.09 33 ALA B O 1
ATOM 2609 N N . ALA B 1 37 ? 83.357 47.530 20.061 1.00 38.52 34 ALA B N 1
ATOM 2610 C CA . ALA B 1 37 ? 82.171 48.232 20.569 1.00 38.62 34 ALA B CA 1
ATOM 2611 C C . ALA B 1 37 ? 81.447 48.901 19.403 1.00 38.08 34 ALA B C 1
ATOM 2612 O O . ALA B 1 37 ? 80.221 48.903 19.317 1.00 38.10 34 ALA B O 1
ATOM 2614 N N . TYR B 1 38 ? 82.244 49.434 18.490 1.00 37.58 35 TYR B N 1
ATOM 2615 C CA . TYR B 1 38 ? 81.749 50.145 17.326 1.00 37.15 35 TYR B CA 1
ATOM 2616 C C . TYR B 1 38 ? 81.048 49.241 16.285 1.00 36.06 35 TYR B C 1
ATOM 2617 O O . TYR B 1 38 ? 79.957 49.567 15.833 1.00 35.18 35 TYR B O 1
ATOM 2626 N N . LEU B 1 39 ? 81.664 48.120 15.913 1.00 35.49 36 LEU B N 1
ATOM 2627 C CA . LEU B 1 39 ? 80.994 47.149 15.047 1.00 36.01 36 LEU B CA 1
ATOM 2628 C C . LEU B 1 39 ? 79.673 46.681 15.638 1.00 36.84 36 LEU B C 1
ATOM 2629 O O . LEU B 1 39 ? 78.669 46.580 14.943 1.00 36.59 36 LEU B O 1
ATOM 2634 N N . ARG B 1 40 ? 79.688 46.406 16.936 1.00 38.15 37 ARG B N 1
ATOM 2635 C CA . ARG B 1 40 ? 78.533 45.886 17.631 1.00 39.75 37 ARG B CA 1
ATOM 2636 C C . ARG B 1 40 ? 77.443 46.965 17.729 1.00 40.03 37 ARG B C 1
ATOM 2637 O O . ARG B 1 40 ? 76.281 46.723 17.407 1.00 40.11 37 ARG B O 1
ATOM 2645 N N . GLU B 1 41 ? 77.834 48.166 18.135 1.00 40.33 38 GLU B N 1
ATOM 2646 C CA . GLU B 1 41 ? 76.930 49.307 18.235 1.00 41.29 38 GLU B CA 1
ATOM 2647 C C . GLU B 1 41 ? 76.112 49.570 16.962 1.00 40.53 38 GLU B C 1
ATOM 2648 O O . GLU B 1 41 ? 74.920 49.864 17.051 1.00 41.02 38 GLU B O 1
ATOM 2654 N N . HIS B 1 42 ? 76.752 49.475 15.794 1.00 38.94 39 HIS B N 1
ATOM 2655 C CA . HIS B 1 42 ? 76.097 49.789 14.534 1.00 38.00 39 HIS B CA 1
ATOM 2656 C C . HIS B 1 42 ? 75.612 48.558 13.773 1.00 37.04 39 HIS B C 1
ATOM 2657 O O . HIS B 1 42 ? 74.972 48.702 12.746 1.00 37.34 39 HIS B O 1
ATOM 2664 N N . GLY B 1 43 ? 75.889 47.366 14.300 1.00 36.11 40 GLY B N 1
ATOM 2665 C CA . GLY B 1 43 ? 75.588 46.104 13.625 1.00 35.11 40 GLY B CA 1
ATOM 2666 C C . GLY B 1 43 ? 76.253 45.986 12.255 1.00 34.81 40 GLY B C 1
ATOM 2667 O O . GLY B 1 43 ? 75.645 45.483 11.297 1.00 34.64 40 GLY B O 1
ATOM 2668 N N . ILE B 1 44 ? 77.495 46.454 12.140 1.00 34.42 41 ILE B N 1
ATOM 2669 C CA . ILE B 1 44 ? 78.173 46.425 10.849 1.00 34.79 41 ILE B CA 1
ATOM 2670 C C . ILE B 1 44 ? 78.269 44.962 10.392 1.00 35.12 41 ILE B C 1
ATOM 2671 O O . ILE B 1 44 ? 78.648 44.092 11.152 1.00 35.27 41 ILE B O 1
ATOM 2676 N N . GLY B 1 45 ? 77.931 44.686 9.147 1.00 35.70 42 GLY B N 1
ATOM 2677 C CA . GLY B 1 45 ? 77.906 43.287 8.730 1.00 35.71 42 GLY B CA 1
ATOM 2678 C C . GLY B 1 45 ? 79.042 42.871 7.820 1.00 34.88 42 GLY B C 1
ATOM 2679 O O . GLY B 1 45 ? 79.118 41.707 7.428 1.00 35.63 42 GLY B O 1
ATOM 2680 N N . ALA B 1 46 ? 79.924 43.812 7.476 1.00 33.76 43 ALA B N 1
ATOM 2681 C CA . ALA B 1 46 ? 80.946 43.554 6.474 1.00 32.72 43 ALA B CA 1
ATOM 2682 C C . ALA B 1 46 ? 82.198 44.415 6.683 1.00 32.81 43 ALA B C 1
ATOM 2683 O O . ALA B 1 46 ? 82.113 45.610 6.972 1.00 32.49 43 ALA B O 1
ATOM 2685 N N . VAL B 1 47 ? 83.357 43.779 6.557 1.00 32.94 44 VAL B N 1
ATOM 2686 C CA . VAL B 1 47 ? 84.635 44.468 6.609 1.00 33.82 44 VAL B CA 1
ATOM 2687 C C . VAL B 1 47 ? 85.544 43.988 5.487 1.00 34.64 44 VAL B C 1
ATOM 2688 O O . VAL B 1 47 ? 85.441 42.830 5.027 1.00 34.66 44 VAL B O 1
ATOM 2692 N N . CYS B 1 48 ? 86.437 44.870 5.052 1.00 35.42 45 CYS B N 1
ATOM 2693 C CA . CYS B 1 48 ? 87.441 44.484 4.061 1.00 36.89 45 CYS B CA 1
ATOM 2694 C C . CYS B 1 48 ? 88.806 44.656 4.694 1.00 37.34 45 CYS B C 1
ATOM 2695 O O . CYS B 1 48 ? 89.045 45.668 5.348 1.00 38.35 45 CYS B O 1
ATOM 2698 N N . LEU B 1 49 ? 89.677 43.662 4.542 1.00 37.91 46 LEU B N 1
ATOM 2699 C CA . LEU B 1 49 ? 91.021 43.736 5.112 1.00 39.17 46 LEU B CA 1
ATOM 2700 C C . LEU B 1 49 ? 92.062 44.152 4.079 1.00 40.88 46 LEU B C 1
ATOM 2701 O O . LEU B 1 49 ? 91.956 43.821 2.898 1.00 40.99 46 LEU B O 1
ATOM 2706 N N . PHE B 1 50 ? 93.069 44.887 4.539 1.00 42.99 47 PHE B N 1
ATOM 2707 C CA . PHE B 1 50 ? 94.159 45.357 3.695 1.00 44.83 47 PHE B CA 1
ATOM 2708 C C . PHE B 1 50 ? 95.521 45.063 4.351 1.00 46.25 47 PHE B C 1
ATOM 2709 O O . PHE B 1 50 ? 95.577 44.534 5.461 1.00 46.16 47 PHE B O 1
ATOM 2717 N N . GLY B 1 51 ? 96.609 45.418 3.672 1.00 47.78 48 GLY B N 1
ATOM 2718 C CA . GLY B 1 51 ? 97.967 45.189 4.187 1.00 49.69 48 GLY B CA 1
ATOM 2719 C C . GLY B 1 51 ? 98.140 45.633 5.636 1.00 51.21 48 GLY B C 1
ATOM 2720 O O . GLY B 1 51 ? 98.721 44.912 6.441 1.00 51.18 48 GLY B O 1
ATOM 2721 N N . LYS B 1 52 ? 97.593 46.798 5.985 1.00 51.94 49 LYS B N 1
ATOM 2722 C CA . LYS B 1 52 ? 97.643 47.288 7.362 1.00 52.84 49 LYS B CA 1
ATOM 2723 C C . LYS B 1 52 ? 97.035 46.322 8.407 1.00 53.12 49 LYS B C 1
ATOM 2724 O O . LYS B 1 52 ? 97.295 46.477 9.595 1.00 53.81 49 LYS B O 1
ATOM 2730 N N . ASN B 1 53 ? 96.236 45.342 7.970 1.00 52.75 50 ASN B N 1
ATOM 2731 C CA . ASN B 1 53 ? 95.608 44.367 8.886 1.00 52.53 50 ASN B CA 1
ATOM 2732 C C . ASN B 1 53 ? 96.269 42.986 8.897 1.00 54.31 50 ASN B C 1
ATOM 2733 O O . ASN B 1 53 ? 95.775 42.070 9.579 1.00 53.97 50 ASN B O 1
ATOM 2738 N N . VAL B 1 54 ? 97.352 42.826 8.130 1.00 56.58 51 VAL B N 1
ATOM 2739 C CA . VAL B 1 54 ? 97.940 41.508 7.889 1.00 59.04 51 VAL B CA 1
ATOM 2740 C C . VAL B 1 54 ? 99.404 41.497 8.278 1.00 61.74 51 VAL B C 1
ATOM 2741 O O . VAL B 1 54 ? 100.197 42.277 7.750 1.00 62.11 51 VAL B O 1
ATOM 2745 N N . GLU B 1 55 ? 99.754 40.612 9.208 1.00 64.62 52 GLU B N 1
ATOM 2746 C CA . GLU B 1 55 ? 101.137 40.456 9.653 1.00 67.68 52 GLU B CA 1
ATOM 2747 C C . GLU B 1 55 ? 101.618 39.020 9.518 1.00 68.70 52 GLU B C 1
ATOM 2748 O O . GLU B 1 55 ? 102.675 38.768 8.935 1.00 69.36 52 GLU B O 1
ATOM 2754 N N . SER B 1 56 ? 100.844 38.087 10.066 1.00 68.75 53 SER B N 1
ATOM 2755 C CA . SER B 1 56 ? 101.157 36.664 9.998 1.00 69.29 53 SER B CA 1
ATOM 2756 C C . SER B 1 56 ? 99.863 35.877 9.917 1.00 68.74 53 SER B C 1
ATOM 2757 O O . SER B 1 56 ? 98.790 36.417 10.208 1.00 68.71 53 SER B O 1
ATOM 2760 N N . ALA B 1 57 ? 99.960 34.608 9.529 1.00 68.58 54 ALA B N 1
ATOM 2761 C CA . ALA B 1 57 ? 98.788 33.733 9.449 1.00 68.02 54 ALA B CA 1
ATOM 2762 C C . ALA B 1 57 ? 98.108 33.529 10.817 1.00 67.70 54 ALA B C 1
ATOM 2763 O O . ALA B 1 57 ? 96.878 33.506 10.897 1.00 67.54 54 ALA B O 1
ATOM 2765 N N . GLU B 1 58 ? 98.919 33.402 11.868 1.00 67.25 55 GLU B N 1
ATOM 2766 C CA . GLU B 1 58 ? 98.458 33.257 13.244 1.00 66.76 55 GLU B CA 1
ATOM 2767 C C . GLU B 1 58 ? 97.677 34.491 13.675 1.00 64.47 55 GLU B C 1
ATOM 2768 O O . GLU B 1 58 ? 96.575 34.371 14.214 1.00 64.26 55 GLU B O 1
ATOM 2774 N N . GLN B 1 59 ? 98.257 35.669 13.440 1.00 62.04 56 GLN B N 1
ATOM 2775 C CA . GLN B 1 59 ? 97.645 36.933 13.836 1.00 59.04 56 GLN B CA 1
ATOM 2776 C C . GLN B 1 59 ? 96.346 37.146 13.062 1.00 56.62 56 GLN B C 1
ATOM 2777 O O . GLN B 1 59 ? 95.352 37.597 13.621 1.00 55.95 56 GLN B O 1
ATOM 2783 N N . LEU B 1 60 ? 96.372 36.805 11.779 1.00 54.06 57 LEU B N 1
ATOM 2784 C CA . LEU B 1 60 ? 95.228 36.988 10.911 1.00 51.66 57 LEU B CA 1
ATOM 2785 C C . LEU B 1 60 ? 94.073 36.076 11.320 1.00 50.89 57 LEU B C 1
ATOM 2786 O O . LEU B 1 60 ? 92.907 36.500 11.327 1.00 49.76 57 LEU B O 1
ATOM 2791 N N . ARG B 1 61 ? 94.416 34.847 11.693 1.00 50.82 58 ARG B N 1
ATOM 2792 C CA . ARG B 1 61 ? 93.434 33.882 12.159 1.00 51.57 58 ARG B CA 1
ATOM 2793 C C . ARG B 1 61 ? 92.735 34.386 13.423 1.00 51.24 58 ARG B C 1
ATOM 2794 O O . ARG B 1 61 ? 91.522 34.230 13.560 1.00 50.75 58 ARG B O 1
ATOM 2802 N N . ARG B 1 62 ? 93.514 34.983 14.324 1.00 51.08 59 ARG B N 1
ATOM 2803 C CA . ARG B 1 62 ? 92.996 35.578 15.545 1.00 51.44 59 ARG B CA 1
ATOM 2804 C C . ARG B 1 62 ? 92.049 36.738 15.209 1.00 49.04 59 ARG B C 1
ATOM 2805 O O . ARG B 1 62 ? 90.914 36.784 15.698 1.00 48.24 59 ARG B O 1
ATOM 2813 N N . LEU B 1 63 ? 92.501 37.627 14.327 1.00 46.41 60 LEU B N 1
ATOM 2814 C CA . LEU B 1 63 ? 91.711 38.792 13.944 1.00 43.65 60 LEU B CA 1
ATOM 2815 C C . LEU B 1 63 ? 90.348 38.413 13.345 1.00 42.40 60 LEU B C 1
ATOM 2816 O O . LEU B 1 63 ? 89.330 38.961 13.749 1.00 41.91 60 LEU B O 1
ATOM 2821 N N . CYS B 1 64 ? 90.335 37.456 12.419 1.00 41.34 61 CYS B N 1
ATOM 2822 C CA . CYS B 1 64 ? 89.111 37.021 11.757 1.00 40.49 61 CYS B CA 1
ATOM 2823 C C . CYS B 1 64 ? 88.178 36.226 12.665 1.00 40.42 61 CYS B C 1
ATOM 2824 O O . CYS B 1 64 ? 86.938 36.320 12.514 1.00 39.77 61 CYS B O 1
ATOM 2827 N N . ALA B 1 65 ? 88.761 35.475 13.603 1.00 39.98 62 ALA B N 1
ATOM 2828 C CA . ALA B 1 65 ? 87.974 34.754 14.603 1.00 40.88 62 ALA B CA 1
ATOM 2829 C C . ALA B 1 65 ? 87.282 35.750 15.515 1.00 41.12 62 ALA B C 1
ATOM 2830 O O . ALA B 1 65 ? 86.099 35.583 15.825 1.00 42.05 62 ALA B O 1
ATOM 2832 N N . ASP B 1 66 ? 88.001 36.801 15.910 1.00 41.03 63 ASP B N 1
ATOM 2833 C CA . ASP B 1 66 ? 87.421 37.877 16.721 1.00 40.68 63 ASP B CA 1
ATOM 2834 C C . ASP B 1 66 ? 86.297 38.626 15.977 1.00 39.92 63 ASP B C 1
ATOM 2835 O O . ASP B 1 66 ? 85.238 38.918 16.553 1.00 40.43 63 ASP B O 1
ATOM 2840 N N . LEU B 1 67 ? 86.536 38.937 14.703 1.00 38.60 64 LEU B N 1
ATOM 2841 C CA . LEU B 1 67 ? 85.523 39.563 13.857 1.00 37.40 64 LEU B CA 1
ATOM 2842 C C . LEU B 1 67 ? 84.268 38.716 13.773 1.00 37.61 64 LEU B C 1
ATOM 2843 O O . LEU B 1 67 ? 83.172 39.221 13.944 1.00 37.66 64 LEU B O 1
ATOM 2848 N N . ARG B 1 68 ? 84.433 37.422 13.550 1.00 38.21 65 ARG B N 1
ATOM 2849 C CA . ARG B 1 68 ? 83.293 36.540 13.451 1.00 39.01 65 ARG B CA 1
ATOM 2850 C C . ARG B 1 68 ? 82.521 36.490 14.775 1.00 40.03 65 ARG B C 1
ATOM 2851 O O . ARG B 1 68 ? 81.295 36.440 14.776 1.00 40.45 65 ARG B O 1
ATOM 2859 N N . GLU B 1 69 ? 83.237 36.540 15.895 1.00 40.77 66 GLU B N 1
ATOM 2860 C CA . GLU B 1 69 ? 82.608 36.494 17.200 1.00 41.37 66 GLU B CA 1
ATOM 2861 C C . GLU B 1 69 ? 81.801 37.779 17.432 1.00 40.25 66 GLU B C 1
ATOM 2862 O O . GLU B 1 69 ? 80.687 37.728 17.935 1.00 39.52 66 GLU B O 1
ATOM 2868 N N . VAL B 1 70 ? 82.344 38.921 17.012 1.00 38.87 67 VAL B N 1
ATOM 2869 C CA . VAL B 1 70 ? 81.679 40.184 17.251 1.00 37.10 67 VAL B CA 1
ATOM 2870 C C . VAL B 1 70 ? 80.499 40.355 16.290 1.00 36.38 67 VAL B C 1
ATOM 2871 O O . VAL B 1 70 ? 79.403 40.706 16.709 1.00 35.06 67 VAL B O 1
ATOM 2883 N N . GLY B 1 72 ? 78.846 38.102 14.284 1.00 36.00 69 GLY B N 1
ATOM 2884 C CA . GLY B 1 72 ? 77.807 37.071 14.212 1.00 37.14 69 GLY B CA 1
ATOM 2885 C C . GLY B 1 72 ? 77.821 36.282 12.904 1.00 38.22 69 GLY B C 1
ATOM 2886 O O . GLY B 1 72 ? 78.709 36.458 12.054 1.00 37.43 69 GLY B O 1
ATOM 2887 N N . GLU B 1 73 ? 76.818 35.426 12.737 1.00 39.31 70 GLU B N 1
ATOM 2888 C CA . GLU B 1 73 ? 76.802 34.454 11.646 1.00 40.45 70 GLU B CA 1
ATOM 2889 C C . GLU B 1 73 ? 76.738 35.049 10.255 1.00 39.83 70 GLU B C 1
ATOM 2890 O O . GLU B 1 73 ? 77.111 34.379 9.308 1.00 41.20 70 GLU B O 1
ATOM 2896 N N . HIS B 1 74 ? 76.256 36.279 10.112 1.00 38.22 71 HIS B N 1
ATOM 2897 C CA . HIS B 1 74 ? 76.161 36.891 8.773 1.00 36.87 71 HIS B CA 1
ATOM 2898 C C . HIS B 1 74 ? 77.452 37.607 8.332 1.00 35.28 71 HIS B C 1
ATOM 2899 O O . HIS B 1 74 ? 77.485 38.219 7.263 1.00 34.31 71 HIS B O 1
ATOM 2906 N N . ALA B 1 75 ? 78.497 37.538 9.161 1.00 33.68 72 ALA B N 1
ATOM 2907 C CA . ALA B 1 75 ? 79.766 38.196 8.887 1.00 32.86 72 ALA B CA 1
ATOM 2908 C C . ALA B 1 75 ? 80.265 37.968 7.450 1.00 32.69 72 ALA B C 1
ATOM 2909 O O . ALA B 1 75 ? 80.375 36.827 6.985 1.00 32.82 72 ALA B O 1
ATOM 2911 N N . LEU B 1 76 ? 80.543 39.063 6.754 1.00 32.01 73 LEU B N 1
ATOM 2912 C CA . LEU B 1 76 ? 81.291 38.999 5.512 1.00 31.85 73 LEU B CA 1
ATOM 2913 C C . LEU B 1 76 ? 82.646 39.620 5.829 1.00 32.26 73 LEU B C 1
ATOM 2914 O O . LEU B 1 76 ? 82.726 40.802 6.232 1.00 32.55 73 LEU B O 1
ATOM 2919 N N . ILE B 1 77 ? 83.695 38.813 5.677 1.00 32.21 74 ILE B N 1
ATOM 2920 C CA . ILE B 1 77 ? 85.050 39.219 6.002 1.00 32.89 74 ILE B CA 1
ATOM 2921 C C . ILE B 1 77 ? 85.860 39.067 4.727 1.00 34.20 74 ILE B C 1
ATOM 2922 O O . ILE B 1 77 ? 86.205 37.946 4.309 1.00 34.68 74 ILE B O 1
ATOM 2927 N N . ALA B 1 78 ? 86.121 40.206 4.092 1.00 34.79 75 ALA B N 1
ATOM 2928 C CA . ALA B 1 78 ? 86.719 40.242 2.784 1.00 36.45 75 ALA B CA 1
ATOM 2929 C C . ALA B 1 78 ? 88.186 40.619 2.885 1.00 38.35 75 ALA B C 1
ATOM 2930 O O . ALA B 1 78 ? 88.620 41.241 3.858 1.00 38.83 75 ALA B O 1
ATOM 2932 N N . ILE B 1 79 ? 88.940 40.265 1.860 1.00 40.94 76 ILE B N 1
ATOM 2933 C CA . ILE B 1 79 ? 90.308 40.737 1.736 1.00 44.42 76 ILE B CA 1
ATOM 2934 C C . ILE B 1 79 ? 90.526 41.206 0.299 1.00 47.34 76 ILE B C 1
ATOM 2935 O O . ILE B 1 79 ? 89.911 40.699 -0.628 1.00 46.50 76 ILE B O 1
ATOM 2940 N N . ASP B 1 80 ? 91.375 42.201 0.120 1.00 52.13 77 ASP B N 1
ATOM 2941 C CA . ASP B 1 80 ? 91.795 42.559 -1.219 1.00 58.45 77 ASP B CA 1
ATOM 2942 C C . ASP B 1 80 ? 93.211 42.016 -1.504 1.00 61.54 77 ASP B C 1
ATOM 2943 O O . ASP B 1 80 ? 94.190 42.651 -1.136 1.00 63.00 77 ASP B O 1
ATOM 2948 N N . HIS B 1 81 ? 93.272 40.833 -2.128 1.00 120.31 78 HIS B N 1
ATOM 2949 C CA . HIS B 1 81 ? 94.503 40.099 -2.513 1.00 117.81 78 HIS B CA 1
ATOM 2950 C C . HIS B 1 81 ? 94.807 38.883 -1.643 1.00 122.48 78 HIS B C 1
ATOM 2951 O O . HIS B 1 81 ? 95.076 37.802 -2.171 1.00 118.29 78 HIS B O 1
ATOM 2958 N N . ALA B 1 95 ? 102.074 32.886 -5.529 1.00 125.28 92 ALA B N 1
ATOM 2959 C CA . ALA B 1 95 ? 101.021 33.810 -5.945 1.00 122.19 92 ALA B CA 1
ATOM 2960 C C . ALA B 1 95 ? 101.406 34.612 -7.203 1.00 118.33 92 ALA B C 1
ATOM 2961 O O . ALA B 1 95 ? 101.780 35.786 -7.105 1.00 122.02 92 ALA B O 1
ATOM 2963 N N . PRO B 1 96 ? 101.308 33.978 -8.391 1.00 109.82 93 PRO B N 1
ATOM 2964 C CA . PRO B 1 96 ? 101.730 34.606 -9.650 1.00 105.53 93 PRO B CA 1
ATOM 2965 C C . PRO B 1 96 ? 100.705 35.601 -10.195 1.00 99.65 93 PRO B C 1
ATOM 2966 O O . PRO B 1 96 ? 99.592 35.677 -9.683 1.00 99.12 93 PRO B O 1
ATOM 2970 N N . SER B 1 97 ? 101.081 36.343 -11.234 1.00 95.77 94 SER B N 1
ATOM 2971 C CA . SER B 1 97 ? 100.210 37.367 -11.808 1.00 90.14 94 SER B CA 1
ATOM 2972 C C . SER B 1 97 ? 99.142 36.793 -12.748 1.00 82.81 94 SER B C 1
ATOM 2973 O O . SER B 1 97 ? 99.277 35.681 -13.264 1.00 79.41 94 SER B O 1
ATOM 2976 N N . ALA B 1 98 ? 98.077 37.570 -12.960 1.00 79.66 95 ALA B N 1
ATOM 2977 C CA . ALA B 1 98 ? 97.004 37.191 -13.879 1.00 74.61 95 ALA B CA 1
ATOM 2978 C C . ALA B 1 98 ? 97.508 37.136 -15.324 1.00 73.35 95 ALA B C 1
ATOM 2979 O O . ALA B 1 98 ? 97.089 36.278 -16.092 1.00 70.67 95 ALA B O 1
ATOM 2989 N N . SER B 1 100 ? 100.569 36.348 -16.257 1.00 79.67 97 SER B N 1
ATOM 2990 C CA . SER B 1 100 ? 101.321 35.084 -16.286 1.00 79.43 97 SER B CA 1
ATOM 2991 C C . SER B 1 100 ? 100.431 33.875 -16.550 1.00 74.89 97 SER B C 1
ATOM 2992 O O . SER B 1 100 ? 100.690 33.081 -17.464 1.00 75.03 97 SER B O 1
ATOM 2995 N N . LEU B 1 101 ? 99.402 33.732 -15.723 1.00 70.72 98 LEU B N 1
ATOM 2996 C CA . LEU B 1 101 ? 98.469 32.634 -15.846 1.00 66.46 98 LEU B CA 1
ATOM 2997 C C . LEU B 1 101 ? 97.766 32.688 -17.199 1.00 65.10 98 LEU B C 1
ATOM 2998 O O . LEU B 1 101 ? 97.656 31.670 -17.884 1.00 64.28 98 LEU B O 1
ATOM 3003 N N . GLY B 1 102 ? 97.302 33.879 -17.578 1.00 65.76 99 GLY B N 1
ATOM 3004 C CA . GLY B 1 102 ? 96.700 34.095 -18.894 1.00 67.17 99 GLY B CA 1
ATOM 3005 C C . GLY B 1 102 ? 97.617 33.642 -20.023 1.00 70.31 99 GLY B C 1
ATOM 3006 O O . GLY B 1 102 ? 97.147 33.107 -21.035 1.00 70.98 99 GLY B O 1
ATOM 3007 N N . ALA B 1 103 ? 98.924 33.833 -19.834 1.00 73.01 100 ALA B N 1
ATOM 3008 C CA . ALA B 1 103 ? 99.934 33.483 -20.842 1.00 76.92 100 ALA B CA 1
ATOM 3009 C C . ALA B 1 103 ? 100.247 31.988 -20.905 1.00 77.59 100 ALA B C 1
ATOM 3010 O O . ALA B 1 103 ? 100.365 31.432 -21.995 1.00 79.92 100 ALA B O 1
ATOM 3012 N N . ALA B 1 104 ? 100.392 31.343 -19.746 1.00 75.85 101 ALA B N 1
ATOM 3013 C CA . ALA B 1 104 ? 100.579 29.885 -19.692 1.00 74.42 101 ALA B CA 1
ATOM 3014 C C . ALA B 1 104 ? 99.345 29.239 -20.303 1.00 71.51 101 ALA B C 1
ATOM 3015 O O . ALA B 1 104 ? 99.437 28.221 -20.993 1.00 72.75 101 ALA B O 1
ATOM 3017 N N . ASP B 1 105 ? 98.197 29.866 -20.041 1.00 66.30 102 ASP B N 1
ATOM 3018 C CA . ASP B 1 105 ? 96.911 29.497 -20.622 1.00 63.65 102 ASP B CA 1
ATOM 3019 C C . ASP B 1 105 ? 96.506 28.068 -20.288 1.00 62.26 102 ASP B C 1
ATOM 3020 O O . ASP B 1 105 ? 95.907 27.372 -21.096 1.00 63.86 102 ASP B O 1
ATOM 3025 N N . ASP B 1 106 ? 96.829 27.639 -19.083 1.00 59.58 103 ASP B N 1
ATOM 3026 C CA . ASP B 1 106 ? 96.295 26.394 -18.579 1.00 59.11 103 ASP B CA 1
ATOM 3027 C C . ASP B 1 106 ? 95.170 26.753 -17.599 1.00 57.38 103 ASP B C 1
ATOM 3028 O O . ASP B 1 106 ? 95.426 27.140 -16.456 1.00 56.49 103 ASP B O 1
ATOM 3033 N N . GLN B 1 107 ? 93.929 26.639 -18.073 1.00 57.95 104 GLN B N 1
ATOM 3034 C CA . GLN B 1 107 ? 92.736 26.941 -17.289 1.00 57.60 104 GLN B CA 1
ATOM 3035 C C . GLN B 1 107 ? 92.760 26.186 -15.964 1.00 55.85 104 GLN B C 1
ATOM 3036 O O . GLN B 1 107 ? 92.453 26.760 -14.907 1.00 54.57 104 GLN B O 1
ATOM 3042 N N . GLN B 1 108 ? 93.151 24.911 -16.022 1.00 53.18 105 GLN B N 1
ATOM 3043 C CA . GLN B 1 108 ? 93.190 24.079 -14.820 1.00 51.78 105 GLN B CA 1
ATOM 3044 C C . GLN B 1 108 ? 94.231 24.570 -13.808 1.00 50.17 105 GLN B C 1
ATOM 3045 O O . GLN B 1 108 ? 93.982 24.523 -12.607 1.00 49.75 105 GLN B O 1
ATOM 3051 N N . LEU B 1 109 ? 95.371 25.074 -14.279 1.00 48.86 106 LEU B N 1
ATOM 3052 C CA . LEU B 1 109 ? 96.347 25.678 -13.369 1.00 48.44 106 LEU B CA 1
ATOM 3053 C C . LEU B 1 109 ? 95.752 26.887 -12.629 1.00 47.72 106 LEU B C 1
ATOM 3054 O O . LEU B 1 109 ? 95.859 27.015 -11.406 1.00 47.64 106 LEU B O 1
ATOM 3059 N N . THR B 1 110 ? 95.123 27.768 -13.392 1.00 46.66 107 THR B N 1
ATOM 3060 C CA . THR B 1 110 ? 94.524 28.963 -12.848 1.00 45.87 107 THR B CA 1
ATOM 3061 C C . THR B 1 110 ? 93.545 28.602 -11.749 1.00 45.64 107 THR B C 1
ATOM 3062 O O . THR B 1 110 ? 93.614 29.165 -10.674 1.00 45.22 107 THR B O 1
ATOM 3066 N N . GLU B 1 111 ? 92.661 27.646 -12.020 1.00 46.30 108 GLU B N 1
ATOM 3067 C CA . GLU B 1 111 ? 91.700 27.183 -11.023 1.00 47.09 108 GLU B CA 1
ATOM 3068 C C . GLU B 1 111 ? 92.400 26.689 -9.759 1.00 47.72 108 GLU B C 1
ATOM 3069 O O . GLU B 1 111 ? 92.020 27.063 -8.650 1.00 47.82 108 GLU B O 1
ATOM 3075 N N . ASP B 1 112 ? 93.446 25.884 -9.938 1.00 48.81 109 ASP B N 1
ATOM 3076 C CA . ASP B 1 112 ? 94.140 25.265 -8.818 1.00 49.75 109 ASP B CA 1
ATOM 3077 C C . ASP B 1 112 ? 94.908 26.274 -7.966 1.00 49.57 109 ASP B C 1
ATOM 3078 O O . ASP B 1 112 ? 94.996 26.111 -6.747 1.00 49.59 109 ASP B O 1
ATOM 3083 N N . VAL B 1 113 ? 95.471 27.301 -8.603 1.00 48.84 110 VAL B N 1
ATOM 3084 C CA . VAL B 1 113 ? 96.185 28.370 -7.881 1.00 48.47 110 VAL B CA 1
ATOM 3085 C C . VAL B 1 113 ? 95.201 29.217 -7.039 1.00 47.89 110 VAL B C 1
ATOM 3086 O O . VAL B 1 113 ? 95.455 29.543 -5.865 1.00 47.89 110 VAL B O 1
ATOM 3090 N N . ASN B 1 114 ? 94.067 29.549 -7.631 1.00 46.87 111 ASN B N 1
ATOM 3091 C CA . ASN B 1 114 ? 93.002 30.192 -6.859 1.00 46.38 111 ASN B CA 1
ATOM 3092 C C . ASN B 1 114 ? 92.433 29.300 -5.753 1.00 46.69 111 ASN B C 1
ATOM 3093 O O . ASN B 1 114 ? 92.149 29.780 -4.648 1.00 46.98 111 ASN B O 1
ATOM 3098 N N . ALA B 1 115 ? 92.300 28.002 -6.032 1.00 47.09 112 ALA B N 1
ATOM 3099 C CA . ALA B 1 115 ? 91.812 27.067 -5.024 1.00 47.45 112 ALA B CA 1
ATOM 3100 C C . ALA B 1 115 ? 92.737 27.070 -3.821 1.00 48.15 112 ALA B C 1
ATOM 3101 O O . ALA B 1 115 ? 92.254 27.080 -2.685 1.00 48.13 112 ALA B O 1
ATOM 3103 N N . ALA B 1 116 ? 94.055 27.067 -4.068 1.00 48.66 113 ALA B N 1
ATOM 3104 C CA . ALA B 1 116 ? 95.050 27.094 -2.984 1.00 49.06 113 ALA B CA 1
ATOM 3105 C C . ALA B 1 116 ? 94.992 28.395 -2.193 1.00 49.01 113 ALA B C 1
ATOM 3106 O O . ALA B 1 116 ? 95.148 28.399 -0.977 1.00 49.07 113 ALA B O 1
ATOM 3108 N N . LEU B 1 117 ? 94.781 29.501 -2.891 1.00 48.87 114 LEU B N 1
ATOM 3109 C CA . LEU B 1 117 ? 94.634 30.772 -2.233 1.00 49.00 114 LEU B CA 1
ATOM 3110 C C . LEU B 1 117 ? 93.368 30.761 -1.358 1.00 48.33 114 LEU B C 1
ATOM 3111 O O . LEU B 1 117 ? 93.389 31.192 -0.200 1.00 47.96 114 LEU B O 1
ATOM 3116 N N . ALA B 1 118 ? 92.281 30.239 -1.906 1.00 47.85 115 ALA B N 1
ATOM 3117 C CA . ALA B 1 118 ? 91.016 30.196 -1.174 1.00 47.73 115 ALA B CA 1
ATOM 3118 C C . ALA B 1 118 ? 91.125 29.313 0.087 1.00 48.46 115 ALA B C 1
ATOM 3119 O O . ALA B 1 118 ? 90.518 29.634 1.136 1.00 48.43 115 ALA B O 1
ATOM 3121 N N . ARG B 1 119 ? 91.895 28.225 -0.011 1.00 48.68 116 ARG B N 1
ATOM 3122 C CA . ARG B 1 119 ? 92.095 27.311 1.124 1.00 50.00 116 ARG B CA 1
ATOM 3123 C C . ARG B 1 119 ? 92.819 27.995 2.264 1.00 50.78 116 ARG B C 1
ATOM 3124 O O . ARG B 1 119 ? 92.510 27.740 3.436 1.00 51.04 116 ARG B O 1
ATOM 3132 N N . GLN B 1 120 ? 93.797 28.836 1.924 1.00 51.07 117 GLN B N 1
ATOM 3133 C CA . GLN B 1 120 ? 94.509 29.602 2.936 1.00 51.85 117 GLN B CA 1
ATOM 3134 C C . GLN B 1 120 ? 93.562 30.631 3.582 1.00 50.60 117 GLN B C 1
ATOM 3135 O O . GLN B 1 120 ? 93.518 30.758 4.804 1.00 50.69 117 GLN B O 1
ATOM 3141 N N . LEU B 1 121 ? 92.786 31.336 2.765 1.00 49.15 118 LEU B N 1
ATOM 3142 C CA . LEU B 1 121 ? 91.819 32.292 3.276 1.00 47.82 118 LEU B CA 1
ATOM 3143 C C . LEU B 1 121 ? 90.806 31.607 4.196 1.00 48.20 118 LEU B C 1
ATOM 3144 O O . LEU B 1 121 ? 90.533 32.086 5.303 1.00 47.68 118 LEU B O 1
ATOM 3149 N N . ARG B 1 122 ? 90.260 30.488 3.732 1.00 48.98 119 ARG B N 1
ATOM 3150 C CA . ARG B 1 122 ? 89.315 29.707 4.508 1.00 50.12 119 ARG B CA 1
ATOM 3151 C C . ARG B 1 122 ? 89.904 29.285 5.862 1.00 50.53 119 ARG B C 1
ATOM 3152 O O . ARG B 1 122 ? 89.218 29.341 6.890 1.00 50.58 119 ARG B O 1
ATOM 3160 N N . SER B 1 123 ? 91.170 28.887 5.887 1.00 50.49 120 SER B N 1
ATOM 3161 C CA . SER B 1 123 ? 91.757 28.495 7.162 1.00 51.37 120 SER B CA 1
ATOM 3162 C C . SER B 1 123 ? 91.990 29.641 8.148 1.00 50.42 120 SER B C 1
ATOM 3163 O O . SER B 1 123 ? 92.110 29.387 9.344 1.00 50.43 120 SER B O 1
ATOM 3166 N N . VAL B 1 124 ? 92.038 30.888 7.670 1.00 48.90 121 VAL B N 1
ATOM 3167 C CA . VAL B 1 124 ? 92.139 32.029 8.605 1.00 47.36 121 VAL B CA 1
ATOM 3168 C C . VAL B 1 124 ? 90.802 32.683 8.952 1.00 46.08 121 VAL B C 1
ATOM 3169 O O . VAL B 1 124 ? 90.737 33.506 9.857 1.00 46.88 121 VAL B O 1
ATOM 3173 N N . GLY B 1 125 ? 89.742 32.304 8.248 1.00 44.38 122 GLY B N 1
ATOM 3174 C CA . GLY B 1 125 ? 88.392 32.757 8.562 1.00 42.33 122 GLY B CA 1
ATOM 3175 C C . GLY B 1 125 ? 87.899 33.884 7.679 1.00 41.35 122 GLY B C 1
ATOM 3176 O O . GLY B 1 125 ? 87.035 34.666 8.092 1.00 41.10 122 GLY B O 1
ATOM 3177 N N . ILE B 1 126 ? 88.456 33.967 6.471 1.00 40.05 123 ILE B N 1
ATOM 3178 C CA . ILE B 1 126 ? 88.021 34.911 5.461 1.00 38.83 123 ILE B CA 1
ATOM 3179 C C . ILE B 1 126 ? 87.069 34.202 4.495 1.00 38.54 123 ILE B C 1
ATOM 3180 O O . ILE B 1 126 ? 87.347 33.078 4.079 1.00 39.00 123 ILE B O 1
ATOM 3185 N N . ASN B 1 127 ? 85.965 34.848 4.137 1.00 37.39 124 ASN B N 1
ATOM 3186 C CA . ASN B 1 127 ? 84.982 34.214 3.261 1.00 36.89 124 ASN B CA 1
ATOM 3187 C C . ASN B 1 127 ? 84.683 34.987 1.973 1.00 36.73 124 ASN B C 1
ATOM 3188 O O . ASN B 1 127 ? 83.771 34.632 1.236 1.00 36.01 124 ASN B O 1
ATOM 3193 N N . TRP B 1 128 ? 85.467 36.036 1.705 1.00 36.79 125 TRP B N 1
ATOM 3194 C CA . TRP B 1 128 ? 85.296 36.846 0.508 1.00 37.05 125 TRP B CA 1
ATOM 3195 C C . TRP B 1 128 ? 86.653 37.360 0.001 1.00 36.53 125 TRP B C 1
ATOM 3196 O O . TRP B 1 128 ? 87.427 37.938 0.760 1.00 36.20 125 TRP B O 1
ATOM 3207 N N . ASN B 1 129 ? 86.934 37.138 -1.279 1.00 35.86 126 ASN B N 1
ATOM 3208 C CA . ASN B 1 129 ? 88.163 37.651 -1.914 1.00 36.42 126 ASN B CA 1
ATOM 3209 C C . ASN B 1 129 ? 87.814 38.459 -3.158 1.00 36.80 126 ASN B C 1
ATOM 3210 O O . ASN B 1 129 ? 86.998 38.016 -3.971 1.00 37.30 126 ASN B O 1
ATOM 3215 N N . PHE B 1 130 ? 88.397 39.642 -3.303 1.00 37.37 127 PHE B N 1
ATOM 3216 C CA . PHE B 1 130 ? 88.095 40.504 -4.457 1.00 38.66 127 PHE B CA 1
ATOM 3217 C C . PHE B 1 130 ? 88.911 40.127 -5.696 1.00 39.46 127 PHE B C 1
ATOM 3218 O O . PHE B 1 130 ? 89.824 40.863 -6.084 1.00 40.02 127 PHE B O 1
ATOM 3226 N N . THR B 1 131 ? 88.626 38.949 -6.252 1.00 40.54 128 THR B N 1
ATOM 3227 C CA . THR B 1 131 ? 89.065 38.503 -7.578 1.00 41.60 128 THR B CA 1
ATOM 3228 C C . THR B 1 131 ? 87.925 37.652 -8.132 1.00 40.68 128 THR B C 1
ATOM 3229 O O . THR B 1 131 ? 87.012 37.289 -7.377 1.00 40.01 128 THR B O 1
ATOM 3233 N N . PRO B 1 132 ? 87.952 37.364 -9.451 1.00 40.20 129 PRO B N 1
ATOM 3234 C CA . PRO B 1 132 ? 88.964 37.799 -10.430 1.00 40.15 129 PRO B CA 1
ATOM 3235 C C . PRO B 1 132 ? 88.758 39.199 -11.007 1.00 40.50 129 PRO B C 1
ATOM 3236 O O . PRO B 1 132 ? 87.627 39.731 -11.070 1.00 40.37 129 PRO B O 1
ATOM 3240 N N . VAL B 1 133 ? 89.862 39.787 -11.438 1.00 40.91 130 VAL B N 1
ATOM 3241 C CA . VAL B 1 133 ? 89.800 40.947 -12.289 1.00 41.11 130 VAL B CA 1
ATOM 3242 C C . VAL B 1 133 ? 89.311 40.403 -13.629 1.00 41.28 130 VAL B C 1
ATOM 3243 O O . VAL B 1 133 ? 89.901 39.473 -14.156 1.00 41.42 130 VAL B O 1
ATOM 3247 N N . LEU B 1 134 ? 88.209 40.949 -14.135 1.00 41.33 131 LEU B N 1
ATOM 3248 C CA . LEU B 1 134 ? 87.707 40.583 -15.459 1.00 42.08 131 LEU B CA 1
ATOM 3249 C C . LEU B 1 134 ? 87.889 41.746 -16.425 1.00 43.05 131 LEU B C 1
ATOM 3250 O O . LEU B 1 134 ? 87.322 41.737 -17.509 1.00 42.93 131 LEU B O 1
ATOM 3255 N N . ASP B 1 135 ? 88.639 42.765 -16.008 1.00 44.72 132 ASP B N 1
ATOM 3256 C CA . ASP B 1 135 ? 89.004 43.875 -16.896 1.00 46.71 132 ASP B CA 1
ATOM 3257 C C . ASP B 1 135 ? 89.874 43.325 -18.025 1.00 48.21 132 ASP B C 1
ATOM 3258 O O . ASP B 1 135 ? 90.593 42.341 -17.843 1.00 47.82 132 ASP B O 1
ATOM 3263 N N . ILE B 1 136 ? 89.773 43.950 -19.194 1.00 50.46 133 ILE B N 1
ATOM 3264 C CA . ILE B 1 136 ? 90.544 43.546 -20.360 1.00 53.40 133 ILE B CA 1
ATOM 3265 C C . ILE B 1 136 ? 91.616 44.588 -20.671 1.00 56.87 133 ILE B C 1
ATOM 3266 O O . ILE B 1 136 ? 91.312 45.761 -20.926 1.00 56.81 133 ILE B O 1
ATOM 3271 N N . ASN B 1 137 ? 92.867 44.151 -20.645 1.00 63.03 134 ASN B N 1
ATOM 3272 C CA . ASN B 1 137 ? 94.004 44.988 -21.045 1.00 68.79 134 ASN B CA 1
ATOM 3273 C C . ASN B 1 137 ? 94.078 45.086 -22.583 1.00 72.34 134 ASN B C 1
ATOM 3274 O O . ASN B 1 137 ? 94.989 44.540 -23.209 1.00 72.80 134 ASN B O 1
ATOM 3279 N N . VAL B 1 138 ? 93.106 45.789 -23.179 1.00 75.93 135 VAL B N 1
ATOM 3280 C CA . VAL B 1 138 ? 92.843 45.722 -24.636 1.00 79.97 135 VAL B CA 1
ATOM 3281 C C . VAL B 1 138 ? 93.694 46.669 -25.475 1.00 83.71 135 VAL B C 1
ATOM 3282 O O . VAL B 1 138 ? 94.079 46.335 -26.596 1.00 84.19 135 VAL B O 1
ATOM 3286 N N . ASN B 1 139 ? 93.970 47.842 -24.916 1.00 87.81 136 ASN B N 1
ATOM 3287 C CA . ASN B 1 139 ? 94.731 48.884 -25.575 1.00 93.26 136 ASN B CA 1
ATOM 3288 C C . ASN B 1 139 ? 96.175 48.790 -25.087 1.00 96.76 136 ASN B C 1
ATOM 3289 O O . ASN B 1 139 ? 96.449 49.083 -23.915 1.00 96.61 136 ASN B O 1
ATOM 3294 N N . PRO B 1 140 ? 97.101 48.343 -25.966 1.00 101.09 137 PRO B N 1
ATOM 3295 C CA . PRO B 1 140 ? 98.513 48.269 -25.581 1.00 104.04 137 PRO B CA 1
ATOM 3296 C C . PRO B 1 140 ? 99.065 49.629 -25.124 1.00 106.40 137 PRO B C 1
ATOM 3297 O O . PRO B 1 140 ? 99.819 49.684 -24.148 1.00 106.77 137 PRO B O 1
ATOM 3301 N N . ALA B 1 141 ? 98.660 50.705 -25.804 1.00 107.81 138 ALA B N 1
ATOM 3302 C CA . ALA B 1 141 ? 99.119 52.069 -25.499 1.00 108.43 138 ALA B CA 1
ATOM 3303 C C . ALA B 1 141 ? 98.473 52.711 -24.252 1.00 106.53 138 ALA B C 1
ATOM 3304 O O . ALA B 1 141 ? 98.778 53.857 -23.911 1.00 107.02 138 ALA B O 1
ATOM 3306 N N . ASN B 1 142 ? 97.600 51.966 -23.573 1.00 102.87 139 ASN B N 1
ATOM 3307 C CA . ASN B 1 142 ? 96.908 52.444 -22.368 1.00 99.13 139 ASN B CA 1
ATOM 3308 C C . ASN B 1 142 ? 96.700 51.301 -21.349 1.00 95.98 139 ASN B C 1
ATOM 3309 O O . ASN B 1 142 ? 95.584 50.781 -21.218 1.00 95.33 139 ASN B O 1
ATOM 3314 N N . PRO B 1 143 ? 97.778 50.903 -20.627 1.00 94.00 140 PRO B N 1
ATOM 3315 C CA . PRO B 1 143 ? 97.664 49.770 -19.703 1.00 91.19 140 PRO B CA 1
ATOM 3316 C C . PRO B 1 143 ? 97.193 50.166 -18.287 1.00 88.18 140 PRO B C 1
ATOM 3317 O O . PRO B 1 143 ? 97.991 50.172 -17.347 1.00 88.34 140 PRO B O 1
ATOM 3321 N N . VAL B 1 144 ? 95.907 50.486 -18.145 1.00 84.78 141 VAL B N 1
ATOM 3322 C CA . VAL B 1 144 ? 95.334 50.894 -16.845 1.00 81.79 141 VAL B CA 1
ATOM 3323 C C . VAL B 1 144 ? 95.431 49.762 -15.796 1.00 79.96 141 VAL B C 1
ATOM 3324 O O . VAL B 1 144 ? 95.743 50.006 -14.620 1.00 79.72 141 VAL B O 1
ATOM 3328 N N . ILE B 1 145 ? 95.172 48.533 -16.244 1.00 78.17 142 ILE B N 1
ATOM 3329 C CA . ILE B 1 145 ? 95.096 47.372 -15.362 1.00 76.43 142 ILE B CA 1
ATOM 3330 C C . ILE B 1 145 ? 96.381 46.544 -15.424 1.00 77.20 142 ILE B C 1
ATOM 3331 O O . ILE B 1 145 ? 96.816 45.977 -14.414 1.00 76.85 142 ILE B O 1
ATOM 3336 N N . GLY B 1 146 ? 96.997 46.510 -16.606 1.00 78.00 143 GLY B N 1
ATOM 3337 C CA . GLY B 1 146 ? 98.332 45.928 -16.787 1.00 79.47 143 GLY B CA 1
ATOM 3338 C C . GLY B 1 146 ? 98.388 44.431 -16.535 1.00 79.46 143 GLY B C 1
ATOM 3339 O O . GLY B 1 146 ? 97.583 43.672 -17.089 1.00 79.37 143 GLY B O 1
ATOM 3340 N N . ASP B 1 147 ? 99.329 44.015 -15.684 1.00 79.70 144 ASP B N 1
ATOM 3341 C CA . ASP B 1 147 ? 99.517 42.593 -15.354 1.00 79.00 144 ASP B CA 1
ATOM 3342 C C . ASP B 1 147 ? 98.434 41.986 -14.433 1.00 76.39 144 ASP B C 1
ATOM 3343 O O . ASP B 1 147 ? 98.402 40.765 -14.230 1.00 75.92 144 ASP B O 1
ATOM 3348 N N . ARG B 1 148 ? 97.554 42.839 -13.898 1.00 73.16 145 ARG B N 1
ATOM 3349 C CA . ARG B 1 148 ? 96.439 42.398 -13.051 1.00 69.92 145 ARG B CA 1
ATOM 3350 C C . ARG B 1 148 ? 95.301 41.744 -13.864 1.00 67.13 145 ARG B C 1
ATOM 3351 O O . ARG B 1 148 ? 94.418 41.106 -13.292 1.00 66.39 145 ARG B O 1
ATOM 3359 N N . ALA B 1 149 ? 95.331 41.904 -15.188 1.00 65.34 146 ALA B N 1
ATOM 3360 C CA . ALA B 1 149 ? 94.377 41.233 -16.093 1.00 63.33 146 ALA B CA 1
ATOM 3361 C C . ALA B 1 149 ? 94.949 39.938 -16.679 1.00 62.29 146 ALA B C 1
ATOM 3362 O O . ALA B 1 149 ? 96.159 39.801 -16.794 1.00 62.11 146 ALA B O 1
ATOM 3364 N N . TYR B 1 150 ? 94.073 38.991 -17.026 1.00 61.19 147 TYR B N 1
ATOM 3365 C CA . TYR B 1 150 ? 94.490 37.700 -17.600 1.00 60.91 147 TYR B CA 1
ATOM 3366 C C . TYR B 1 150 ? 94.805 37.755 -19.093 1.00 61.37 147 TYR B C 1
ATOM 3367 O O . TYR B 1 150 ? 95.362 36.809 -19.626 1.00 61.70 147 TYR B O 1
ATOM 3376 N N . GLY B 1 151 ? 94.447 38.844 -19.763 1.00 61.88 148 GLY B N 1
ATOM 3377 C CA . GLY B 1 151 ? 94.643 38.947 -21.212 1.00 63.68 148 GLY B CA 1
ATOM 3378 C C . GLY B 1 151 ? 94.211 40.260 -21.858 1.00 64.61 148 GLY B C 1
ATOM 3379 O O . GLY B 1 151 ? 93.830 41.222 -21.165 1.00 64.10 148 GLY B O 1
ATOM 3380 N N . SER B 1 152 ? 94.279 40.289 -23.193 1.00 65.93 149 SER B N 1
ATOM 3381 C CA . SER B 1 152 ? 93.935 41.482 -23.987 1.00 66.87 149 SER B CA 1
ATOM 3382 C C . SER B 1 152 ? 92.688 41.320 -24.880 1.00 66.44 149 SER B C 1
ATOM 3383 O O . SER B 1 152 ? 92.379 42.191 -25.701 1.00 66.61 149 SER B O 1
ATOM 3386 N N . ASP B 1 153 ? 91.978 40.210 -24.699 1.00 65.18 150 ASP B N 1
ATOM 3387 C CA . ASP B 1 153 ? 90.713 39.962 -25.372 1.00 64.64 150 ASP B CA 1
ATOM 3388 C C . ASP B 1 153 ? 89.752 39.243 -24.416 1.00 62.67 150 ASP B C 1
ATOM 3389 O O . ASP B 1 153 ? 90.193 38.569 -23.474 1.00 61.86 150 ASP B O 1
ATOM 3394 N N . ALA B 1 154 ? 88.448 39.402 -24.663 1.00 61.38 151 ALA B N 1
ATOM 3395 C CA . ALA B 1 154 ? 87.390 38.836 -23.820 1.00 59.35 151 ALA B CA 1
ATOM 3396 C C . ALA B 1 154 ? 87.465 37.311 -23.625 1.00 58.52 151 ALA B C 1
ATOM 3397 O O . ALA B 1 154 ? 87.226 36.818 -22.516 1.00 57.79 151 ALA B O 1
ATOM 3399 N N . ALA B 1 155 ? 87.804 36.587 -24.696 1.00 57.78 152 ALA B N 1
ATOM 3400 C CA . ALA B 1 155 ? 87.882 35.121 -24.682 1.00 56.94 152 ALA B CA 1
ATOM 3401 C C . ALA B 1 155 ? 88.880 34.585 -23.658 1.00 55.59 152 ALA B C 1
ATOM 3402 O O . ALA B 1 155 ? 88.575 33.641 -22.936 1.00 55.39 152 ALA B O 1
ATOM 3404 N N . ARG B 1 156 ? 90.067 35.185 -23.616 1.00 54.44 153 ARG B N 1
ATOM 3405 C CA . ARG B 1 156 ? 91.119 34.787 -22.679 1.00 52.84 153 ARG B CA 1
ATOM 3406 C C . ARG B 1 156 ? 90.751 35.146 -21.233 1.00 50.70 153 ARG B C 1
ATOM 3407 O O . ARG B 1 156 ? 91.026 34.381 -20.296 1.00 50.83 153 ARG B O 1
ATOM 3415 N N . VAL B 1 157 ? 90.141 36.311 -21.051 1.00 48.32 154 VAL B N 1
ATOM 3416 C CA . VAL B 1 157 ? 89.762 36.758 -19.714 1.00 46.15 154 VAL B CA 1
ATOM 3417 C C . VAL B 1 157 ? 88.602 35.914 -19.190 1.00 45.92 154 VAL B C 1
ATOM 3418 O O . VAL B 1 157 ? 88.582 35.527 -18.020 1.00 45.25 154 VAL B O 1
ATOM 3422 N N . THR B 1 158 ? 87.655 35.610 -20.074 1.00 46.22 155 THR B N 1
ATOM 3423 C CA . THR B 1 158 ? 86.521 34.750 -19.734 1.00 46.81 155 THR B CA 1
ATOM 3424 C C . THR B 1 158 ? 86.970 33.368 -19.264 1.00 47.07 155 THR B C 1
ATOM 3425 O O . THR B 1 158 ? 86.508 32.870 -18.240 1.00 46.94 155 THR B O 1
ATOM 3429 N N A ARG B 1 159 ? 87.886 32.748 -19.992 0.50 47.33 156 ARG B N 1
ATOM 3430 N N B ARG B 1 159 ? 87.886 32.792 -20.035 0.50 47.54 156 ARG B N 1
ATOM 3431 C CA A ARG B 1 159 ? 88.277 31.391 -19.643 0.50 47.74 156 ARG B CA 1
ATOM 3432 C CA B ARG B 1 159 ? 88.464 31.473 -19.817 0.50 48.21 156 ARG B CA 1
ATOM 3433 C C A ARG B 1 159 ? 89.116 31.315 -18.356 0.50 47.15 156 ARG B C 1
ATOM 3434 C C B ARG B 1 159 ? 89.108 31.351 -18.430 0.50 47.41 156 ARG B C 1
ATOM 3435 O O A ARG B 1 159 ? 88.987 30.349 -17.593 0.50 47.09 156 ARG B O 1
ATOM 3436 O O B ARG B 1 159 ? 88.844 30.397 -17.686 0.50 47.38 156 ARG B O 1
ATOM 3451 N N . HIS B 1 160 ? 89.939 32.332 -18.093 1.00 46.49 157 HIS B N 1
ATOM 3452 C CA . HIS B 1 160 ? 90.692 32.348 -16.836 1.00 45.60 157 HIS B CA 1
ATOM 3453 C C . HIS B 1 160 ? 89.885 32.912 -15.667 1.00 44.43 157 HIS B C 1
ATOM 3454 O O . HIS B 1 160 ? 90.048 32.470 -14.521 1.00 44.52 157 HIS B O 1
ATOM 3461 N N . GLY B 1 161 ? 88.970 33.832 -15.973 1.00 43.42 158 GLY B N 1
ATOM 3462 C CA . GLY B 1 161 ? 87.987 34.298 -14.997 1.00 42.50 158 GLY B CA 1
ATOM 3463 C C . GLY B 1 161 ? 87.165 33.148 -14.457 1.00 42.36 158 GLY B C 1
ATOM 3464 O O . GLY B 1 161 ? 86.983 33.033 -13.252 1.00 42.13 158 GLY B O 1
ATOM 3465 N N . ARG B 1 162 ? 86.696 32.279 -15.348 1.00 43.17 159 ARG B N 1
ATOM 3466 C CA . ARG B 1 162 ? 85.875 31.117 -14.958 1.00 43.82 159 ARG B CA 1
ATOM 3467 C C . ARG B 1 162 ? 86.622 30.242 -13.951 1.00 43.34 159 ARG B C 1
ATOM 3468 O O . ARG B 1 162 ? 86.048 29.788 -12.948 1.00 43.41 159 ARG B O 1
ATOM 3476 N N . ALA B 1 163 ? 87.904 30.028 -14.222 1.00 42.84 160 ALA B N 1
ATOM 3477 C CA . ALA B 1 163 ? 88.749 29.171 -13.403 1.00 42.46 160 ALA B CA 1
ATOM 3478 C C . ALA B 1 163 ? 88.978 29.766 -12.014 1.00 42.16 160 ALA B C 1
ATOM 3479 O O . ALA B 1 163 ? 88.950 29.055 -11.014 1.00 42.14 160 ALA B O 1
ATOM 3481 N N . ALA B 1 164 ? 89.200 31.073 -11.961 1.00 41.94 161 ALA B N 1
ATOM 3482 C CA . ALA B 1 164 ? 89.399 31.765 -10.692 1.00 41.60 161 ALA B CA 1
ATOM 3483 C C . ALA B 1 164 ? 88.138 31.742 -9.831 1.00 41.38 161 ALA B C 1
ATOM 3484 O O . ALA B 1 164 ? 88.216 31.510 -8.619 1.00 41.68 161 ALA B O 1
ATOM 3486 N N . LEU B 1 165 ? 86.981 31.972 -10.452 1.00 40.86 162 LEU B N 1
ATOM 3487 C CA . LEU B 1 165 ? 85.711 31.913 -9.726 1.00 40.64 162 LEU B CA 1
ATOM 3488 C C . LEU B 1 165 ? 85.509 30.514 -9.145 1.00 41.38 162 LEU B C 1
ATOM 3489 O O . LEU B 1 165 ? 85.161 30.375 -7.972 1.00 41.75 162 LEU B O 1
ATOM 3494 N N . ALA B 1 166 ? 85.743 29.492 -9.967 1.00 41.98 163 ALA B N 1
ATOM 3495 C CA . ALA B 1 166 ? 85.472 28.108 -9.580 1.00 42.94 163 ALA B CA 1
ATOM 3496 C C . ALA B 1 166 ? 86.412 27.639 -8.480 1.00 43.28 163 ALA B C 1
ATOM 3497 O O . ALA B 1 166 ? 86.014 26.881 -7.617 1.00 43.61 163 ALA B O 1
ATOM 3499 N N . GLY B 1 167 ? 87.670 28.075 -8.530 1.00 43.77 164 GLY B N 1
ATOM 3500 C CA . GLY B 1 167 ? 88.648 27.731 -7.498 1.00 43.43 164 GLY B CA 1
ATOM 3501 C C . GLY B 1 167 ? 88.289 28.278 -6.123 1.00 43.26 164 GLY B C 1
ATOM 3502 O O . GLY B 1 167 ? 88.545 27.629 -5.111 1.00 43.83 164 GLY B O 1
ATOM 3503 N N . HIS B 1 168 ? 87.705 29.472 -6.080 1.00 42.57 165 HIS B N 1
ATOM 3504 C CA . HIS B 1 168 ? 87.232 30.042 -4.820 1.00 42.55 165 HIS B CA 1
ATOM 3505 C C . HIS B 1 168 ? 85.952 29.355 -4.375 1.00 42.75 165 HIS B C 1
ATOM 3506 O O . HIS B 1 168 ? 85.849 28.858 -3.264 1.00 42.83 165 HIS B O 1
ATOM 3513 N N . THR B 1 169 ? 84.980 29.360 -5.266 1.00 43.18 166 THR B N 1
ATOM 3514 C CA . THR B 1 169 ? 83.667 28.810 -5.029 1.00 44.35 166 THR B CA 1
ATOM 3515 C C . THR B 1 169 ? 83.745 27.384 -4.481 1.00 45.47 166 THR B C 1
ATOM 3516 O O . THR B 1 169 ? 83.085 27.054 -3.490 1.00 45.49 166 THR B O 1
ATOM 3520 N N . ARG B 1 170 ? 84.596 26.557 -5.077 1.00 46.39 167 ARG B N 1
ATOM 3521 C CA . ARG B 1 170 ? 84.702 25.175 -4.618 1.00 48.22 167 ARG B CA 1
ATOM 3522 C C . ARG B 1 170 ? 85.439 25.012 -3.265 1.00 48.35 167 ARG B C 1
ATOM 3523 O O . ARG B 1 170 ? 85.369 23.951 -2.641 1.00 48.74 167 ARG B O 1
ATOM 3531 N N . GLU B 1 171 ? 86.126 26.060 -2.814 1.00 47.69 168 GLU B N 1
ATOM 3532 C CA . GLU B 1 171 ? 86.800 26.017 -1.528 1.00 47.41 168 GLU B CA 1
ATOM 3533 C C . GLU B 1 171 ? 86.047 26.789 -0.434 1.00 46.84 168 GLU B C 1
ATOM 3534 O O . GLU B 1 171 ? 86.576 26.986 0.664 1.00 47.65 168 GLU B O 1
ATOM 3540 N N . GLY B 1 172 ? 84.815 27.202 -0.718 1.00 45.38 169 GLY B N 1
ATOM 3541 C CA . GLY B 1 172 ? 84.008 27.917 0.266 1.00 44.07 169 GLY B CA 1
ATOM 3542 C C . GLY B 1 172 ? 84.371 29.386 0.509 1.00 43.28 169 GLY B C 1
ATOM 3543 O O . GLY B 1 172 ? 84.156 29.890 1.604 1.00 43.43 169 GLY B O 1
ATOM 3544 N N . VAL B 1 173 ? 84.914 30.074 -0.500 1.00 41.89 170 VAL B N 1
ATOM 3545 C CA . VAL B 1 173 ? 85.222 31.498 -0.398 1.00 40.45 170 VAL B CA 1
ATOM 3546 C C . VAL B 1 173 ? 84.503 32.212 -1.536 1.00 39.56 170 VAL B C 1
ATOM 3547 O O . VAL B 1 173 ? 84.648 31.824 -2.706 1.00 39.41 170 VAL B O 1
ATOM 3551 N N . ALA B 1 174 ? 83.716 33.231 -1.204 1.00 37.93 171 ALA B N 1
ATOM 3552 C CA . ALA B 1 174 ? 83.054 34.027 -2.220 1.00 37.29 171 ALA B CA 1
ATOM 3553 C C . ALA B 1 174 ? 84.106 34.819 -2.971 1.00 37.26 171 ALA B C 1
ATOM 3554 O O . ALA B 1 174 ? 84.924 35.496 -2.356 1.00 38.13 171 ALA B O 1
ATOM 3556 N N . PRO B 1 175 ? 84.129 34.702 -4.303 1.00 37.08 172 PRO B N 1
ATOM 3557 C CA . PRO B 1 175 ? 84.979 35.612 -5.054 1.00 37.29 172 PRO B CA 1
ATOM 3558 C C . PRO B 1 175 ? 84.116 36.779 -5.488 1.00 37.77 172 PRO B C 1
ATOM 3559 O O . PRO B 1 175 ? 82.914 36.638 -5.544 1.00 39.11 172 PRO B O 1
ATOM 3563 N N . CYS B 1 176 ? 84.707 37.914 -5.810 1.00 38.47 173 CYS B N 1
ATOM 3564 C CA . CYS B 1 176 ? 83.934 39.040 -6.324 1.00 38.75 173 CYS B CA 1
ATOM 3565 C C . CYS B 1 176 ? 84.596 39.525 -7.605 1.00 39.54 173 CYS B C 1
ATOM 3566 O O . CYS B 1 176 ? 85.728 40.005 -7.553 1.00 40.45 173 CYS B O 1
ATOM 3569 N N . ALA B 1 177 ? 83.916 39.397 -8.743 1.00 39.53 174 ALA B N 1
ATOM 3570 C CA . ALA B 1 177 ? 84.456 39.869 -10.021 1.00 39.89 174 ALA B CA 1
ATOM 3571 C C . ALA B 1 177 ? 84.511 41.403 -10.053 1.00 40.75 174 ALA B C 1
ATOM 3572 O O . ALA B 1 177 ? 83.620 42.072 -9.508 1.00 41.02 174 ALA B O 1
ATOM 3574 N N . LYS B 1 178 ? 85.543 41.961 -10.686 1.00 41.39 175 LYS B N 1
ATOM 3575 C CA . LYS B 1 178 ? 85.694 43.416 -10.771 1.00 42.12 175 LYS B CA 1
ATOM 3576 C C . LYS B 1 178 ? 86.452 43.833 -12.044 1.00 42.64 175 LYS B C 1
ATOM 3577 O O . LYS B 1 178 ? 87.082 42.981 -12.660 1.00 42.83 175 LYS B O 1
ATOM 3583 N N . HIS B 1 179 ? 86.358 45.095 -12.485 1.00 43.31 176 HIS B N 1
ATOM 3584 C CA . HIS B 1 179 ? 85.423 46.110 -11.943 1.00 44.40 176 HIS B CA 1
ATOM 3585 C C . HIS B 1 179 ? 84.368 46.411 -12.987 1.00 44.28 176 HIS B C 1
ATOM 3586 O O . HIS B 1 179 ? 84.677 46.964 -14.049 1.00 45.28 176 HIS B O 1
ATOM 3593 N N . PHE B 1 180 ? 83.129 46.098 -12.666 1.00 43.46 177 PHE B N 1
ATOM 3594 C CA . PHE B 1 180 ? 82.047 46.216 -13.608 1.00 43.20 177 PHE B CA 1
ATOM 3595 C C . PHE B 1 180 ? 81.678 47.678 -13.864 1.00 43.70 177 PHE B C 1
ATOM 3596 O O . PHE B 1 180 ? 81.510 48.444 -12.925 1.00 43.68 177 PHE B O 1
ATOM 3604 N N . PRO B 1 181 ? 81.482 48.055 -15.132 1.00 44.19 178 PRO B N 1
ATOM 3605 C CA . PRO B 1 181 ? 81.434 47.203 -16.307 1.00 44.57 178 PRO B CA 1
ATOM 3606 C C . PRO B 1 181 ? 82.725 47.051 -17.122 1.00 45.10 178 PRO B C 1
ATOM 3607 O O . PRO B 1 181 ? 82.654 46.656 -18.287 1.00 45.10 178 PRO B O 1
ATOM 3611 N N . GLY B 1 182 ? 83.881 47.330 -16.528 1.00 45.62 179 GLY B N 1
ATOM 3612 C CA . GLY B 1 182 ? 85.161 47.026 -17.169 1.00 46.98 179 GLY B CA 1
ATOM 3613 C C . GLY B 1 182 ? 86.107 48.204 -17.182 1.00 48.61 179 GLY B C 1
ATOM 3614 O O . GLY B 1 182 ? 85.847 49.210 -17.870 1.00 48.20 179 GLY B O 1
ATOM 3615 N N . HIS B 1 183 ? 87.219 48.050 -16.451 1.00 50.16 180 HIS B N 1
ATOM 3616 C CA . HIS B 1 183 ? 88.190 49.120 -16.204 1.00 52.20 180 HIS B CA 1
ATOM 3617 C C . HIS B 1 183 ? 89.308 49.151 -17.222 1.00 53.52 180 HIS B C 1
ATOM 3618 O O . HIS B 1 183 ? 90.217 49.999 -17.133 1.00 54.06 180 HIS B O 1
ATOM 3625 N N . GLY B 1 184 ? 89.260 48.224 -18.172 1.00 54.28 181 GLY B N 1
ATOM 3626 C CA . GLY B 1 184 ? 90.389 47.989 -19.051 1.00 56.31 181 GLY B CA 1
ATOM 3627 C C . GLY B 1 184 ? 90.927 49.142 -19.885 1.00 57.51 181 GLY B C 1
ATOM 3628 O O . GLY B 1 184 ? 92.133 49.205 -20.136 1.00 57.25 181 GLY B O 1
ATOM 3629 N N . ASP B 1 185 ? 90.058 50.047 -20.329 1.00 58.90 182 ASP B N 1
ATOM 3630 C CA . ASP B 1 185 ? 90.459 51.023 -21.365 1.00 60.86 182 ASP B CA 1
ATOM 3631 C C . ASP B 1 185 ? 89.841 52.413 -21.168 1.00 61.48 182 ASP B C 1
ATOM 3632 O O . ASP B 1 185 ? 89.204 52.962 -22.061 1.00 61.07 182 ASP B O 1
ATOM 3637 N N . THR B 1 186 ? 90.052 52.969 -19.982 1.00 63.16 183 THR B N 1
ATOM 3638 C CA . THR B 1 186 ? 89.407 54.219 -19.570 1.00 64.66 183 THR B CA 1
ATOM 3639 C C . THR B 1 186 ? 90.316 55.404 -19.863 1.00 65.55 183 THR B C 1
ATOM 3640 O O . THR B 1 186 ? 91.531 55.230 -19.961 1.00 65.58 183 THR B O 1
ATOM 3644 N N A HIS B 1 187 ? 89.719 56.586 -20.042 0.50 67.65 184 HIS B N 1
ATOM 3645 N N B HIS B 1 187 ? 89.734 56.588 -20.016 0.50 68.61 184 HIS B N 1
ATOM 3646 C CA A HIS B 1 187 ? 90.467 57.847 -20.179 0.50 67.86 184 HIS B CA 1
ATOM 3647 C CA B HIS B 1 187 ? 90.519 57.815 -20.129 0.50 69.98 184 HIS B CA 1
ATOM 3648 C C A HIS B 1 187 ? 90.027 58.910 -19.158 0.50 66.66 184 HIS B C 1
ATOM 3649 C C B HIS B 1 187 ? 90.041 58.885 -19.144 0.50 67.73 184 HIS B C 1
ATOM 3650 O O A HIS B 1 187 ? 88.828 59.138 -18.965 0.50 66.09 184 HIS B O 1
ATOM 3651 O O B HIS B 1 187 ? 88.837 59.097 -18.967 0.50 67.09 184 HIS B O 1
ATOM 3664 N N . GLN B 1 188 ? 91.008 59.529 -18.495 1.00 66.64 185 GLN B N 1
ATOM 3665 C CA . GLN B 1 188 ? 90.759 60.570 -17.495 1.00 64.45 185 GLN B CA 1
ATOM 3666 C C . GLN B 1 188 ? 91.222 61.921 -18.003 1.00 64.32 185 GLN B C 1
ATOM 3667 O O . GLN B 1 188 ? 92.366 62.084 -18.422 1.00 64.75 185 GLN B O 1
ATOM 3673 N N . ASP B 1 189 ? 90.349 62.904 -17.897 1.00 62.86 186 ASP B N 1
ATOM 3674 C CA . ASP B 1 189 ? 90.650 64.259 -18.309 1.00 62.84 186 ASP B CA 1
ATOM 3675 C C . ASP B 1 189 ? 91.598 64.977 -17.291 1.00 60.58 186 ASP B C 1
ATOM 3676 O O . ASP B 1 189 ? 92.380 65.850 -17.664 1.00 61.30 186 ASP B O 1
ATOM 3681 N N . SER B 1 190 ? 91.529 64.591 -16.017 1.00 56.81 187 SER B N 1
ATOM 3682 C CA . SER B 1 190 ? 92.485 65.012 -14.983 1.00 53.47 187 SER B CA 1
ATOM 3683 C C . SER B 1 190 ? 92.354 64.026 -13.821 1.00 51.01 187 SER B C 1
ATOM 3684 O O . SER B 1 190 ? 91.479 63.163 -13.852 1.00 49.73 187 SER B O 1
ATOM 3687 N N . HIS B 1 191 ? 93.197 64.164 -12.793 1.00 48.85 188 HIS B N 1
ATOM 3688 C CA . HIS B 1 191 ? 93.070 63.312 -11.592 1.00 46.69 188 HIS B CA 1
ATOM 3689 C C . HIS B 1 191 ? 91.787 63.582 -10.780 1.00 44.87 188 HIS B C 1
ATOM 3690 O O . HIS B 1 191 ? 91.370 62.756 -9.977 1.00 45.27 188 HIS B O 1
ATOM 3697 N N . LEU B 1 192 ? 91.143 64.722 -10.997 1.00 42.79 189 LEU B N 1
ATOM 3698 C CA . LEU B 1 192 ? 89.896 64.990 -10.290 1.00 41.32 189 LEU B CA 1
ATOM 3699 C C . LEU B 1 192 ? 88.651 64.643 -11.095 1.00 41.11 189 LEU B C 1
ATOM 3700 O O . LEU B 1 192 ? 87.522 64.840 -10.630 1.00 41.54 189 LEU B O 1
ATOM 3705 N N . ALA B 1 193 ? 88.852 64.118 -12.291 1.00 40.32 190 ALA B N 1
ATOM 3706 C CA . ALA B 1 193 ? 87.734 63.802 -13.159 1.00 40.72 190 ALA B CA 1
ATOM 3707 C C . ALA B 1 193 ? 87.431 62.302 -13.087 1.00 41.14 190 ALA B C 1
ATOM 3708 O O . ALA B 1 193 ? 88.345 61.488 -12.919 1.00 41.55 190 ALA B O 1
ATOM 3710 N N . LEU B 1 194 ? 86.159 61.930 -13.206 1.00 41.54 191 LEU B N 1
ATOM 3711 C CA . LEU B 1 194 ? 85.816 60.517 -13.329 1.00 42.57 191 LEU B CA 1
ATOM 3712 C C . LEU B 1 194 ? 86.346 59.977 -14.655 1.00 42.82 191 LEU B C 1
ATOM 3713 O O . LEU B 1 194 ? 86.173 60.600 -15.672 1.00 42.33 191 LEU B O 1
ATOM 3718 N N . PRO B 1 195 ? 87.004 58.814 -14.637 1.00 44.39 192 PRO B N 1
ATOM 3719 C CA . PRO B 1 195 ? 87.381 58.228 -15.920 1.00 45.33 192 PRO B CA 1
ATOM 3720 C C . PRO B 1 195 ? 86.148 57.910 -16.776 1.00 46.04 192 PRO B C 1
ATOM 3721 O O . PRO B 1 195 ? 85.073 57.614 -16.231 1.00 45.82 192 PRO B O 1
ATOM 3725 N N . ARG B 1 196 ? 86.310 58.012 -18.098 1.00 47.24 193 ARG B N 1
ATOM 3726 C CA . ARG B 1 196 ? 85.236 57.775 -19.063 1.00 48.27 193 ARG B CA 1
ATOM 3727 C C . ARG B 1 196 ? 85.607 56.671 -20.049 1.00 48.74 193 ARG B C 1
ATOM 3728 O O . ARG B 1 196 ? 86.789 56.451 -20.342 1.00 48.90 193 ARG B O 1
ATOM 3736 N N . VAL B 1 197 ? 84.584 55.988 -20.553 1.00 48.22 194 VAL B N 1
ATOM 3737 C CA . VAL B 1 197 ? 84.702 55.094 -21.693 1.00 48.57 194 VAL B CA 1
ATOM 3738 C C . VAL B 1 197 ? 83.679 55.547 -22.732 1.00 49.39 194 VAL B C 1
ATOM 3739 O O . VAL B 1 197 ? 82.475 55.569 -22.469 1.00 49.33 194 VAL B O 1
ATOM 3743 N N . SER B 1 198 ? 84.148 55.921 -23.908 1.00 50.81 195 SER B N 1
ATOM 3744 C CA . SER B 1 198 ? 83.236 56.463 -24.909 1.00 52.76 195 SER B CA 1
ATOM 3745 C C . SER B 1 198 ? 82.939 55.498 -26.079 1.00 53.09 195 SER B C 1
ATOM 3746 O O . SER B 1 198 ? 82.314 55.889 -27.065 1.00 53.49 195 SER B O 1
ATOM 3749 N N . LYS B 1 199 ? 83.365 54.241 -25.946 1.00 53.20 196 LYS B N 1
ATOM 3750 C CA . LYS B 1 199 ? 83.069 53.190 -26.935 1.00 53.36 196 LYS B CA 1
ATOM 3751 C C . LYS B 1 199 ? 81.574 52.981 -27.109 1.00 53.07 196 LYS B C 1
ATOM 3752 O O . LYS B 1 199 ? 80.799 53.168 -26.168 1.00 52.67 196 LYS B O 1
ATOM 3758 N N . SER B 1 200 ? 81.190 52.563 -28.312 1.00 53.19 197 SER B N 1
ATOM 3759 C CA . SER B 1 200 ? 79.806 52.226 -28.634 1.00 53.36 197 SER B CA 1
ATOM 3760 C C . SER B 1 200 ? 79.332 51.000 -27.862 1.00 52.86 197 SER B C 1
ATOM 3761 O O . SER B 1 200 ? 80.140 50.222 -27.333 1.00 52.60 197 SER B O 1
ATOM 3764 N N . ARG B 1 201 ? 78.017 50.825 -27.805 1.00 52.86 198 ARG B N 1
ATOM 3765 C CA . ARG B 1 201 ? 77.435 49.684 -27.098 1.00 52.73 198 ARG B CA 1
ATOM 3766 C C . ARG B 1 201 ? 77.904 48.348 -27.677 1.00 52.90 198 ARG B C 1
ATOM 3767 O O . ARG B 1 201 ? 78.234 47.430 -26.925 1.00 52.69 198 ARG B O 1
ATOM 3775 N N . ALA B 1 202 ? 77.934 48.251 -29.003 1.00 53.55 199 ALA B N 1
ATOM 3776 C CA . ALA B 1 202 ? 78.365 47.031 -29.681 1.00 54.29 199 ALA B CA 1
ATOM 3777 C C . ALA B 1 202 ? 79.829 46.709 -29.361 1.00 54.36 199 ALA B C 1
ATOM 3778 O O . ALA B 1 202 ? 80.186 45.549 -29.155 1.00 54.36 199 ALA B O 1
ATOM 3780 N N . GLU B 1 203 ? 80.664 47.745 -29.298 1.00 54.39 200 GLU B N 1
ATOM 3781 C CA . GLU B 1 203 ? 82.037 47.604 -28.796 1.00 54.17 200 GLU B CA 1
ATOM 3782 C C . GLU B 1 203 ? 82.066 47.107 -27.346 1.00 52.61 200 GLU B C 1
ATOM 3783 O O . GLU B 1 203 ? 82.900 46.281 -26.987 1.00 52.60 200 GLU B O 1
ATOM 3789 N N . LEU B 1 204 ? 81.156 47.602 -26.516 1.00 50.69 201 LEU B N 1
ATOM 3790 C CA . LEU B 1 204 ? 81.100 47.162 -25.128 1.00 48.98 201 LEU B CA 1
ATOM 3791 C C . LEU B 1 204 ? 80.670 45.702 -25.005 1.00 48.81 201 LEU B C 1
ATOM 3792 O O . LEU B 1 204 ? 81.263 44.941 -24.233 1.00 47.87 201 LEU B O 1
ATOM 3797 N N . ASP B 1 205 ? 79.653 45.325 -25.783 1.00 49.37 202 ASP B N 1
ATOM 3798 C CA . ASP B 1 205 ? 79.141 43.955 -25.828 1.00 50.21 202 ASP B CA 1
ATOM 3799 C C . ASP B 1 205 ? 80.208 42.935 -26.212 1.00 50.28 202 ASP B C 1
ATOM 3800 O O . ASP B 1 205 ? 80.215 41.827 -25.699 1.00 50.74 202 ASP B O 1
ATOM 3805 N N . ALA B 1 206 ? 81.114 43.314 -27.106 1.00 50.24 203 ALA B N 1
ATOM 3806 C CA . ALA B 1 206 ? 82.147 42.386 -27.585 1.00 50.25 203 ALA B CA 1
ATOM 3807 C C . ALA B 1 206 ? 83.393 42.401 -26.687 1.00 49.56 203 ALA B C 1
ATOM 3808 O O . ALA B 1 206 ? 84.203 41.463 -26.723 1.00 49.49 203 ALA B O 1
ATOM 3810 N N . GLY B 1 207 ? 83.536 43.476 -25.908 1.00 48.08 204 GLY B N 1
ATOM 3811 C CA . GLY B 1 207 ? 84.721 43.723 -25.095 1.00 46.53 204 GLY B CA 1
ATOM 3812 C C . GLY B 1 207 ? 84.378 43.760 -23.613 1.00 45.60 204 GLY B C 1
ATOM 3813 O O . GLY B 1 207 ? 84.065 42.725 -23.021 1.00 45.20 204 GLY B O 1
ATOM 3814 N N . GLU B 1 208 ? 84.413 44.962 -23.032 1.00 44.56 205 GLU B N 1
ATOM 3815 C CA . GLU B 1 208 ? 84.216 45.193 -21.585 1.00 43.70 205 GLU B CA 1
ATOM 3816 C C . GLU B 1 208 ? 83.170 44.303 -20.924 1.00 42.64 205 GLU B C 1
ATOM 3817 O O . GLU B 1 208 ? 83.456 43.682 -19.916 1.00 42.72 205 GLU B O 1
ATOM 3823 N N . LEU B 1 209 ? 81.979 44.225 -21.511 1.00 42.08 206 LEU B N 1
ATOM 3824 C CA . LEU B 1 209 ? 80.852 43.492 -20.929 1.00 41.48 206 LEU B CA 1
ATOM 3825 C C . LEU B 1 209 ? 80.930 41.986 -21.067 1.00 41.52 206 LEU B C 1
ATOM 3826 O O . LEU B 1 209 ? 80.309 41.280 -20.281 1.00 42.45 206 LEU B O 1
ATOM 3831 N N . ALA B 1 210 ? 81.681 41.488 -22.048 1.00 41.38 207 ALA B N 1
ATOM 3832 C CA . ALA B 1 210 ? 81.617 40.070 -22.409 1.00 41.46 207 ALA B CA 1
ATOM 3833 C C . ALA B 1 210 ? 81.997 39.096 -21.290 1.00 41.64 207 ALA B C 1
ATOM 3834 O O . ALA B 1 210 ? 81.268 38.142 -21.046 1.00 41.77 207 ALA B O 1
ATOM 3836 N N . PRO B 1 211 ? 83.138 39.316 -20.608 1.00 41.84 208 PRO B N 1
ATOM 3837 C CA . PRO B 1 211 ? 83.470 38.320 -19.568 1.00 41.80 208 PRO B CA 1
ATOM 3838 C C . PRO B 1 211 ? 82.446 38.282 -18.422 1.00 41.32 208 PRO B C 1
ATOM 3839 O O . PRO B 1 211 ? 82.102 37.204 -17.971 1.00 41.38 208 PRO B O 1
ATOM 3843 N N . PHE B 1 212 ? 81.952 39.440 -17.986 1.00 41.20 209 PHE B N 1
ATOM 3844 C CA . PHE B 1 212 ? 80.930 39.511 -16.926 1.00 41.31 209 PHE B CA 1
ATOM 3845 C C . PHE B 1 212 ? 79.647 38.825 -17.365 1.00 43.11 209 PHE B C 1
ATOM 3846 O O . PHE B 1 212 ? 79.038 38.078 -16.599 1.00 43.81 209 PHE B O 1
ATOM 3854 N N . ARG B 1 213 ? 79.235 39.078 -18.604 1.00 44.84 210 ARG B N 1
ATOM 3855 C CA . ARG B 1 213 ? 77.998 38.504 -19.112 1.00 46.78 210 ARG B CA 1
ATOM 3856 C C . ARG B 1 213 ? 78.141 36.990 -19.215 1.00 46.79 210 ARG B C 1
ATOM 3857 O O . ARG B 1 213 ? 77.239 36.260 -18.820 1.00 47.60 210 ARG B O 1
ATOM 3865 N N . ALA B 1 214 ? 79.285 36.515 -19.692 1.00 46.48 211 ALA B N 1
ATOM 3866 C CA . ALA B 1 214 ? 79.495 35.079 -19.857 1.00 46.68 211 ALA B CA 1
ATOM 3867 C C . ALA B 1 214 ? 79.568 34.331 -18.523 1.00 46.53 211 ALA B C 1
ATOM 3868 O O . ALA B 1 214 ? 79.216 33.160 -18.452 1.00 46.54 211 ALA B O 1
ATOM 3870 N N . LEU B 1 215 ? 79.997 35.025 -17.471 1.00 45.99 212 LEU B N 1
ATOM 3871 C CA . LEU B 1 215 ? 80.318 34.393 -16.192 1.00 45.47 212 LEU B CA 1
ATOM 3872 C C . LEU B 1 215 ? 79.298 34.638 -15.086 1.00 45.44 212 LEU B C 1
ATOM 3873 O O . LEU B 1 215 ? 79.512 34.219 -13.946 1.00 45.12 212 LEU B O 1
ATOM 3878 N N . LEU B 1 216 ? 78.200 35.316 -15.414 1.00 45.58 213 LEU B N 1
ATOM 3879 C CA . LEU B 1 216 ? 77.167 35.630 -14.428 1.00 45.69 213 LEU B CA 1
ATOM 3880 C C . LEU B 1 216 ? 76.710 34.495 -13.532 1.00 46.40 213 LEU B C 1
ATOM 3881 O O . LEU B 1 216 ? 76.698 34.669 -12.320 1.00 46.26 213 LEU B O 1
ATOM 3886 N N . PRO B 1 217 ? 76.301 33.343 -14.114 1.00 47.46 214 PRO B N 1
ATOM 3887 C CA . PRO B 1 217 ? 75.808 32.281 -13.214 1.00 48.33 214 PRO B CA 1
ATOM 3888 C C . PRO B 1 217 ? 76.873 31.725 -12.241 1.00 48.81 214 PRO B C 1
ATOM 3889 O O . PRO B 1 217 ? 76.514 31.106 -11.245 1.00 49.93 214 PRO B O 1
ATOM 3893 N N . GLU B 1 218 ? 78.154 31.949 -12.519 1.00 48.04 215 GLU B N 1
ATOM 3894 C CA . GLU B 1 218 ? 79.233 31.515 -11.629 1.00 47.40 215 GLU B CA 1
ATOM 3895 C C . GLU B 1 218 ? 79.740 32.641 -10.712 1.00 45.25 215 GLU B C 1
ATOM 3896 O O . GLU B 1 218 ? 80.672 32.433 -9.946 1.00 44.59 215 GLU B O 1
ATOM 3902 N N . THR B 1 219 ? 79.144 33.823 -10.808 1.00 42.85 216 THR B N 1
ATOM 3903 C CA . THR B 1 219 ? 79.632 34.998 -10.088 1.00 41.42 216 THR B CA 1
ATOM 3904 C C . THR B 1 219 ? 78.685 35.403 -8.951 1.00 40.17 216 THR B C 1
ATOM 3905 O O . THR B 1 219 ? 77.653 36.022 -9.196 1.00 40.34 216 THR B O 1
ATOM 3909 N N . PRO B 1 220 ? 79.042 35.087 -7.705 1.00 39.08 217 PRO B N 1
ATOM 3910 C CA . PRO B 1 220 ? 78.173 35.400 -6.560 1.00 38.14 217 PRO B CA 1
ATOM 3911 C C . PRO B 1 220 ? 78.135 36.897 -6.161 1.00 37.34 217 PRO B C 1
ATOM 3912 O O . PRO B 1 220 ? 77.205 37.315 -5.457 1.00 36.70 217 PRO B O 1
ATOM 3916 N N . ALA B 1 221 ? 79.132 37.676 -6.593 1.00 36.40 218 ALA B N 1
ATOM 3917 C CA . ALA B 1 221 ? 79.266 39.094 -6.229 1.00 35.23 218 ALA B CA 1
ATOM 3918 C C . ALA B 1 221 ? 80.048 39.823 -7.308 1.00 35.40 218 ALA B C 1
ATOM 3919 O O . ALA B 1 221 ? 80.980 39.252 -7.921 1.00 35.22 218 ALA B O 1
ATOM 3921 N N . ILE B 1 222 ? 79.663 41.075 -7.546 1.00 34.81 219 ILE B N 1
ATOM 3922 C CA . ILE B 1 222 ? 80.299 41.923 -8.534 1.00 34.90 219 ILE B CA 1
ATOM 3923 C C . ILE B 1 222 ? 80.593 43.276 -7.911 1.00 34.91 219 ILE B C 1
ATOM 3924 O O . ILE B 1 222 ? 79.742 43.847 -7.237 1.00 34.82 219 ILE B O 1
ATOM 3937 N N . THR B 1 224 ? 81.465 47.206 -8.611 1.00 37.37 221 THR B N 1
ATOM 3938 C CA . THR B 1 224 ? 81.273 48.177 -9.655 1.00 39.43 221 THR B CA 1
ATOM 3939 C C . THR B 1 224 ? 82.397 49.184 -9.658 1.00 40.14 221 THR B C 1
ATOM 3940 O O . THR B 1 224 ? 82.985 49.477 -8.626 1.00 41.50 221 THR B O 1
ATOM 3944 N N . ALA B 1 225 ? 82.595 49.793 -10.809 1.00 40.92 222 ALA B N 1
ATOM 3945 C CA . ALA B 1 225 ? 83.635 50.773 -11.029 1.00 41.51 222 ALA B CA 1
ATOM 3946 C C . ALA B 1 225 ? 83.082 52.200 -11.083 1.00 40.88 222 ALA B C 1
ATOM 3947 O O . ALA B 1 225 ? 82.022 52.428 -11.654 1.00 40.10 222 ALA B O 1
ATOM 3949 N N . HIS B 1 226 ? 83.839 53.163 -10.557 1.00 41.38 223 HIS B N 1
ATOM 3950 C CA . HIS B 1 226 ? 83.482 54.576 -10.672 1.00 41.44 223 HIS B CA 1
ATOM 3951 C C . HIS B 1 226 ? 83.838 55.123 -12.072 1.00 41.53 223 HIS B C 1
ATOM 3952 O O . HIS B 1 226 ? 84.653 56.033 -12.188 1.00 41.60 223 HIS B O 1
ATOM 3959 N N . ILE B 1 227 ? 83.250 54.570 -13.128 1.00 41.22 224 ILE B N 1
ATOM 3960 C CA . ILE B 1 227 ? 83.594 54.974 -14.492 1.00 41.05 224 ILE B CA 1
ATOM 3961 C C . ILE B 1 227 ? 82.317 55.336 -15.232 1.00 40.31 224 ILE B C 1
ATOM 3962 O O . ILE B 1 227 ? 81.291 54.707 -15.021 1.00 39.53 224 ILE B O 1
ATOM 3967 N N . VAL B 1 228 ? 82.395 56.355 -16.081 1.00 40.34 225 VAL B N 1
ATOM 3968 C CA . VAL B 1 228 ? 81.259 56.831 -16.875 1.00 40.72 225 VAL B CA 1
ATOM 3969 C C . VAL B 1 228 ? 81.316 56.186 -18.262 1.00 41.40 225 VAL B C 1
ATOM 3970 O O . VAL B 1 228 ? 82.318 56.340 -18.987 1.00 41.27 225 VAL B O 1
ATOM 3974 N N . TYR B 1 229 ? 80.264 55.445 -18.618 1.00 41.76 226 TYR B N 1
ATOM 3975 C CA . TYR B 1 229 ? 80.159 54.835 -19.955 1.00 43.05 226 TYR B CA 1
ATOM 3976 C C . TYR B 1 229 ? 79.137 55.602 -20.772 1.00 44.51 226 TYR B C 1
ATOM 3977 O O . TYR B 1 229 ? 77.936 55.479 -20.518 1.00 44.70 226 TYR B O 1
ATOM 3986 N N . ASP B 1 230 ? 79.622 56.407 -21.724 1.00 46.18 227 ASP B N 1
ATOM 3987 C CA . ASP B 1 230 ? 78.771 57.198 -22.619 1.00 48.12 227 ASP B CA 1
ATOM 3988 C C . ASP B 1 230 ? 77.635 56.392 -23.240 1.00 48.67 227 ASP B C 1
ATOM 3989 O O . ASP B 1 230 ? 76.514 56.878 -23.338 1.00 49.48 227 ASP B O 1
ATOM 3994 N N . ALA B 1 231 ? 77.922 55.165 -23.663 1.00 48.59 228 ALA B N 1
ATOM 3995 C CA . ALA B 1 231 ? 76.928 54.375 -24.374 1.00 48.46 228 ALA B CA 1
ATOM 3996 C C . ALA B 1 231 ? 75.855 53.803 -23.440 1.00 48.14 228 ALA B C 1
ATOM 3997 O O . ALA B 1 231 ? 74.822 53.370 -23.914 1.00 48.52 228 ALA B O 1
ATOM 3999 N N . LEU B 1 232 ? 76.096 53.832 -22.127 1.00 47.69 229 LEU B N 1
ATOM 4000 C CA . LEU B 1 232 ? 75.171 53.274 -21.113 1.00 46.94 229 LEU B CA 1
ATOM 4001 C C . LEU B 1 232 ? 74.466 54.345 -20.270 1.00 47.51 229 LEU B C 1
ATOM 4002 O O . LEU B 1 232 ? 73.256 54.272 -20.047 1.00 47.99 229 LEU B O 1
ATOM 4007 N N . ASP B 1 233 ? 75.238 55.316 -19.784 1.00 47.64 230 ASP B N 1
ATOM 4008 C CA . ASP B 1 233 ? 74.736 56.409 -18.955 1.00 47.76 230 ASP B CA 1
ATOM 4009 C C . ASP B 1 233 ? 75.807 57.489 -18.978 1.00 48.09 230 ASP B C 1
ATOM 4010 O O . ASP B 1 233 ? 76.846 57.373 -18.328 1.00 47.48 230 ASP B O 1
ATOM 4015 N N . ALA B 1 234 ? 75.546 58.530 -19.754 1.00 49.17 231 ALA B N 1
ATOM 4016 C CA . ALA B 1 234 ? 76.521 59.583 -19.985 1.00 50.24 231 ALA B CA 1
ATOM 4017 C C . ALA B 1 234 ? 76.648 60.525 -18.791 1.00 50.93 231 ALA B C 1
ATOM 4018 O O . ALA B 1 234 ? 77.561 61.335 -18.751 1.00 50.88 231 ALA B O 1
ATOM 4020 N N . GLU B 1 235 ? 75.756 60.375 -17.806 1.00 51.77 232 GLU B N 1
ATOM 4021 C CA . GLU B 1 235 ? 75.670 61.312 -16.680 1.00 52.62 232 GLU B CA 1
ATOM 4022 C C . GLU B 1 235 ? 76.249 60.804 -15.359 1.00 50.94 232 GLU B C 1
ATOM 4023 O O . GLU B 1 235 ? 76.612 61.595 -14.503 1.00 51.94 232 GLU B O 1
ATOM 4029 N N . HIS B 1 236 ? 76.314 59.497 -15.171 1.00 48.28 233 HIS B N 1
ATOM 4030 C CA . HIS B 1 236 ? 76.664 58.967 -13.855 1.00 45.71 233 HIS B CA 1
ATOM 4031 C C . HIS B 1 236 ? 77.743 57.905 -13.972 1.00 42.55 233 HIS B C 1
ATOM 4032 O O . HIS B 1 236 ? 77.716 57.109 -14.911 1.00 42.93 233 HIS B O 1
ATOM 4039 N N . PRO B 1 237 ? 78.703 57.888 -13.032 1.00 39.87 234 PRO B N 1
ATOM 4040 C CA . PRO B 1 237 ? 79.593 56.705 -12.975 1.00 37.79 234 PRO B CA 1
ATOM 4041 C C . PRO B 1 237 ? 78.742 55.478 -12.694 1.00 36.40 234 PRO B C 1
ATOM 4042 O O . PRO B 1 237 ? 77.672 55.599 -12.089 1.00 35.70 234 PRO B O 1
ATOM 4046 N N . ALA B 1 238 ? 79.210 54.313 -13.117 1.00 35.49 235 ALA B N 1
ATOM 4047 C CA . ALA B 1 238 ? 78.455 53.059 -12.967 1.00 34.89 235 ALA B CA 1
ATOM 4048 C C . ALA B 1 238 ? 77.942 52.813 -11.533 1.00 34.92 235 ALA B C 1
ATOM 4049 O O . ALA B 1 238 ? 76.797 52.394 -11.334 1.00 33.87 235 ALA B O 1
ATOM 4051 N N . THR B 1 239 ? 78.771 53.139 -10.540 1.00 35.24 236 THR B N 1
ATOM 4052 C CA . THR B 1 239 ? 78.431 52.872 -9.155 1.00 36.09 236 THR B CA 1
ATOM 4053 C C . THR B 1 239 ? 77.234 53.704 -8.734 1.00 35.98 236 THR B C 1
ATOM 4054 O O . THR B 1 239 ? 76.587 53.390 -7.732 1.00 35.69 236 THR B O 1
ATOM 4058 N N . LEU B 1 240 ? 76.941 54.770 -9.483 1.00 35.75 237 LEU B N 1
ATOM 4059 C CA . LEU B 1 240 ? 75.810 55.641 -9.131 1.00 35.92 237 LEU B CA 1
ATOM 4060 C C . LEU B 1 240 ? 74.727 55.663 -10.197 1.00 35.83 237 LEU B C 1
ATOM 4061 O O . LEU B 1 240 ? 73.897 56.566 -10.208 1.00 36.65 237 LEU B O 1
ATOM 4066 N N . SER B 1 241 ? 74.737 54.683 -11.089 1.00 35.24 238 SER B N 1
ATOM 4067 C CA . SER B 1 241 ? 73.865 54.705 -12.248 1.00 35.48 238 SER B CA 1
ATOM 4068 C C . SER B 1 241 ? 72.740 53.684 -12.156 1.00 35.36 238 SER B C 1
ATOM 4069 O O . SER B 1 241 ? 72.979 52.502 -12.297 1.00 35.32 238 SER B O 1
ATOM 4072 N N . PRO B 1 242 ? 71.503 54.137 -11.924 1.00 36.38 239 PRO B N 1
ATOM 4073 C CA . PRO B 1 242 ? 70.391 53.160 -11.968 1.00 36.81 239 PRO B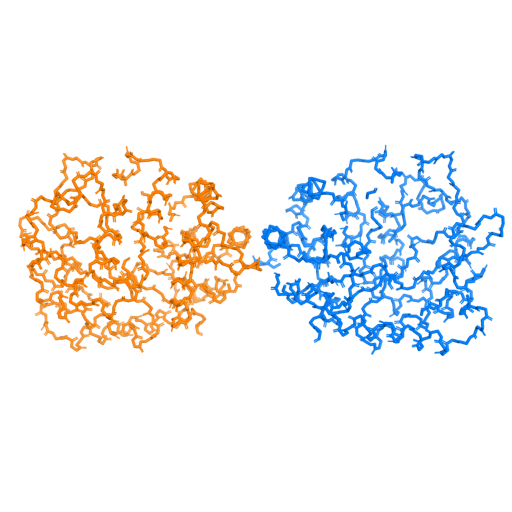 CA 1
ATOM 4074 C C . PRO B 1 242 ? 70.269 52.437 -13.325 1.00 37.73 239 PRO B C 1
ATOM 4075 O O . PRO B 1 242 ? 69.905 51.253 -13.349 1.00 37.56 239 PRO B O 1
ATOM 4079 N N . ARG B 1 243 ? 70.589 53.119 -14.430 1.00 38.61 240 ARG B N 1
ATOM 4080 C CA . ARG B 1 243 ? 70.538 52.489 -15.753 1.00 40.28 240 ARG B CA 1
ATOM 4081 C C . ARG B 1 243 ? 71.503 51.292 -15.811 1.00 39.50 240 ARG B C 1
ATOM 4082 O O . ARG B 1 243 ? 71.181 50.243 -16.391 1.00 39.79 240 ARG B O 1
ATOM 4090 N N . ILE B 1 244 ? 72.677 51.438 -15.200 1.00 38.10 241 ILE B N 1
ATOM 4091 C CA . ILE B 1 244 ? 73.659 50.362 -15.258 1.00 37.31 241 ILE B CA 1
ATOM 4092 C C . ILE B 1 244 ? 73.391 49.276 -14.212 1.00 37.17 241 ILE B C 1
ATOM 4093 O O . ILE B 1 244 ? 73.259 48.094 -14.557 1.00 37.55 241 ILE B O 1
ATOM 4098 N N . LEU B 1 245 ? 73.272 49.671 -12.949 1.00 36.56 242 LEU B N 1
ATOM 4099 C CA . LEU B 1 245 ? 73.125 48.696 -11.890 1.00 36.30 242 LEU B CA 1
ATOM 4100 C C . LEU B 1 245 ? 71.779 47.981 -11.933 1.00 37.42 242 LEU B C 1
ATOM 4101 O O . LEU B 1 245 ? 71.730 46.762 -11.736 1.00 37.86 242 LEU B O 1
ATOM 4106 N N . THR B 1 246 ? 70.696 48.719 -12.189 1.00 37.98 243 THR B N 1
ATOM 4107 C CA . THR B 1 246 ? 69.369 48.112 -12.245 1.00 38.43 243 THR B CA 1
ATOM 4108 C C . THR B 1 246 ? 68.958 47.767 -13.680 1.00 39.26 243 THR B C 1
ATOM 4109 O O . THR B 1 246 ? 68.647 46.618 -13.982 1.00 39.23 243 THR B O 1
ATOM 4113 N N . GLY B 1 247 ? 68.972 48.749 -14.567 1.00 40.07 244 GLY B N 1
ATOM 4114 C CA . GLY B 1 247 ? 68.552 48.516 -15.953 1.00 41.47 244 GLY B CA 1
ATOM 4115 C C . GLY B 1 247 ? 69.306 47.359 -16.605 1.00 41.96 244 GLY B C 1
ATOM 4116 O O . GLY B 1 247 ? 68.700 46.369 -17.065 1.00 42.48 244 GLY B O 1
ATOM 4117 N N . LEU B 1 248 ? 70.626 47.461 -16.613 1.00 41.69 245 LEU B N 1
ATOM 4118 C CA . LEU B 1 248 ? 71.441 46.443 -17.246 1.00 41.65 245 LEU B CA 1
ATOM 4119 C C . LEU B 1 248 ? 71.599 45.163 -16.405 1.00 41.72 245 LEU B C 1
ATOM 4120 O O . LEU B 1 248 ? 71.087 44.093 -16.795 1.00 42.26 245 LEU B O 1
ATOM 4125 N N . LEU B 1 249 ? 72.302 45.262 -15.279 1.00 41.02 246 LEU B N 1
ATOM 4126 C CA . LEU B 1 249 ? 72.648 44.095 -14.500 1.00 40.97 246 LEU B CA 1
ATOM 4127 C C . LEU B 1 249 ? 71.447 43.305 -14.012 1.00 41.44 246 LEU B C 1
ATOM 4128 O O . LEU B 1 249 ? 71.372 42.098 -14.225 1.00 41.07 246 LEU B O 1
ATOM 4133 N N . ARG B 1 250 ? 70.508 43.990 -13.364 1.00 42.44 247 ARG B N 1
ATOM 4134 C CA . ARG B 1 250 ? 69.354 43.326 -12.757 1.00 43.33 247 ARG B CA 1
ATOM 4135 C C . ARG B 1 250 ? 68.282 42.945 -13.743 1.00 44.50 247 ARG B C 1
ATOM 4136 O O . ARG B 1 250 ? 67.816 41.823 -13.718 1.00 45.40 247 ARG B O 1
ATOM 4144 N N . GLU B 1 251 ? 67.872 43.877 -14.592 1.00 45.69 248 GLU B N 1
ATOM 4145 C CA . GLU B 1 251 ? 66.714 43.654 -15.458 1.00 47.53 248 GLU B CA 1
ATOM 4146 C C . GLU B 1 251 ? 67.059 42.960 -16.787 1.00 47.52 248 GLU B C 1
ATOM 4147 O O . GLU B 1 251 ? 66.494 41.934 -17.098 1.00 48.20 248 GLU B O 1
ATOM 4153 N N . GLU B 1 252 ? 67.984 43.513 -17.561 1.00 47.49 249 GLU B N 1
ATOM 4154 C CA . GLU B 1 252 ? 68.412 42.877 -18.807 1.00 47.60 249 GLU B CA 1
ATOM 4155 C C . GLU B 1 252 ? 69.093 41.533 -18.574 1.00 46.10 249 GLU B C 1
ATOM 4156 O O . GLU B 1 252 ? 68.768 40.552 -19.219 1.00 45.61 249 GLU B O 1
ATOM 4162 N N . TRP B 1 253 ? 70.060 41.507 -17.658 1.00 44.43 250 TRP B N 1
ATOM 4163 C CA . TRP B 1 253 ? 70.852 40.313 -17.447 1.00 42.81 250 TRP B CA 1
ATOM 4164 C C . TRP B 1 253 ? 70.263 39.376 -16.416 1.00 42.55 250 TRP B C 1
ATOM 4165 O O . TRP B 1 253 ? 70.665 38.225 -16.357 1.00 42.79 250 TRP B O 1
ATOM 4176 N N . GLY B 1 254 ? 69.318 39.856 -15.606 1.00 42.19 251 GLY B N 1
ATOM 4177 C CA . GLY B 1 254 ? 68.685 38.998 -14.600 1.00 41.59 251 GLY B CA 1
ATOM 4178 C C . GLY B 1 254 ? 69.616 38.635 -13.446 1.00 41.13 251 GLY B C 1
ATOM 4179 O O . GLY B 1 254 ? 69.421 37.617 -12.787 1.00 41.14 251 GLY B O 1
ATOM 4180 N N . TYR B 1 255 ? 70.632 39.461 -13.192 1.00 40.23 252 TYR B N 1
ATOM 4181 C CA . TYR B 1 255 ? 71.587 39.173 -12.109 1.00 39.62 252 TYR B CA 1
ATOM 4182 C C . TYR B 1 255 ? 71.008 39.318 -10.706 1.00 40.12 252 TYR B C 1
ATOM 4183 O O . TYR B 1 255 ? 70.535 40.395 -10.327 1.00 40.45 252 TYR B O 1
ATOM 4192 N N . ASP B 1 256 ? 71.099 38.250 -9.922 1.00 40.62 253 ASP B N 1
ATOM 4193 C CA . ASP B 1 256 ? 70.576 38.280 -8.551 1.00 41.58 253 ASP B CA 1
ATOM 4194 C C . ASP B 1 256 ? 71.667 38.136 -7.467 1.00 40.41 253 ASP B C 1
ATOM 4195 O O . ASP B 1 256 ? 71.346 37.948 -6.306 1.00 41.62 253 ASP B O 1
ATOM 4200 N N . GLY B 1 257 ? 72.943 38.266 -7.828 1.00 38.06 254 GLY B N 1
ATOM 4201 C CA . GLY B 1 257 ? 73.995 38.228 -6.826 1.00 35.81 254 GLY B CA 1
ATOM 4202 C C . GLY B 1 257 ? 74.232 39.598 -6.190 1.00 34.54 254 GLY B C 1
ATOM 4203 O O . GLY B 1 257 ? 73.504 40.552 -6.470 1.00 33.84 254 GLY B O 1
ATOM 4204 N N . VAL B 1 258 ? 75.273 39.694 -5.366 1.00 32.88 255 VAL B N 1
ATOM 4205 C CA . VAL B 1 258 ? 75.564 40.890 -4.597 1.00 31.94 255 VAL B CA 1
ATOM 4206 C C . VAL B 1 258 ? 76.257 41.923 -5.496 1.00 31.75 255 VAL B C 1
ATOM 4207 O O . VAL B 1 258 ? 77.215 41.596 -6.196 1.00 31.55 255 VAL B O 1
ATOM 4211 N N . ILE B 1 259 ? 75.780 43.163 -5.480 1.00 30.94 256 ILE B N 1
ATOM 4212 C CA . ILE B 1 259 ? 76.515 44.247 -6.125 1.00 30.69 256 ILE B CA 1
ATOM 4213 C C . ILE B 1 259 ? 77.104 45.112 -5.030 1.00 30.98 256 ILE B C 1
ATOM 4214 O O . ILE B 1 259 ? 76.384 45.565 -4.126 1.00 30.42 256 ILE B O 1
ATOM 4219 N N . VAL B 1 260 ? 78.413 45.323 -5.104 1.00 31.77 257 VAL B N 1
ATOM 4220 C CA . VAL B 1 260 ? 79.127 46.147 -4.147 1.00 33.38 257 VAL B CA 1
ATOM 4221 C C . VAL B 1 260 ? 79.811 47.304 -4.896 1.00 34.56 257 VAL B C 1
ATOM 4222 O O . VAL B 1 260 ? 80.245 47.129 -6.018 1.00 34.98 257 VAL B O 1
ATOM 4226 N N . THR B 1 261 ? 79.855 48.484 -4.298 1.00 35.81 258 THR B N 1
ATOM 4227 C CA . THR B 1 261 ? 80.507 49.631 -4.901 1.00 38.86 258 THR B CA 1
ATOM 4228 C C . THR B 1 261 ? 81.997 49.526 -4.677 1.00 41.55 258 THR B C 1
ATOM 4229 O O . THR B 1 261 ? 82.426 48.992 -3.639 1.00 43.39 258 THR B O 1
ATOM 4233 N N . ASP B 1 262 ? 82.799 50.054 -5.598 1.00 43.60 259 ASP B N 1
ATOM 4234 C CA . ASP B 1 262 ? 84.204 50.265 -5.301 1.00 45.82 259 ASP B CA 1
ATOM 4235 C C . ASP B 1 262 ? 84.320 51.247 -4.118 1.00 47.07 259 ASP B C 1
ATOM 4236 O O . ASP B 1 262 ? 83.345 51.909 -3.721 1.00 46.46 259 ASP B O 1
ATOM 4241 N N . SER B 1 263 ? 85.515 51.340 -3.551 1.00 48.89 260 SER B N 1
ATOM 4242 C CA . SER B 1 263 ? 85.752 52.216 -2.409 1.00 51.43 260 SER B CA 1
ATOM 4243 C C . SER B 1 263 ? 85.273 53.665 -2.655 1.00 52.88 260 SER B C 1
ATOM 4244 O O . SER B 1 263 ? 85.654 54.289 -3.653 1.00 51.79 260 SER B O 1
ATOM 4255 N N . GLY B 1 265 ? 86.069 56.195 -0.978 1.00 76.92 262 GLY B N 1
ATOM 4256 C CA . GLY B 1 265 ? 87.188 57.060 -0.609 1.00 84.71 262 GLY B CA 1
ATOM 4257 C C . GLY B 1 265 ? 88.190 57.374 -1.717 1.00 89.75 262 GLY B C 1
ATOM 4258 O O . GLY B 1 265 ? 89.253 57.923 -1.458 1.00 92.73 262 GLY B O 1
ATOM 4267 N N . GLN B 1 267 ? 89.675 59.349 -4.969 1.00 92.51 264 GLN B N 1
ATOM 4268 C CA . GLN B 1 267 ? 89.767 60.791 -5.172 1.00 91.09 264 GLN B CA 1
ATOM 4269 C C . GLN B 1 267 ? 88.767 61.406 -6.154 1.00 86.74 264 GLN B C 1
ATOM 4270 O O . GLN B 1 267 ? 88.151 62.424 -5.843 1.00 86.20 264 GLN B O 1
ATOM 4276 N N . ALA B 1 268 ? 88.616 60.805 -7.332 1.00 84.39 265 ALA B N 1
ATOM 4277 C CA . ALA B 1 268 ? 87.676 61.314 -8.328 1.00 80.18 265 ALA B CA 1
ATOM 4278 C C . ALA B 1 268 ? 86.239 61.405 -7.788 1.00 77.24 265 ALA B C 1
ATOM 4279 O O . ALA B 1 268 ? 85.549 62.394 -8.036 1.00 75.99 265 ALA B O 1
ATOM 4281 N N . ILE B 1 269 ? 85.793 60.382 -7.055 1.00 75.28 266 ILE B N 1
ATOM 4282 C CA . ILE B 1 269 ? 84.464 60.414 -6.437 1.00 72.41 266 ILE B CA 1
ATOM 4283 C C . ILE B 1 269 ? 84.396 61.475 -5.347 1.00 71.63 266 ILE B C 1
ATOM 4284 O O . ILE B 1 269 ? 83.485 62.310 -5.322 1.00 70.49 266 ILE B O 1
ATOM 4289 N N . ASP B 1 270 ? 85.374 61.435 -4.454 1.00 72.65 267 ASP B N 1
ATOM 4290 C CA . ASP B 1 270 ? 85.374 62.300 -3.294 1.00 73.86 267 ASP B CA 1
ATOM 4291 C C . ASP B 1 270 ? 85.411 63.785 -3.694 1.00 74.29 267 ASP B C 1
ATOM 4292 O O . ASP B 1 270 ? 84.885 64.630 -2.961 1.00 75.83 267 ASP B O 1
ATOM 4297 N N . ALA B 1 271 ? 86.007 64.095 -4.853 1.00 72.59 268 ALA B N 1
ATOM 4298 C CA . ALA B 1 271 ? 86.061 65.471 -5.337 1.00 73.18 268 ALA B CA 1
ATOM 4299 C C . ALA B 1 271 ? 84.772 65.928 -6.012 1.00 71.53 268 ALA B C 1
ATOM 4300 O O . ALA B 1 271 ? 84.618 67.116 -6.312 1.00 73.21 268 ALA B O 1
ATOM 4302 N N . ASN B 1 272 ? 83.865 64.995 -6.276 1.00 68.87 269 ASN B N 1
ATOM 4303 C CA . ASN B 1 272 ? 82.641 65.295 -7.022 1.00 67.64 269 ASN B CA 1
ATOM 4304 C C . ASN B 1 272 ? 81.329 65.128 -6.258 1.00 66.76 269 ASN B C 1
ATOM 4305 O O . ASN B 1 272 ? 80.314 65.707 -6.640 1.00 67.08 269 ASN B O 1
ATOM 4310 N N . TYR B 1 273 ? 81.372 64.342 -5.177 1.00 64.45 270 TYR B N 1
ATOM 4311 C CA . TYR B 1 273 ? 80.208 64.018 -4.359 1.00 63.10 270 TYR B CA 1
ATOM 4312 C C . TYR B 1 273 ? 80.578 64.134 -2.882 1.00 63.96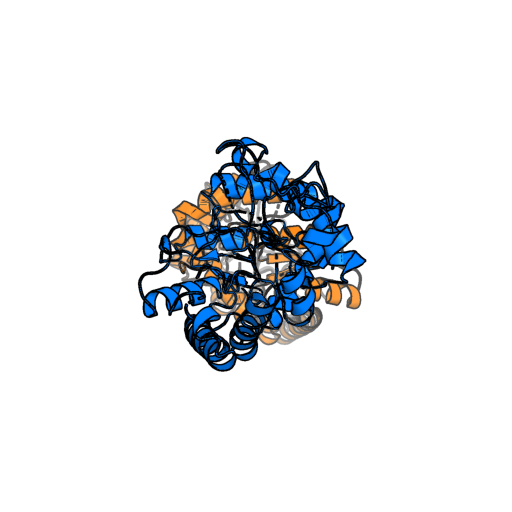 270 TYR B C 1
ATOM 4313 O O . TYR B 1 273 ? 81.758 64.079 -2.527 1.00 64.06 270 TYR B O 1
ATOM 4322 N N . GLY B 1 274 ? 79.576 64.322 -2.027 1.00 64.92 271 GLY B N 1
ATOM 4323 C CA . GLY B 1 274 ? 79.749 64.127 -0.585 1.00 66.47 271 GLY B CA 1
ATOM 4324 C C . GLY B 1 274 ? 79.626 62.637 -0.275 1.00 64.02 271 GLY B C 1
ATOM 4325 O O . GLY B 1 274 ? 78.945 61.911 -1.003 1.00 62.43 271 GLY B O 1
ATOM 4326 N N . ARG B 1 275 ? 80.281 62.183 0.792 1.00 63.96 272 ARG B N 1
ATOM 4327 C CA . ARG B 1 275 ? 80.334 60.758 1.128 1.00 61.33 272 ARG B CA 1
ATOM 4328 C C . ARG B 1 275 ? 78.950 60.132 1.258 1.00 56.86 272 ARG B C 1
ATOM 4329 O O . ARG B 1 275 ? 78.635 59.149 0.575 1.00 54.70 272 ARG B O 1
ATOM 4337 N N . GLY B 1 276 ? 78.146 60.725 2.134 1.00 51.81 273 GLY B N 1
ATOM 4338 C CA . GLY B 1 276 ? 76.824 60.231 2.463 1.00 47.77 273 GLY B CA 1
ATOM 4339 C C . GLY B 1 276 ? 75.859 60.232 1.299 1.00 45.60 273 GLY B C 1
ATOM 4340 O O . GLY B 1 276 ? 75.168 59.250 1.047 1.00 44.79 273 GLY B O 1
ATOM 4341 N N . GLU B 1 277 ? 75.827 61.347 0.584 1.00 45.28 274 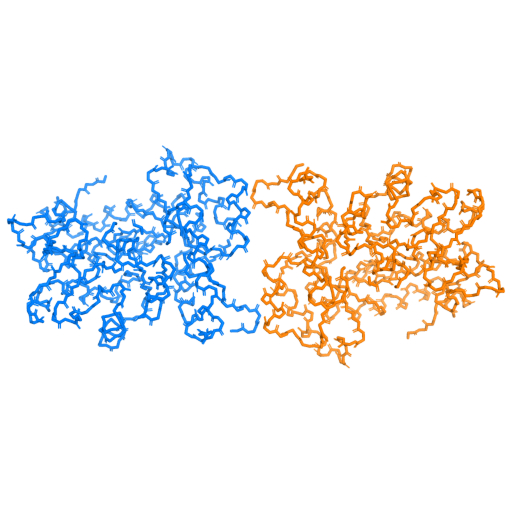GLU B N 1
ATOM 4342 C CA . GLU B 1 277 ? 75.068 61.462 -0.652 1.00 45.59 274 GLU B CA 1
ATOM 4343 C C . GLU B 1 277 ? 75.407 60.339 -1.649 1.00 43.94 274 GLU B C 1
ATOM 4344 O O . GLU B 1 277 ? 74.509 59.701 -2.189 1.00 44.77 274 GLU B O 1
ATOM 4350 N N . ALA B 1 278 ? 76.698 60.085 -1.872 1.00 41.65 275 ALA B N 1
ATOM 4351 C CA . ALA B 1 278 ? 77.127 59.098 -2.850 1.00 39.01 275 ALA B CA 1
ATOM 4352 C C . ALA B 1 278 ? 76.678 57.692 -2.433 1.00 37.69 275 ALA B C 1
ATOM 4353 O O . ALA B 1 278 ? 76.216 56.921 -3.268 1.00 37.46 275 ALA B O 1
ATOM 4355 N N . ALA B 1 279 ? 76.787 57.379 -1.141 1.00 35.89 276 ALA B N 1
ATOM 4356 C CA . ALA B 1 279 ? 76.440 56.065 -0.635 1.00 34.63 276 ALA B CA 1
ATOM 4357 C C . ALA B 1 279 ? 74.934 55.806 -0.771 1.00 34.65 276 ALA B C 1
ATOM 4358 O O . ALA B 1 279 ? 74.517 54.735 -1.186 1.00 34.34 276 ALA B O 1
ATOM 4360 N N . VAL B 1 280 ? 74.128 56.810 -0.443 1.00 34.91 277 VAL B N 1
ATOM 4361 C CA . VAL B 1 280 ? 72.690 56.701 -0.605 1.00 35.11 277 VAL B CA 1
ATOM 4362 C C . VAL B 1 280 ? 72.343 56.530 -2.089 1.00 35.55 277 VAL B C 1
ATOM 4363 O O . VAL B 1 280 ? 71.549 55.662 -2.451 1.00 34.81 277 VAL B O 1
ATOM 4367 N N . ARG B 1 281 ? 72.985 57.315 -2.953 1.00 36.29 278 ARG B N 1
ATOM 4368 C CA . ARG B 1 281 ? 72.719 57.197 -4.381 1.00 37.34 278 ARG B CA 1
ATOM 4369 C C . ARG B 1 281 ? 73.079 55.797 -4.918 1.00 36.70 278 ARG B C 1
ATOM 4370 O O . ARG B 1 281 ? 72.310 55.234 -5.716 1.00 37.38 278 ARG B O 1
ATOM 4378 N N . ALA B 1 282 ? 74.217 55.239 -4.480 1.00 34.87 279 ALA B N 1
ATOM 4379 C CA . ALA B 1 282 ? 74.631 53.907 -4.912 1.00 33.92 279 ALA B CA 1
ATOM 4380 C C . ALA B 1 282 ? 73.596 52.863 -4.499 1.00 33.79 279 ALA B C 1
ATOM 4381 O O . ALA B 1 282 ? 73.252 51.992 -5.298 1.00 33.29 279 ALA B O 1
ATOM 4383 N N . LEU B 1 283 ? 73.092 52.960 -3.264 1.00 33.64 280 LEU B N 1
ATOM 4384 C CA . LEU B 1 283 ? 72.086 52.007 -2.799 1.00 34.44 280 LEU B CA 1
ATOM 4385 C C . LEU B 1 283 ? 70.791 52.140 -3.602 1.00 35.72 280 LEU B C 1
ATOM 4386 O O . LEU B 1 283 ? 70.238 51.130 -4.026 1.00 36.36 280 LEU B O 1
ATOM 4391 N N . ARG B 1 284 ? 70.341 53.373 -3.852 1.00 36.88 281 ARG B N 1
ATOM 4392 C CA . ARG B 1 284 ? 69.129 53.610 -4.648 1.00 37.78 281 ARG B CA 1
ATOM 4393 C C . ARG B 1 284 ? 69.328 53.092 -6.058 1.00 38.25 281 ARG B C 1
ATOM 4394 O O . ARG B 1 284 ? 68.425 52.480 -6.634 1.00 39.07 281 ARG B O 1
ATOM 4402 N N . ALA B 1 285 ? 70.515 53.332 -6.617 1.00 37.71 282 ALA B N 1
ATOM 4403 C CA . ALA B 1 285 ? 70.799 52.919 -7.992 1.00 37.06 282 ALA B CA 1
ATOM 4404 C C . ALA B 1 285 ? 70.738 51.386 -8.170 1.00 36.53 282 ALA B C 1
ATOM 4405 O O . ALA B 1 285 ? 70.502 50.893 -9.277 1.00 35.85 282 ALA B O 1
ATOM 4407 N N . GLY B 1 286 ? 70.947 50.643 -7.086 1.00 36.15 283 GLY B N 1
ATOM 4408 C CA . GLY B 1 286 ? 70.950 49.185 -7.175 1.00 36.11 283 GLY B CA 1
ATOM 4409 C C . GLY B 1 286 ? 72.039 48.389 -6.461 1.00 35.63 283 GLY B C 1
ATOM 4410 O O . GLY B 1 286 ? 71.978 47.163 -6.468 1.00 36.62 283 GLY B O 1
ATOM 4411 N N . ALA B 1 287 ? 73.032 49.053 -5.862 1.00 34.69 284 ALA B N 1
ATOM 4412 C CA . ALA B 1 287 ? 74.034 48.373 -5.027 1.00 33.30 284 ALA B CA 1
ATOM 4413 C C . ALA B 1 287 ? 73.366 47.748 -3.805 1.00 33.05 284 ALA B C 1
ATOM 4414 O O . ALA B 1 287 ? 72.425 48.319 -3.251 1.00 33.47 284 ALA B O 1
ATOM 4416 N N . ASP B 1 288 ? 73.853 46.588 -3.385 1.00 32.41 285 ASP B N 1
ATOM 4417 C CA . ASP B 1 288 ? 73.440 45.994 -2.099 1.00 32.02 285 ASP B CA 1
ATOM 4418 C C . ASP B 1 288 ? 74.342 46.434 -0.949 1.00 31.53 285 ASP B C 1
ATOM 4419 O O . ASP B 1 288 ? 73.950 46.366 0.219 1.00 31.56 285 ASP B O 1
ATOM 4424 N N . LEU B 1 289 ? 75.561 46.841 -1.282 1.00 30.77 286 LEU B N 1
ATOM 4425 C CA . LEU B 1 289 ? 76.608 46.991 -0.283 1.00 30.89 286 LEU B CA 1
ATOM 4426 C C . LEU B 1 289 ? 77.480 48.166 -0.662 1.00 31.16 286 LEU B C 1
ATOM 4427 O O . LEU B 1 289 ? 77.956 48.243 -1.792 1.00 31.29 286 LEU B O 1
ATOM 4432 N N . VAL B 1 290 ? 77.696 49.081 0.276 1.00 31.53 287 VAL B N 1
ATOM 4433 C CA . VAL B 1 290 ? 78.572 50.228 -0.002 1.00 32.06 287 VAL B CA 1
ATOM 4434 C C . VAL B 1 290 ? 79.880 50.064 0.772 1.00 32.84 287 VAL B C 1
ATOM 4435 O O . VAL B 1 290 ? 79.860 49.852 1.977 1.00 32.01 287 VAL B O 1
ATOM 4447 N N . ALA B 1 292 ? 82.469 51.677 2.637 1.00 37.76 289 ALA B N 1
ATOM 4448 C CA . ALA B 1 292 ? 82.645 52.975 3.263 1.00 37.44 289 ALA B CA 1
ATOM 4449 C C . ALA B 1 292 ? 83.999 52.958 3.964 1.00 38.30 289 ALA B C 1
ATOM 4450 O O . ALA B 1 292 ? 84.082 52.735 5.173 1.00 39.53 289 ALA B O 1
ATOM 4452 N N . LEU B 1 293 ? 85.066 53.125 3.192 1.00 38.92 290 LEU B N 1
ATOM 4453 C CA . LEU B 1 293 ? 86.436 53.055 3.710 1.00 38.98 290 LEU B CA 1
ATOM 4454 C C . LEU B 1 293 ? 86.912 54.400 4.219 1.00 39.92 290 LEU B C 1
ATOM 4455 O O . LEU B 1 293 ? 86.562 55.462 3.672 1.00 39.67 290 LEU B O 1
ATOM 4460 N N . GLY B 1 294 ? 87.721 54.360 5.265 1.00 40.41 291 GLY B N 1
ATOM 4461 C CA . GLY B 1 294 ? 88.325 55.583 5.769 1.00 41.62 291 GLY B CA 1
ATOM 4462 C C . GLY B 1 294 ? 88.231 55.633 7.266 1.00 41.98 291 GLY B C 1
ATOM 4463 O O . GLY B 1 294 ? 87.861 54.640 7.906 1.00 41.66 291 GLY B O 1
ATOM 4464 N N A ARG B 1 295 ? 88.564 56.794 7.827 0.50 42.18 292 ARG B N 1
ATOM 4465 N N B ARG B 1 295 ? 88.563 56.792 7.825 0.50 42.43 292 ARG B N 1
ATOM 4466 C CA A ARG B 1 295 ? 88.581 56.998 9.265 0.50 42.57 292 ARG B CA 1
ATOM 4467 C CA B ARG B 1 295 ? 88.600 56.978 9.261 0.50 43.09 292 ARG B CA 1
ATOM 4468 C C A ARG B 1 295 ? 87.166 56.935 9.813 0.50 42.62 292 ARG B C 1
ATOM 4469 C C B ARG B 1 295 ? 87.179 56.978 9.819 0.50 42.93 292 ARG B C 1
ATOM 4470 O O A ARG B 1 295 ? 86.194 57.073 9.062 0.50 41.68 292 ARG B O 1
ATOM 4471 O O B ARG B 1 295 ? 86.213 57.167 9.070 0.50 41.97 292 ARG B O 1
ATOM 4486 N N . ARG B 1 296 ? 87.069 56.759 11.129 1.00 43.40 293 ARG B N 1
ATOM 4487 C CA . ARG B 1 296 ? 85.779 56.611 11.818 1.00 44.86 293 ARG B CA 1
ATOM 4488 C C . ARG B 1 296 ? 84.782 57.727 11.493 1.00 45.28 293 ARG B C 1
ATOM 4489 O O . ARG B 1 296 ? 83.615 57.440 11.198 1.00 45.35 293 ARG B O 1
ATOM 4497 N N . GLU B 1 297 ? 85.264 58.969 11.466 1.00 45.70 294 GLU B N 1
ATOM 4498 C CA . GLU B 1 297 ? 84.435 60.123 11.144 1.00 46.64 294 GLU B CA 1
ATOM 4499 C C . GLU B 1 297 ? 83.783 60.045 9.768 1.00 45.23 294 GLU B C 1
ATOM 4500 O O . GLU B 1 297 ? 82.616 60.416 9.636 1.00 45.91 294 GLU B O 1
ATOM 4506 N N . VAL B 1 298 ? 84.493 59.577 8.742 1.00 43.57 295 VAL B N 1
ATOM 4507 C CA . VAL B 1 298 ? 83.819 59.413 7.444 1.00 42.13 295 VAL B CA 1
ATOM 4508 C C . VAL B 1 298 ? 82.874 58.220 7.393 1.00 40.70 295 VAL B C 1
ATOM 4509 O O . VAL B 1 298 ? 81.859 58.258 6.705 1.00 40.43 295 VAL B O 1
ATOM 4513 N N . GLN B 1 299 ? 83.192 57.171 8.134 1.00 39.99 296 GLN B N 1
ATOM 4514 C CA . GLN B 1 299 ? 82.277 56.029 8.255 1.00 39.37 296 GLN B CA 1
ATOM 4515 C C . GLN B 1 299 ? 80.976 56.486 8.907 1.00 39.79 296 GLN B C 1
ATOM 4516 O O . GLN B 1 299 ? 79.883 56.175 8.427 1.00 38.95 296 GLN B O 1
ATOM 4522 N N . GLN B 1 300 ? 81.117 57.285 9.968 1.00 41.02 297 GLN B N 1
ATOM 4523 C CA . GLN B 1 300 ? 79.989 57.788 10.735 1.00 42.20 297 GLN B CA 1
ATOM 4524 C C . GLN B 1 300 ? 79.105 58.696 9.885 1.00 42.31 297 GLN B C 1
ATOM 4525 O O . GLN B 1 300 ? 77.875 58.620 9.970 1.00 43.11 297 GLN B O 1
ATOM 4531 N N . ALA B 1 301 ? 79.716 59.507 9.028 1.00 41.51 298 ALA B N 1
ATOM 4532 C CA . ALA B 1 301 ? 78.934 60.378 8.175 1.00 41.22 298 ALA B CA 1
ATOM 4533 C C . ALA B 1 301 ? 78.162 59.557 7.160 1.00 40.89 298 ALA B C 1
ATOM 4534 O O . ALA B 1 301 ? 77.032 59.903 6.801 1.00 42.03 298 ALA B O 1
ATOM 4536 N N . THR B 1 302 ? 78.760 58.466 6.695 1.00 39.69 299 THR B N 1
ATOM 4537 C CA . THR B 1 302 ? 78.079 57.578 5.765 1.00 38.55 299 THR B CA 1
ATOM 4538 C C . THR B 1 302 ? 76.910 56.879 6.449 1.00 38.20 299 THR B C 1
ATOM 4539 O O . THR B 1 302 ? 75.809 56.863 5.905 1.00 38.64 299 THR B O 1
ATOM 4543 N N . LEU B 1 303 ? 77.140 56.321 7.637 1.00 37.73 300 LEU B N 1
ATOM 4544 C CA . LEU B 1 303 ? 76.070 55.735 8.433 1.00 37.71 300 LEU B CA 1
ATOM 4545 C C . LEU B 1 303 ? 74.902 56.700 8.639 1.00 37.89 300 LEU B C 1
ATOM 4546 O O . LEU B 1 303 ? 73.749 56.306 8.488 1.00 37.74 300 LEU B O 1
ATOM 4551 N N . ALA B 1 304 ? 75.211 57.949 8.996 1.00 37.75 301 ALA B N 1
ATOM 4552 C CA . ALA B 1 304 ? 74.191 58.954 9.261 1.00 38.46 301 ALA B CA 1
ATOM 4553 C C . ALA B 1 304 ? 73.314 59.191 8.029 1.00 38.50 301 ALA B C 1
ATOM 4554 O O . ALA B 1 304 ? 72.088 59.310 8.145 1.00 38.90 301 ALA B O 1
ATOM 4556 N N . ALA B 1 305 ? 73.937 59.243 6.857 1.00 37.79 302 ALA B N 1
ATOM 4557 C CA . ALA B 1 305 ? 73.178 59.452 5.631 1.00 37.08 302 ALA B CA 1
ATOM 4558 C C . ALA B 1 305 ? 72.339 58.219 5.318 1.00 36.35 302 ALA B C 1
ATOM 4559 O O . ALA B 1 305 ? 71.173 58.338 4.957 1.00 36.99 302 ALA B O 1
ATOM 4561 N N . VAL B 1 306 ? 72.915 57.033 5.457 1.00 35.07 303 VAL B N 1
ATOM 4562 C CA . VAL B 1 306 ? 72.158 55.829 5.153 1.00 34.06 303 VAL B CA 1
ATOM 4563 C C . VAL B 1 306 ? 71.019 55.646 6.168 1.00 35.00 303 VAL B C 1
ATOM 4564 O O . VAL B 1 306 ? 69.950 55.101 5.821 1.00 34.43 303 VAL B O 1
ATOM 4568 N N . ALA B 1 307 ? 71.224 56.138 7.400 1.00 35.82 304 ALA B N 1
ATOM 4569 C CA . ALA B 1 307 ? 70.189 56.056 8.451 1.00 37.70 304 ALA B CA 1
ATOM 4570 C C . ALA B 1 307 ? 68.934 56.835 8.073 1.00 39.57 304 ALA B C 1
ATOM 4571 O O . ALA B 1 307 ? 67.844 56.483 8.500 1.00 39.76 304 ALA B O 1
ATOM 4573 N N . GLU B 1 308 ? 69.091 57.894 7.276 1.00 41.37 305 GLU B N 1
ATOM 4574 C CA . GLU B 1 308 ? 67.937 58.679 6.817 1.00 43.67 305 GLU B CA 1
ATOM 4575 C C . GLU B 1 308 ? 67.165 58.007 5.669 1.00 42.58 305 GLU B C 1
ATOM 4576 O O . GLU B 1 308 ? 65.951 58.127 5.583 1.00 43.29 305 GLU B O 1
ATOM 4582 N N . TYR B 1 309 ? 67.888 57.261 4.842 1.00 40.53 306 TYR B N 1
ATOM 4583 C CA . TYR B 1 309 ? 67.367 56.555 3.678 1.00 38.70 306 TYR B CA 1
ATOM 4584 C C . TYR B 1 309 ? 66.579 55.273 4.031 1.00 37.74 306 TYR B C 1
ATOM 4585 O O . TYR B 1 309 ? 65.477 55.044 3.548 1.00 38.25 306 TYR B O 1
ATOM 4594 N N . VAL B 1 310 ? 67.176 54.442 4.861 1.00 36.62 307 VAL B N 1
ATOM 4595 C CA . VAL B 1 310 ? 66.654 53.144 5.247 1.00 36.30 307 VAL B CA 1
ATOM 4596 C C . VAL B 1 310 ? 65.176 53.131 5.720 1.00 36.90 307 VAL B C 1
ATOM 4597 O O . VAL B 1 310 ? 64.406 52.283 5.259 1.00 37.19 307 VAL B O 1
ATOM 4601 N N . PRO B 1 311 ? 64.767 54.071 6.599 1.00 37.48 308 PRO B N 1
ATOM 4602 C CA . PRO B 1 311 ? 63.374 54.009 7.105 1.00 38.90 308 PRO B CA 1
ATOM 4603 C C . PRO B 1 311 ? 62.294 54.172 6.046 1.00 40.41 308 PRO B C 1
ATOM 4604 O O . PRO B 1 311 ? 61.194 53.672 6.218 1.00 40.46 308 PRO B O 1
ATOM 4608 N N . GLU B 1 312 ? 62.593 54.853 4.955 1.00 42.35 309 GLU B N 1
ATOM 4609 C CA . GLU B 1 312 ? 61.559 55.042 3.951 1.00 44.79 309 GLU B CA 1
ATOM 4610 C C . GLU B 1 312 ? 61.687 54.031 2.792 1.00 44.55 309 GLU B C 1
ATOM 4611 O O . GLU B 1 312 ? 60.927 54.095 1.828 1.00 45.40 309 GLU B O 1
ATOM 4617 N N . ASN B 1 313 ? 62.624 53.089 2.908 1.00 43.26 310 ASN B N 1
ATOM 4618 C CA . ASN B 1 313 ? 62.920 52.171 1.812 1.00 42.66 310 ASN B CA 1
ATOM 4619 C C . ASN B 1 313 ? 63.106 50.732 2.322 1.00 42.34 310 ASN B C 1
ATOM 4620 O O . ASN B 1 313 ? 63.969 49.979 1.826 1.00 41.84 310 ASN B O 1
ATOM 4625 N N . GLN B 1 314 ? 62.313 50.376 3.326 1.00 42.01 311 GLN B N 1
ATOM 4626 C CA . GLN B 1 314 ? 62.477 49.131 4.069 1.00 42.64 311 GLN B CA 1
ATOM 4627 C C . GLN B 1 314 ? 62.429 47.866 3.188 1.00 42.10 311 GLN B C 1
ATOM 4628 O O . GLN B 1 314 ? 63.258 46.989 3.343 1.00 42.10 311 GLN B O 1
ATOM 4634 N N . ALA B 1 315 ? 61.483 47.783 2.257 1.00 41.82 312 ALA B N 1
ATOM 4635 C CA . ALA B 1 315 ? 61.332 46.604 1.416 1.00 41.99 312 ALA B CA 1
ATOM 4636 C C . ALA B 1 315 ? 62.547 46.424 0.514 1.00 41.85 312 ALA B C 1
ATOM 4637 O O . ALA B 1 315 ? 63.065 45.307 0.355 1.00 42.35 312 ALA B O 1
ATOM 4639 N N . ALA B 1 316 ? 62.996 47.532 -0.079 1.00 40.78 313 ALA B N 1
ATOM 4640 C CA . ALA B 1 316 ? 64.150 47.510 -0.952 1.00 39.37 313 ALA B CA 1
ATOM 4641 C C . ALA B 1 316 ? 65.408 47.131 -0.176 1.00 38.40 313 ALA B C 1
ATOM 4642 O O . ALA B 1 316 ? 66.195 46.308 -0.652 1.00 39.29 313 ALA B O 1
ATOM 4644 N N . VAL B 1 317 ? 65.622 47.715 1.005 1.00 36.53 314 VAL B N 1
ATOM 4645 C CA . VAL B 1 317 ? 66.841 47.387 1.742 1.00 35.13 314 VAL B CA 1
ATOM 4646 C C . VAL B 1 317 ? 66.794 45.981 2.372 1.00 35.30 314 VAL B C 1
ATOM 4647 O O . VAL B 1 317 ? 67.841 45.334 2.534 1.00 34.56 314 VAL B O 1
ATOM 4651 N N . ALA B 1 318 ? 65.589 45.496 2.677 1.00 35.17 315 ALA B N 1
ATOM 4652 C CA . ALA B 1 318 ? 65.422 44.101 3.107 1.00 35.68 315 ALA B CA 1
ATOM 4653 C C . ALA B 1 318 ? 65.958 43.141 2.051 1.00 35.75 315 ALA B C 1
ATOM 4654 O O . ALA B 1 318 ? 66.668 42.189 2.373 1.00 36.26 315 ALA B O 1
ATOM 4656 N N . THR B 1 319 ? 65.618 43.410 0.795 1.00 35.95 316 THR B N 1
ATOM 4657 C CA . THR B 1 319 ? 66.076 42.611 -0.339 1.00 35.99 316 THR B CA 1
ATOM 4658 C C . THR B 1 319 ? 67.614 42.672 -0.445 1.00 35.64 316 THR B C 1
ATOM 4659 O O . THR B 1 319 ? 68.260 41.640 -0.661 1.00 36.38 316 THR B O 1
ATOM 4663 N N . LYS B 1 320 ? 68.191 43.868 -0.303 1.00 34.23 317 LYS B N 1
ATOM 4664 C CA . LYS B 1 320 ? 69.651 44.018 -0.346 1.00 33.14 317 LYS B CA 1
ATOM 4665 C C . LYS B 1 320 ? 70.317 43.214 0.776 1.00 32.68 317 LYS B C 1
ATOM 4666 O O . LYS B 1 320 ? 71.267 42.456 0.530 1.00 32.41 317 LYS B O 1
ATOM 4672 N N . ARG B 1 321 ? 69.813 43.356 1.998 1.00 32.31 318 ARG B N 1
ATOM 4673 C CA . ARG B 1 321 ? 70.391 42.609 3.127 1.00 32.24 318 ARG B CA 1
ATOM 4674 C C . ARG B 1 321 ? 70.264 41.086 2.947 1.00 32.59 318 ARG B C 1
ATOM 4675 O O . ARG B 1 321 ? 71.170 40.326 3.312 1.00 31.46 318 ARG B O 1
ATOM 4683 N N . GLU B 1 322 ? 69.131 40.642 2.401 1.00 33.71 319 GLU B N 1
ATOM 4684 C CA . GLU B 1 322 ? 68.948 39.221 2.157 1.00 35.27 319 GLU B CA 1
ATOM 4685 C C . GLU B 1 322 ? 69.981 38.659 1.157 1.00 35.17 319 GLU B C 1
ATOM 4686 O O . GLU B 1 322 ? 70.411 3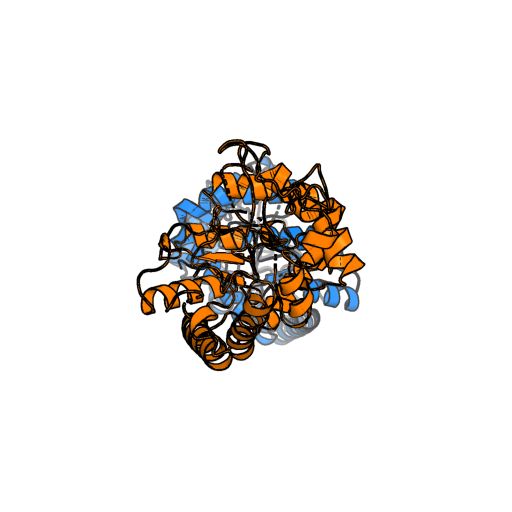7.509 1.305 1.00 35.95 319 GLU B O 1
ATOM 4692 N N . ARG B 1 323 ? 70.374 39.445 0.149 1.00 34.46 320 ARG B N 1
ATOM 4693 C CA . ARG B 1 323 ? 71.414 38.996 -0.789 1.00 34.16 320 ARG B CA 1
ATOM 4694 C C . ARG B 1 323 ? 72.760 38.791 -0.073 1.00 33.90 320 ARG B C 1
ATOM 4695 O O . ARG B 1 323 ? 73.478 37.819 -0.341 1.00 33.47 320 ARG B O 1
ATOM 4703 N N . LEU B 1 324 ? 73.068 39.708 0.843 1.00 33.58 321 LEU B N 1
ATOM 4704 C CA . LEU B 1 324 ? 74.263 39.637 1.665 1.00 33.94 321 LEU B CA 1
ATOM 4705 C C . LEU B 1 324 ? 74.232 38.440 2.621 1.00 35.18 321 LEU B C 1
ATOM 4706 O O . LEU B 1 324 ? 75.223 37.747 2.787 1.00 35.42 321 LEU B O 1
ATOM 4711 N N . ARG B 1 325 ? 73.092 38.215 3.262 1.00 34.17 322 ARG B N 1
ATOM 4712 C CA . ARG B 1 325 ? 72.943 37.087 4.158 1.00 35.62 322 ARG B CA 1
ATOM 4713 C C . ARG B 1 325 ? 72.986 35.747 3.429 1.00 36.14 322 ARG B C 1
ATOM 4714 O O . ARG B 1 325 ? 73.554 34.787 3.950 1.00 36.19 322 ARG B O 1
ATOM 4722 N N . ALA B 1 326 ? 72.424 35.687 2.222 1.00 36.42 323 ALA B N 1
ATOM 4723 C CA . ALA B 1 326 ? 72.465 34.457 1.423 1.00 37.10 323 ALA B CA 1
ATOM 4724 C C . ALA B 1 326 ? 73.909 34.103 1.054 1.00 36.81 323 ALA B C 1
ATOM 4725 O O . ALA B 1 326 ? 74.283 32.927 1.054 1.00 37.03 323 ALA B O 1
ATOM 4727 N N . LEU B 1 327 ? 74.705 35.131 0.766 1.00 36.15 324 LEU B N 1
ATOM 4728 C CA . LEU B 1 327 ? 76.115 34.962 0.462 1.00 35.86 324 LEU B CA 1
ATOM 4729 C C . LEU B 1 327 ? 76.871 34.384 1.661 1.00 36.41 324 LEU B C 1
ATOM 4730 O O . LEU B 1 327 ? 77.598 33.410 1.524 1.00 36.67 324 LEU B O 1
ATOM 4735 N N . ALA B 1 328 ? 76.709 34.997 2.826 1.00 37.38 325 ALA B N 1
ATOM 4736 C CA . ALA B 1 328 ? 77.340 34.494 4.052 1.00 39.17 325 ALA B CA 1
ATOM 4737 C C . ALA B 1 328 ? 76.877 33.087 4.443 1.00 40.91 325 ALA B C 1
ATOM 4738 O O . ALA B 1 328 ? 77.643 32.338 5.049 1.00 41.48 325 ALA B O 1
ATOM 4740 N N . ARG B 1 329 ? 75.625 32.746 4.125 1.00 42.24 326 ARG B N 1
ATOM 4741 C CA . ARG B 1 329 ? 75.059 31.433 4.432 1.00 44.47 326 ARG B CA 1
ATOM 4742 C C . ARG B 1 329 ? 75.726 30.373 3.525 1.00 44.32 326 ARG B C 1
ATOM 4743 O O . ARG B 1 329 ? 76.011 29.254 3.946 1.00 44.15 326 ARG B O 1
ATOM 4751 N N . ARG B 1 330 ? 75.968 30.753 2.275 1.00 43.62 327 ARG B N 1
ATOM 4752 C CA . ARG B 1 330 ? 76.566 29.850 1.304 1.00 43.35 327 ARG B CA 1
ATOM 4753 C C . ARG B 1 330 ? 78.069 29.726 1.592 1.00 42.38 327 ARG B C 1
ATOM 4754 O O . ARG B 1 330 ? 78.624 28.638 1.505 1.00 41.61 327 ARG B O 1
ATOM 4762 N N . PHE B 1 331 ? 78.684 30.846 1.994 1.00 41.19 328 PHE B N 1
ATOM 4763 C CA . PHE B 1 331 ? 80.111 30.937 2.278 1.00 40.71 328 PHE B CA 1
ATOM 4764 C C . PHE B 1 331 ? 80.363 31.448 3.713 1.00 41.57 328 PHE B C 1
ATOM 4765 O O . PHE B 1 331 ? 80.806 32.591 3.916 1.00 41.06 328 PHE B O 1
ATOM 4773 N N . PRO B 1 332 ? 80.084 30.603 4.717 1.00 42.98 329 PRO B N 1
ATOM 4774 C CA . PRO B 1 332 ? 80.215 31.040 6.110 1.00 44.71 329 PRO B CA 1
ATOM 4775 C C . PRO B 1 332 ? 81.666 31.383 6.491 1.00 47.07 329 PRO B C 1
ATOM 4776 O O . PRO B 1 332 ? 82.604 30.697 6.071 1.00 46.26 329 PRO B O 1
ATOM 4780 N N . ALA B 1 333 ? 81.841 32.445 7.273 1.00 50.16 330 ALA B N 1
ATOM 4781 C CA . ALA B 1 333 ? 83.171 32.870 7.689 1.00 53.79 330 ALA B CA 1
ATOM 4782 C C . ALA B 1 333 ? 83.830 31.927 8.689 1.00 57.50 330 ALA B C 1
ATOM 4783 O O . ALA B 1 333 ? 84.996 31.587 8.517 1.00 57.89 330 ALA B O 1
ATOM 4785 N N . GLN B 1 334 ? 83.118 31.501 9.728 1.00 61.70 331 GLN B N 1
ATOM 4786 C CA . GLN B 1 334 ? 83.761 30.681 10.764 1.00 67.18 331 GLN B CA 1
ATOM 4787 C C . GLN B 1 334 ? 84.780 29.672 10.156 1.00 68.42 331 GLN B C 1
ATOM 4788 O O . GLN B 1 334 ? 84.417 28.838 9.320 1.00 68.32 331 GLN B O 1
ATOM 4794 N N . ALA B 1 335 ? 86.045 29.799 10.578 1.00 70.76 332 ALA B N 1
ATOM 4795 C CA . ALA B 1 335 ? 87.188 29.041 10.058 1.00 72.07 332 ALA B CA 1
ATOM 4796 C C . ALA B 1 335 ? 87.076 27.545 10.326 1.00 73.25 332 ALA B C 1
ATOM 4797 O O . ALA B 1 335 ? 87.334 27.092 11.444 1.00 74.43 332 ALA B O 1
#

Organism: Deinococcus radiodurans (strain ATCC 13939 / DSM 20539 / JCM 16871 / CCUG 27074 / LMG 4051 / NBRC 15346 / NCIMB 9279 / VKM B-1422 / R1) (NCBI:txid243230)

CATH classification: 3.20.20.300

Nearest PDB structures (foldseek):
  3tev-assembly1_A  TM=1.003E+00  e=2.275E-57  Deinococcus radiodurans R1 = ATCC 13939 = DSM 20539
  6k5j-assembly1_A  TM=9.481E-01  e=6.272E-28  Paenibacillaceae
  3lk6-assembly1_A  TM=9.303E-01  e=6.820E-25  Bacillus subtilis
  4gnv-assembly1_A  TM=8.728E-01  e=1.955E-23  Burkholderia cenocepacia J2315
  4gnv-assembly1_B  TM=8.599E-01  e=7.078E-23  Burkholderia cenocepacia J2315

B-factor: mean 49.45, std 15.03, range [26.95, 129.48]

Solvent-accessible surface area: 24704 Å² total